Protein AF-A0A9N8HKG1-F1 (afdb_monomer_lite)

pLDDT: mean 71.79, std 20.38, range [27.67, 97.69]

Sequence (430 aa):
MWLLHIDDDQENRVPATVQVSSNRRKKSPRSPQNSFEDLVTMGNTRNSSKKRAARDKQAQKMAKKARSKENPTQEAQGDSKPAAKDTTFTFAQVAQLVKSGGQLAQKKETQANIEDFVKQEYWRRVKFITNDAGAIKGCHAYLNHHQKLMGDDDAAERHAFCVLYKDHFVDCLNKQRGYAQNRVRDACSQWMQAHNGQMPPKDGLSALLSRTWNPPAPLADNATDDQKKKWEAEWDLAIWYWDSLLAKATGNSQHWNEGIRYYKTISTACKPLDPNYLFMHTTTEAIALTFVRNNYRKWAAMEALKRANAGKKIKIMNGAAPTDVGNDPVVQGTFVTVYEDNGNKLARETPQSSAMEEAILAQLHNVHGLFAESQEEERRMKRRKSSIIDSAFMEEISGMESSDDETEAADEDQQGGGSDDDESSCALAV

Secondary structure (DSSP, 8-state):
------------------PPPP-------------S---------SSHHHHHHHHHHHHHHHHHHHHTS------------PPP------HHHHHHHHHTS--HHHHHHHHHHHHHHIIIIIHHH-----SHHHHHHHHHHHHHHTGGGT-S--HHHHHHHHHHHHHHHHHHHHHHHHHHHHHHHHHHHHHHHHTTTPPPPHHHHHHHHTT--PPPPPPPTT--HHHHHHHHHHHHHHHIIIIIIIHHHTS-TTTS-HHHHTTS-TTT-EETTEEEEESS-HHHHHHHHHHHHHTHHHHHHHHHHHHHTTTPEEEEESSPPPTTTTTSPEEETTEEEEEHHHHHHTT-S-S-HHHHHHHHHHHHHHHTTTHHHHHHHHHHHHHHHHHHHHHHHHHHHHTTS-----------------------------

Organism: NCBI:txid568900

Foldseek 3Di:
DDDDDDDDDDDDDDDDDDDDDDDDDDDDDDDDDDDDDDDDDDDDPDPVPVVVVVVVVVVVVVVVVVVVPDDDDDDDDDDDPPDDPPPLDELVQLLCCLVVVHDPVVVVVVLVLLLCCCQPPVCQPDLDDPDLVSLLVSLVVSCVVSVVRYPPDDPVSSSSSSVVCSVSNRVSSVVLLVQLLVQLLVLQLVVCVVVVLAGQDPVLLVCVLLVVDDLPPPDDPPDDPVRVVVNVSSVVSVCSVQVRQLCSLSSDVPLRDPVQSVPDDQDQRADPVCSVHRSHDLLSSLSSVLSCQQQVQLSSVVSVVCVVLPQAAEDEAEDDDDPVPPQDFDDDDRYTYHYVVSSNVRGGPDDDSPVSSVVSSVSNCVSSVVVVCVVVVVVVVVVVVVVVVVVVVVVVVVVPPPPDDDDDDDDDDDDDDDDDDDDDDDDDDD

Structure (mmCIF, N/CA/C/O backbone):
data_AF-A0A9N8HKG1-F1
#
_entry.id   AF-A0A9N8HKG1-F1
#
loop_
_atom_site.group_PDB
_atom_site.id
_atom_site.type_symbol
_atom_site.label_atom_id
_atom_site.label_alt_id
_atom_site.label_comp_id
_atom_site.label_asym_id
_atom_site.label_entity_id
_atom_site.label_seq_id
_atom_site.pdbx_PDB_ins_code
_atom_site.Cartn_x
_atom_site.Cartn_y
_atom_site.Cartn_z
_atom_site.occupancy
_atom_site.B_iso_or_equiv
_atom_site.auth_seq_id
_atom_site.auth_comp_id
_atom_site.auth_asym_id
_atom_site.auth_atom_id
_atom_site.pdbx_PDB_model_num
ATOM 1 N N . MET A 1 1 ? -27.361 -50.215 0.315 1.00 31.53 1 MET A N 1
ATOM 2 C CA . MET A 1 1 ? -25.942 -50.224 -0.090 1.00 31.53 1 MET A CA 1
ATOM 3 C C . MET A 1 1 ? -25.321 -48.975 0.530 1.00 31.53 1 MET A C 1
ATOM 5 O O . MET A 1 1 ? -25.641 -47.885 0.093 1.00 31.53 1 MET A O 1
ATOM 9 N N . TRP A 1 2 ? -24.641 -49.181 1.666 1.00 31.56 2 TRP A N 1
ATOM 10 C CA . TRP A 1 2 ? -23.914 -48.242 2.542 1.00 31.56 2 TRP A CA 1
ATOM 11 C C . TRP A 1 2 ? -24.477 -46.821 2.748 1.00 31.56 2 TRP A C 1
ATOM 13 O O . TRP A 1 2 ? -24.046 -45.850 2.137 1.00 31.56 2 TRP A O 1
ATOM 23 N N . LEU A 1 3 ? -25.403 -46.750 3.712 1.00 27.67 3 LEU A N 1
ATOM 24 C CA . LEU A 1 3 ? -25.606 -45.622 4.623 1.00 27.67 3 LEU A CA 1
ATOM 25 C C . LEU A 1 3 ? -24.434 -45.554 5.616 1.00 27.67 3 LEU A C 1
ATOM 27 O O . LEU A 1 3 ? -24.061 -46.587 6.169 1.00 27.67 3 LEU A O 1
ATOM 31 N N . LEU A 1 4 ? -23.947 -44.353 5.918 1.00 31.73 4 LEU A N 1
ATOM 32 C CA . LEU A 1 4 ? -23.305 -44.049 7.199 1.00 31.73 4 LEU A CA 1
ATOM 33 C C . LEU A 1 4 ? -23.906 -42.744 7.731 1.00 31.73 4 LEU A C 1
ATOM 35 O O . LEU A 1 4 ? -23.510 -41.647 7.348 1.00 31.73 4 LEU A O 1
ATOM 39 N N . HIS A 1 5 ? -24.929 -42.912 8.572 1.00 29.25 5 HIS A N 1
ATOM 40 C CA . HIS A 1 5 ? -25.235 -42.004 9.672 1.00 29.25 5 HIS A CA 1
ATOM 41 C C . HIS A 1 5 ? -24.090 -42.077 10.685 1.00 29.25 5 HIS A C 1
ATOM 43 O O . HIS A 1 5 ? -23.641 -43.175 11.019 1.00 29.25 5 HIS A O 1
ATOM 49 N N . ILE A 1 6 ? -23.672 -40.926 11.199 1.00 36.75 6 ILE A N 1
ATOM 50 C CA . ILE A 1 6 ? -23.052 -40.822 12.518 1.00 36.75 6 ILE A CA 1
ATOM 51 C C . ILE A 1 6 ? -23.810 -39.702 13.224 1.00 36.75 6 ILE A C 1
ATOM 53 O O . ILE A 1 6 ? -23.633 -38.530 12.892 1.00 36.75 6 ILE A O 1
ATOM 57 N N . ASP A 1 7 ? -24.695 -40.115 14.124 1.00 31.97 7 ASP A N 1
ATOM 58 C CA . ASP A 1 7 ? -25.272 -39.287 15.175 1.00 31.97 7 ASP A CA 1
ATOM 59 C C . ASP A 1 7 ? -24.352 -39.284 16.408 1.00 31.97 7 ASP A C 1
ATOM 61 O O . ASP A 1 7 ? -23.512 -40.171 16.587 1.00 31.97 7 ASP A O 1
ATOM 65 N N . ASP A 1 8 ? -24.630 -38.295 17.255 1.00 32.44 8 ASP A N 1
ATOM 66 C CA . ASP A 1 8 ? -24.413 -38.219 18.699 1.00 32.44 8 ASP A CA 1
ATOM 67 C C . ASP A 1 8 ? -23.057 -37.767 19.267 1.00 32.44 8 ASP A C 1
ATOM 69 O O . ASP A 1 8 ? -22.039 -38.457 19.269 1.00 32.44 8 ASP A O 1
ATOM 73 N N . ASP A 1 9 ? -23.135 -36.551 19.826 1.00 36.19 9 ASP A N 1
ATOM 74 C CA . ASP A 1 9 ? -22.914 -36.248 21.242 1.00 36.19 9 ASP A CA 1
ATOM 75 C C . ASP A 1 9 ? -21.687 -36.866 21.911 1.00 36.19 9 ASP A C 1
ATOM 77 O O . ASP A 1 9 ? -21.675 -38.049 22.225 1.00 36.19 9 ASP A O 1
ATOM 81 N N . GLN A 1 10 ? -20.745 -36.005 22.321 1.00 35.47 10 GLN A N 1
ATOM 82 C CA . GLN A 1 10 ? -20.248 -35.998 23.702 1.00 35.47 10 GLN A CA 1
ATOM 83 C C . GLN A 1 10 ? -19.486 -34.707 24.068 1.00 35.47 10 GLN A C 1
ATOM 85 O O . GLN A 1 10 ? -18.511 -34.306 23.440 1.00 35.47 10 GLN A O 1
ATOM 90 N N . GLU A 1 11 ? -19.937 -34.143 25.191 1.00 37.38 11 GLU A N 1
ATOM 91 C CA . GLU A 1 11 ? -19.162 -33.462 26.236 1.00 37.38 11 GLU A CA 1
ATOM 92 C C . GLU A 1 11 ? -18.667 -32.018 26.032 1.00 37.38 11 GLU A C 1
ATOM 94 O O . GLU A 1 11 ? -17.501 -31.710 25.787 1.00 37.38 11 GLU A O 1
ATOM 99 N N . ASN A 1 12 ? -19.573 -31.111 26.414 1.00 39.78 12 ASN A N 1
ATOM 100 C CA . ASN A 1 12 ? -19.292 -29.997 27.322 1.00 39.78 12 ASN A CA 1
ATOM 101 C C . ASN A 1 12 ? -18.223 -30.337 28.385 1.00 39.78 12 ASN A C 1
ATOM 103 O O . ASN A 1 12 ? -18.497 -31.064 29.341 1.00 39.78 12 ASN A O 1
ATOM 107 N N . ARG A 1 13 ? -17.055 -29.689 28.317 1.00 33.44 13 ARG A N 1
ATOM 108 C CA . ARG A 1 13 ? -16.186 -29.476 29.486 1.00 33.44 13 ARG A CA 1
ATOM 109 C C . ARG A 1 13 ? -15.783 -28.012 29.594 1.00 33.44 13 ARG A C 1
ATOM 111 O O . ARG A 1 13 ? -14.846 -27.541 28.958 1.00 33.44 13 ARG A O 1
ATOM 118 N N . VAL A 1 14 ? -16.511 -27.307 30.455 1.00 42.88 14 VAL A N 1
ATOM 119 C CA . VAL A 1 14 ? -16.140 -26.003 31.012 1.00 42.88 14 VAL A CA 1
ATOM 120 C C . VAL A 1 14 ? -15.078 -26.239 32.096 1.00 42.88 14 VAL A C 1
ATOM 122 O O . VAL A 1 14 ? -15.339 -27.011 33.021 1.00 42.88 14 VAL A O 1
ATOM 125 N N . PRO A 1 15 ? -13.895 -25.601 32.053 1.00 45.66 15 PRO A N 1
ATOM 126 C CA . PRO A 1 15 ? -12.973 -25.662 33.174 1.00 45.66 15 PRO A CA 1
ATOM 127 C C . PRO A 1 15 ? -13.399 -24.709 34.303 1.00 45.66 15 PRO A C 1
ATOM 129 O O . PRO A 1 15 ? -13.473 -23.493 34.142 1.00 45.66 15 PRO A O 1
ATOM 132 N N . ALA A 1 16 ? -13.682 -25.344 35.441 1.00 35.31 16 ALA A N 1
ATOM 133 C CA . ALA A 1 16 ? -13.644 -24.896 36.831 1.00 35.31 16 ALA A CA 1
ATOM 134 C C . ALA A 1 16 ? -13.460 -23.390 37.115 1.00 35.31 16 ALA A C 1
ATOM 136 O O . ALA A 1 16 ? -12.368 -22.824 37.061 1.00 35.31 16 ALA A O 1
ATOM 137 N N . THR A 1 17 ? -14.552 -22.794 37.589 1.00 34.50 17 THR A N 1
ATOM 138 C CA . THR A 1 17 ? -14.595 -21.559 38.369 1.00 34.50 17 THR A CA 1
ATOM 139 C C . THR A 1 17 ? -13.859 -21.751 39.699 1.00 34.50 17 THR A C 1
ATOM 141 O O . THR A 1 17 ? -14.307 -22.502 40.565 1.00 34.50 17 THR A O 1
ATOM 144 N N . VAL A 1 18 ? -12.739 -21.052 39.890 1.00 38.50 18 VAL A N 1
ATOM 145 C CA . VAL A 1 18 ? -12.080 -20.950 41.198 1.00 38.50 18 VAL A CA 1
ATOM 146 C C . VAL A 1 18 ? -12.898 -20.008 42.078 1.00 38.50 18 VAL A C 1
ATOM 148 O O . VAL A 1 18 ? -12.934 -18.796 41.866 1.00 38.50 18 VAL A O 1
ATOM 151 N N . GLN A 1 19 ? -13.574 -20.588 43.069 1.00 33.22 19 GLN A N 1
ATOM 152 C CA . GLN A 1 19 ? -14.184 -19.867 44.178 1.00 33.22 19 GLN A CA 1
ATOM 153 C C . GLN A 1 19 ? -13.084 -19.285 45.072 1.00 33.22 19 GLN A C 1
ATOM 155 O O . GLN A 1 19 ? -12.328 -20.029 45.693 1.00 33.22 19 GLN A O 1
ATOM 160 N N . VAL A 1 20 ? -13.022 -17.957 45.186 1.00 37.00 20 VAL A N 1
ATOM 161 C CA . VAL A 1 20 ? -12.335 -17.302 46.305 1.00 37.00 20 VAL A CA 1
ATOM 162 C C . VAL A 1 20 ? -13.393 -16.799 47.273 1.00 37.00 20 VAL A C 1
ATOM 164 O O . VAL A 1 20 ? -14.283 -16.018 46.939 1.00 37.00 20 VAL A O 1
ATOM 167 N N . SER A 1 21 ? -13.279 -17.332 48.481 1.00 37.34 21 SER A N 1
ATOM 168 C CA . SER A 1 21 ? -14.131 -17.148 49.640 1.00 37.34 21 SER A CA 1
ATOM 169 C C . SER A 1 21 ? -14.330 -15.687 50.036 1.00 37.34 21 SER A C 1
ATOM 171 O O . SER A 1 21 ? -13.389 -14.908 50.188 1.00 37.34 21 SER A O 1
ATOM 173 N N . SER A 1 22 ? -15.591 -15.389 50.319 1.00 35.12 22 SER A N 1
ATOM 174 C CA . SER A 1 22 ? -16.107 -14.230 51.029 1.00 35.12 22 SER A CA 1
ATOM 175 C C . SER A 1 22 ? -15.402 -13.965 52.362 1.00 35.12 22 SER A C 1
ATOM 177 O O . SER A 1 22 ? -15.358 -14.850 53.215 1.00 35.12 22 SER A O 1
ATOM 179 N N . ASN A 1 23 ? -15.026 -12.708 52.615 1.00 36.62 23 ASN A N 1
ATOM 180 C CA . ASN A 1 23 ? -15.002 -12.185 53.977 1.00 36.62 23 ASN A CA 1
ATOM 181 C C . ASN A 1 23 ? -15.830 -10.900 54.085 1.00 36.62 23 ASN A C 1
ATOM 183 O O . ASN A 1 23 ? -15.526 -9.844 53.536 1.00 36.62 23 ASN A O 1
ATOM 187 N N . ARG A 1 24 ? -16.938 -11.070 54.802 1.00 35.31 24 ARG A N 1
ATOM 188 C CA . ARG A 1 24 ? -17.982 -10.113 55.157 1.00 35.31 24 ARG A CA 1
ATOM 189 C C . ARG A 1 24 ? -17.436 -9.168 56.232 1.00 35.31 24 ARG A C 1
ATOM 191 O O . ARG A 1 24 ? -17.165 -9.619 57.340 1.00 35.31 24 ARG A O 1
ATOM 198 N N . ARG A 1 25 ? -17.415 -7.855 55.994 1.00 39.09 25 ARG A N 1
ATOM 199 C CA . ARG A 1 25 ? -17.618 -6.866 57.068 1.00 39.09 25 ARG A CA 1
ATOM 200 C C . ARG A 1 25 ? -18.523 -5.742 56.577 1.00 39.09 25 ARG A C 1
ATOM 202 O O . ARG A 1 25 ? -18.140 -4.897 55.781 1.00 39.09 25 ARG A O 1
ATOM 209 N N . LYS A 1 26 ? -19.759 -5.791 57.079 1.00 41.91 26 LYS A N 1
ATOM 210 C CA . LYS A 1 26 ? -20.762 -4.727 57.038 1.00 41.91 26 LYS A CA 1
ATOM 211 C C . LYS A 1 26 ? -20.236 -3.508 57.799 1.00 41.91 26 LYS A C 1
ATOM 213 O O . LYS A 1 26 ? -19.775 -3.686 58.924 1.00 41.91 26 LYS A O 1
ATOM 218 N N . LYS A 1 27 ? -20.389 -2.311 57.227 1.00 38.03 27 LYS A N 1
ATOM 219 C CA . LYS A 1 27 ? -20.715 -1.055 57.930 1.00 38.03 27 LYS A CA 1
ATOM 220 C C . LYS A 1 27 ? -20.925 0.069 56.905 1.00 38.03 27 LYS A C 1
ATOM 222 O O . LYS A 1 27 ? -19.982 0.593 56.332 1.00 38.03 27 LYS A O 1
ATOM 227 N N . SER A 1 28 ? -22.180 0.433 56.720 1.00 36.75 28 SER A N 1
ATOM 228 C CA . SER A 1 28 ? -22.663 1.775 56.376 1.00 36.75 28 SER A CA 1
ATOM 229 C C . SER A 1 28 ? -23.678 2.144 57.484 1.00 36.75 28 SER A C 1
ATOM 231 O O . SER A 1 28 ? -24.069 1.227 58.219 1.00 36.75 28 SER A O 1
ATOM 233 N N . PRO A 1 29 ? -24.108 3.409 57.686 1.00 47.81 29 PRO A N 1
ATOM 234 C CA . PRO A 1 29 ? -24.018 4.553 56.772 1.00 47.81 29 PRO A CA 1
ATOM 235 C C . PRO A 1 29 ? -23.593 5.885 57.433 1.00 47.81 29 PRO A C 1
ATOM 237 O O . PRO A 1 29 ? -23.747 6.082 58.637 1.00 47.81 29 PRO A O 1
ATOM 240 N N . ARG A 1 30 ? -23.148 6.853 56.624 1.00 34.94 30 ARG A N 1
ATOM 241 C CA . ARG A 1 30 ? -23.425 8.276 56.884 1.00 34.94 30 ARG A CA 1
ATOM 242 C C . ARG A 1 30 ? -23.151 9.120 55.642 1.00 34.94 30 ARG A C 1
ATOM 244 O O . ARG A 1 30 ? -22.007 9.266 55.226 1.00 34.94 30 ARG A O 1
ATOM 251 N N . SER A 1 31 ? -24.221 9.665 55.079 1.00 40.44 31 SER A N 1
ATOM 252 C CA . SER A 1 31 ? -24.189 10.818 54.183 1.00 40.44 31 SER A CA 1
ATOM 253 C C . SER A 1 31 ? -23.680 12.044 54.951 1.00 40.44 31 SER A C 1
ATOM 255 O O . SER A 1 31 ? -23.948 12.165 56.151 1.00 40.44 31 SER A O 1
ATOM 257 N N . PRO A 1 32 ? -23.006 12.972 54.263 1.00 44.25 32 PRO A N 1
ATOM 258 C CA . PRO A 1 32 ? -23.619 14.291 54.185 1.00 44.25 32 PRO A CA 1
ATOM 259 C C . PRO A 1 32 ? -23.554 14.902 52.782 1.00 44.25 32 PRO A C 1
ATOM 261 O O . PRO A 1 32 ? -22.598 14.729 52.030 1.00 44.25 32 PRO A O 1
ATOM 264 N N . GLN A 1 33 ? -24.616 15.643 52.476 1.00 37.75 33 GLN A N 1
ATOM 265 C CA . GLN A 1 33 ? -24.625 16.717 51.493 1.00 37.75 33 GLN A CA 1
ATOM 266 C C . GLN A 1 33 ? -23.445 17.661 51.768 1.00 37.75 33 GLN A C 1
ATOM 268 O O . GLN A 1 33 ? -23.202 17.971 52.932 1.00 37.75 33 GLN A O 1
ATOM 273 N N . ASN A 1 34 ? -22.745 18.116 50.725 1.00 32.12 34 ASN A N 1
ATOM 274 C CA . ASN A 1 34 ? -22.420 19.534 50.563 1.00 32.12 34 ASN A CA 1
ATOM 275 C C . ASN A 1 34 ? -21.796 19.846 49.194 1.00 32.12 34 ASN A C 1
ATOM 277 O O . ASN A 1 34 ? -20.871 19.180 48.736 1.00 32.12 34 ASN A O 1
ATOM 281 N N . SER A 1 35 ? -22.414 20.861 48.588 1.00 34.53 35 SER A N 1
ATOM 282 C CA . SER A 1 35 ? -21.913 21.911 47.696 1.00 34.53 35 SER A CA 1
ATOM 283 C C . SER A 1 35 ? -20.639 21.672 46.880 1.00 34.53 35 SER A C 1
ATOM 285 O O . SER A 1 35 ? -19.518 21.637 47.379 1.00 34.53 35 SER A O 1
ATOM 287 N N . PHE A 1 36 ? -20.884 21.644 45.574 1.00 39.12 36 PHE A N 1
ATOM 288 C CA . PHE A 1 36 ? -20.039 22.141 44.498 1.00 39.12 36 PHE A CA 1
ATOM 289 C C . PHE A 1 36 ? -19.660 23.612 44.782 1.00 39.12 36 PHE A C 1
ATOM 291 O O . PHE A 1 36 ? -20.536 24.371 45.181 1.00 39.12 36 PHE A O 1
ATOM 298 N N . GLU A 1 37 ? -18.397 23.977 44.540 1.00 39.44 37 GLU A N 1
ATOM 299 C CA . GLU A 1 37 ? -17.750 25.294 44.744 1.00 39.44 37 GLU A CA 1
ATOM 300 C C . GLU A 1 37 ? -16.969 25.475 46.071 1.00 39.44 37 GLU A C 1
ATOM 302 O O . GLU A 1 37 ? -17.459 25.223 47.165 1.00 39.44 37 GLU A O 1
ATOM 307 N N . ASP A 1 38 ? -15.714 25.915 45.903 1.00 34.09 38 ASP A N 1
ATOM 308 C CA . ASP A 1 38 ? -14.736 26.417 46.885 1.00 34.09 38 ASP A CA 1
ATOM 309 C C . ASP A 1 38 ? -13.899 25.453 47.753 1.00 34.09 38 ASP A C 1
ATOM 311 O O . ASP A 1 38 ? -14.229 25.153 48.893 1.00 34.09 38 ASP A O 1
ATOM 315 N N . LEU A 1 39 ? -12.720 25.069 47.225 1.00 32.84 39 LEU A N 1
ATOM 316 C CA . LEU A 1 39 ? -11.378 25.137 47.867 1.00 32.84 39 LEU A CA 1
ATOM 317 C C . LEU A 1 39 ? -10.346 24.431 46.951 1.00 32.84 39 LEU A C 1
ATOM 319 O O . LEU A 1 39 ? -10.257 23.209 46.897 1.00 32.84 39 LEU A O 1
ATOM 323 N N . VAL A 1 40 ? -9.700 25.139 46.019 1.00 37.53 40 VAL A N 1
ATOM 324 C CA . VAL A 1 40 ? -8.427 25.873 46.199 1.00 37.53 40 VAL A CA 1
ATOM 325 C C . VAL A 1 40 ? -7.255 24.958 46.601 1.00 37.53 40 VAL A C 1
ATOM 327 O O . VAL A 1 40 ? -7.074 24.593 47.754 1.00 37.53 40 VAL A O 1
ATOM 330 N N . THR A 1 41 ? -6.419 24.681 45.594 1.00 45.84 41 THR A N 1
ATOM 331 C CA . THR A 1 41 ? -4.956 24.838 45.634 1.00 45.84 41 THR A CA 1
ATOM 332 C C . THR A 1 41 ? -4.198 24.102 46.739 1.00 45.84 41 THR A C 1
ATOM 334 O O . THR A 1 41 ? -4.030 24.654 47.811 1.00 45.84 41 THR A O 1
ATOM 337 N N . MET A 1 42 ? -3.592 22.949 46.418 1.00 35.91 42 MET A N 1
ATOM 338 C CA . MET A 1 42 ? -2.196 22.606 46.758 1.00 35.91 42 MET A CA 1
ATOM 339 C C . MET A 1 42 ? -1.757 21.318 46.038 1.00 35.91 42 MET A C 1
ATOM 341 O O . MET A 1 42 ? -2.462 20.317 46.040 1.00 35.91 42 MET A O 1
ATOM 345 N N . GLY A 1 43 ? -0.537 21.334 45.486 1.00 34.03 43 GLY A N 1
ATOM 346 C CA . GLY A 1 43 ? 0.281 20.123 45.361 1.00 34.03 43 GLY A CA 1
ATOM 347 C C . GLY A 1 43 ? 0.396 19.472 43.981 1.00 34.03 43 GLY A C 1
ATOM 348 O O . GLY A 1 43 ? -0.101 18.372 43.778 1.00 34.03 43 GLY A O 1
ATOM 349 N N . ASN A 1 44 ? 1.170 20.065 43.060 1.00 35.50 44 ASN A N 1
ATOM 350 C CA . ASN A 1 44 ? 1.953 19.246 42.118 1.00 35.50 44 ASN A CA 1
ATOM 351 C C . ASN A 1 44 ? 3.206 19.963 41.577 1.00 35.50 44 ASN A C 1
ATOM 353 O O . ASN A 1 44 ? 3.433 20.124 40.376 1.00 35.50 44 ASN A O 1
ATOM 357 N N . THR A 1 45 ? 4.061 20.414 42.490 1.00 45.94 45 THR A N 1
ATOM 358 C CA . THR A 1 45 ? 5.408 20.914 42.196 1.00 45.94 45 THR A CA 1
ATOM 359 C C . THR A 1 45 ? 6.408 19.760 42.219 1.00 45.94 45 THR A C 1
ATOM 361 O O . THR A 1 45 ? 7.049 19.526 43.235 1.00 45.94 45 THR A O 1
ATOM 364 N N . ARG A 1 46 ? 6.580 19.037 41.097 1.00 45.81 46 ARG A N 1
ATOM 365 C CA . ARG A 1 46 ? 7.858 18.327 40.817 1.00 45.81 46 ARG A CA 1
ATOM 366 C C . ARG A 1 46 ? 8.140 17.883 39.374 1.00 45.81 46 ARG A C 1
ATOM 368 O O . ARG A 1 46 ? 9.251 17.443 39.115 1.00 45.81 46 ARG A O 1
ATOM 375 N N . ASN A 1 47 ? 7.241 18.102 38.406 1.00 45.94 47 ASN A N 1
ATOM 376 C CA . ASN A 1 47 ? 7.503 17.771 36.988 1.00 45.94 47 ASN A CA 1
ATOM 377 C C . ASN A 1 47 ? 7.675 18.983 36.044 1.00 45.94 47 ASN A C 1
ATOM 379 O O . ASN A 1 47 ? 7.787 18.817 34.828 1.00 45.94 47 ASN A O 1
ATOM 383 N N . SER A 1 48 ? 7.739 20.212 36.568 1.00 49.28 48 SER A N 1
ATOM 384 C CA . SER A 1 48 ? 7.777 21.432 35.743 1.00 49.28 48 SER A CA 1
ATOM 385 C C . SER A 1 48 ? 9.164 21.808 35.198 1.00 49.28 48 SER A C 1
ATOM 387 O O . SER A 1 48 ? 9.235 22.548 34.216 1.00 49.28 48 SER A O 1
ATOM 389 N N . SER A 1 49 ? 10.266 21.278 35.743 1.00 54.44 49 SER A N 1
ATOM 390 C CA . SER A 1 49 ? 11.625 21.687 35.339 1.00 54.44 49 SER A CA 1
ATOM 391 C C . SER A 1 49 ? 12.039 21.155 33.960 1.00 54.44 49 SER A C 1
ATOM 393 O O . SER A 1 49 ? 12.559 21.908 33.137 1.00 54.44 49 SER A O 1
ATOM 395 N N . LYS A 1 50 ? 11.726 19.891 33.634 1.00 56.44 50 LYS A N 1
ATOM 396 C CA . LYS A 1 50 ? 12.037 19.310 32.311 1.00 56.44 50 LYS A CA 1
ATOM 397 C C . LYS A 1 50 ? 11.163 19.881 31.190 1.00 56.44 50 LYS A C 1
ATOM 399 O O . LYS A 1 50 ? 11.646 20.061 30.073 1.00 56.44 50 LYS A O 1
ATOM 404 N N . LYS A 1 51 ? 9.900 20.219 31.483 1.00 61.91 51 LYS A N 1
ATOM 405 C CA . LYS A 1 51 ? 8.975 20.800 30.492 1.00 61.91 51 LYS A CA 1
ATOM 406 C C . LYS A 1 51 ? 9.296 22.273 30.199 1.00 61.91 51 LYS A C 1
ATOM 408 O O . LYS A 1 51 ? 9.172 22.682 29.048 1.00 61.91 51 LYS A O 1
ATOM 413 N N . ARG A 1 52 ? 9.792 23.039 31.184 1.00 66.19 52 ARG A N 1
ATOM 414 C CA . ARG A 1 52 ? 10.334 24.397 30.965 1.00 66.19 52 ARG A CA 1
ATOM 415 C C . ARG A 1 52 ? 11.610 24.376 30.122 1.00 66.19 52 ARG A C 1
ATOM 417 O O . ARG A 1 52 ? 11.661 25.064 29.113 1.00 66.19 52 ARG A O 1
ATOM 424 N N . ALA A 1 53 ? 12.565 23.495 30.432 1.00 70.50 53 ALA A N 1
ATOM 425 C CA . ALA A 1 53 ? 13.816 23.398 29.671 1.00 70.50 53 ALA A CA 1
ATOM 426 C C . ALA A 1 53 ? 13.611 23.007 28.191 1.00 70.50 53 ALA A C 1
ATOM 428 O O . ALA A 1 53 ? 14.331 23.482 27.312 1.00 70.50 53 ALA A O 1
ATOM 429 N N . ALA A 1 54 ? 12.621 22.159 27.888 1.00 69.94 54 ALA A N 1
ATOM 430 C CA . ALA A 1 54 ? 12.277 21.807 26.508 1.00 69.94 54 ALA A CA 1
ATOM 431 C C . ALA A 1 54 ? 11.601 22.970 25.757 1.00 69.94 54 ALA A C 1
ATOM 433 O O . ALA A 1 54 ? 11.905 23.210 24.587 1.00 69.94 54 ALA A O 1
ATOM 434 N N . ARG A 1 55 ? 10.727 23.719 26.441 1.00 76.81 55 ARG A N 1
ATOM 435 C CA . ARG A 1 55 ? 10.009 24.863 25.868 1.00 76.81 55 ARG A CA 1
ATOM 436 C C . ARG A 1 55 ? 10.940 26.060 25.639 1.00 76.81 55 ARG A C 1
ATOM 438 O O . ARG A 1 55 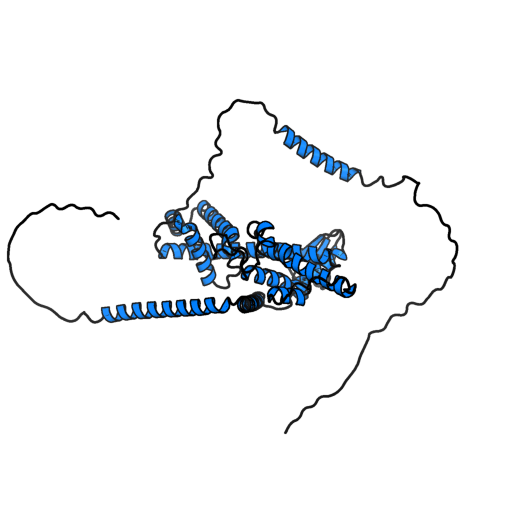? 10.850 26.680 24.585 1.00 76.81 55 ARG A O 1
ATOM 445 N N . ASP A 1 56 ? 11.909 26.287 26.526 1.00 78.94 56 ASP A N 1
ATOM 446 C CA . ASP A 1 56 ? 12.944 27.317 26.358 1.00 78.94 56 ASP A CA 1
ATOM 447 C C . ASP A 1 56 ? 13.916 26.979 25.221 1.00 78.94 56 ASP A C 1
ATOM 449 O O . ASP A 1 56 ? 14.267 27.855 24.435 1.00 78.94 56 ASP A O 1
ATOM 453 N N . LYS A 1 57 ? 14.283 25.702 25.029 1.00 79.88 57 LYS A N 1
ATOM 454 C CA . LYS A 1 57 ? 15.085 25.286 23.860 1.00 79.88 57 LYS A CA 1
ATOM 455 C C . LYS A 1 57 ? 14.334 25.460 22.537 1.00 79.88 57 LYS A C 1
ATOM 457 O O . LYS A 1 57 ? 14.951 25.785 21.522 1.00 79.88 57 LYS A O 1
ATOM 462 N N . GLN A 1 58 ? 13.016 25.254 22.526 1.00 78.12 58 GLN A N 1
ATOM 463 C CA . GLN A 1 58 ? 12.188 25.478 21.339 1.00 78.12 58 GLN A CA 1
ATOM 464 C C . GLN A 1 58 ? 11.987 26.976 21.066 1.00 78.12 58 GLN A C 1
ATOM 466 O O . GLN A 1 58 ? 12.115 27.398 19.918 1.00 78.12 58 GLN A O 1
ATOM 471 N N . ALA A 1 59 ? 11.776 27.786 22.107 1.00 79.25 59 ALA A N 1
ATOM 472 C CA . ALA A 1 59 ? 11.700 29.241 22.005 1.00 79.25 59 ALA A CA 1
ATOM 473 C C . ALA A 1 59 ? 13.034 29.853 21.547 1.00 79.25 59 ALA A C 1
ATOM 475 O O . ALA A 1 59 ? 13.039 30.679 20.642 1.00 79.25 59 ALA A O 1
ATOM 476 N N . GLN A 1 60 ? 14.175 29.379 22.062 1.00 80.12 60 GLN A N 1
ATOM 477 C CA . GLN A 1 60 ? 15.501 29.804 21.600 1.00 80.12 60 GLN A CA 1
ATOM 478 C C . GLN A 1 60 ? 15.773 29.387 20.149 1.00 80.12 60 GLN A C 1
ATOM 480 O O . GLN A 1 60 ? 16.340 30.174 19.398 1.00 80.12 60 GLN A O 1
ATOM 485 N N . LYS A 1 61 ? 15.333 28.196 19.709 1.00 76.69 61 LYS A N 1
ATOM 486 C CA . LYS A 1 61 ? 15.420 27.794 18.290 1.00 76.69 61 LYS A CA 1
ATOM 487 C C . LYS A 1 61 ? 14.559 28.673 17.381 1.00 76.69 61 LYS A C 1
ATOM 489 O O . LYS A 1 61 ? 15.011 29.030 16.297 1.00 76.69 61 LYS A O 1
ATOM 494 N N . MET A 1 62 ? 13.351 29.037 17.812 1.00 78.00 62 MET A N 1
ATOM 495 C CA . MET A 1 62 ? 12.468 29.924 17.045 1.00 78.00 62 MET A CA 1
ATOM 496 C C . MET A 1 62 ? 12.995 31.364 17.029 1.00 78.00 62 MET A C 1
ATOM 498 O O . MET A 1 62 ? 13.013 31.981 15.971 1.00 78.00 62 MET A O 1
ATOM 502 N N . ALA A 1 63 ? 13.539 31.856 18.144 1.00 73.62 63 ALA A N 1
ATOM 503 C CA . ALA A 1 63 ? 14.175 33.168 18.230 1.00 73.62 63 ALA A CA 1
ATOM 504 C C . ALA A 1 63 ? 15.450 33.252 17.375 1.00 73.62 63 ALA A C 1
ATOM 506 O O . ALA A 1 63 ? 15.645 34.239 16.677 1.00 73.62 63 ALA A O 1
ATOM 507 N N . LYS A 1 64 ? 16.285 32.201 17.330 1.00 70.25 64 LYS A N 1
ATOM 508 C CA . LYS A 1 64 ? 17.464 32.153 16.440 1.00 70.25 64 LYS A CA 1
ATOM 509 C C . LYS A 1 64 ? 17.077 32.117 14.956 1.00 70.25 64 LYS A C 1
ATOM 511 O O . LYS A 1 64 ? 17.804 32.658 14.132 1.00 70.25 64 LYS A O 1
ATOM 516 N N . LYS A 1 65 ? 15.928 31.513 14.627 1.00 66.19 65 LYS A N 1
ATOM 517 C CA . LYS A 1 65 ? 15.367 31.470 13.265 1.00 66.19 65 LYS A CA 1
ATOM 518 C C . LYS A 1 65 ? 14.660 32.775 12.870 1.00 66.19 65 LYS A C 1
ATOM 520 O O . LYS A 1 65 ? 14.608 33.093 11.689 1.00 66.19 65 LYS A O 1
ATOM 525 N N . ALA A 1 66 ? 14.145 33.530 13.841 1.00 60.25 66 ALA A N 1
ATOM 526 C CA . ALA A 1 66 ? 13.602 34.871 13.630 1.00 60.25 66 ALA A CA 1
ATOM 527 C C . ALA A 1 66 ? 14.720 35.917 13.480 1.00 60.25 66 ALA A C 1
ATOM 529 O O . ALA A 1 66 ? 14.657 36.760 12.596 1.00 60.25 66 ALA A O 1
ATOM 530 N N . ARG A 1 67 ? 15.804 35.801 14.260 1.00 53.00 67 ARG A N 1
ATOM 531 C CA . ARG A 1 67 ? 16.940 36.738 14.221 1.00 53.00 67 ARG A CA 1
ATOM 532 C C . ARG A 1 67 ? 17.864 36.569 13.010 1.00 53.00 67 ARG A C 1
ATOM 534 O O . ARG A 1 67 ? 18.673 37.446 12.755 1.00 53.00 67 ARG A O 1
ATOM 541 N N . SER A 1 68 ? 17.747 35.472 12.254 1.00 50.66 68 SER A N 1
ATOM 542 C CA . SER A 1 68 ? 18.446 35.309 10.967 1.00 50.66 68 SER A CA 1
ATOM 543 C C . SER A 1 68 ? 17.663 35.881 9.776 1.00 50.66 68 SER A C 1
ATOM 545 O O . SER A 1 68 ? 18.041 35.623 8.637 1.00 50.66 68 SER A O 1
ATOM 547 N N . LYS A 1 69 ? 16.542 36.577 10.019 1.00 50.56 69 LYS A N 1
ATOM 548 C CA . LYS A 1 69 ? 15.690 37.182 8.982 1.00 50.56 69 LYS A CA 1
ATOM 549 C C . LYS A 1 69 ? 15.704 38.710 8.965 1.00 50.56 69 LYS A C 1
ATOM 551 O O . LYS A 1 69 ? 15.023 39.294 8.134 1.00 50.56 69 LYS A O 1
ATOM 556 N N . GLU A 1 70 ? 16.492 39.346 9.822 1.00 48.81 70 GLU A N 1
ATOM 557 C CA . GLU A 1 70 ? 16.662 40.797 9.808 1.00 48.81 70 GLU A CA 1
ATOM 558 C C . GLU A 1 70 ? 18.096 41.117 9.394 1.00 48.81 70 GLU A C 1
ATOM 560 O O . GLU A 1 70 ? 19.024 41.058 10.196 1.00 48.81 70 GLU A O 1
ATOM 565 N N . ASN A 1 71 ? 18.267 41.407 8.106 1.00 41.75 71 ASN A N 1
ATOM 566 C CA . ASN A 1 71 ? 19.331 42.267 7.609 1.00 41.75 71 ASN A CA 1
ATOM 567 C C . ASN A 1 71 ? 18.756 43.156 6.493 1.00 41.75 71 ASN A C 1
ATOM 569 O O . ASN A 1 71 ? 17.718 42.816 5.918 1.00 41.75 71 ASN A O 1
ATOM 573 N N . PRO A 1 72 ? 19.359 44.333 6.280 1.00 43.91 72 PRO A N 1
ATOM 574 C CA . PRO A 1 72 ? 18.638 45.553 5.968 1.00 43.91 72 PRO A CA 1
ATOM 575 C C . PRO A 1 72 ? 18.292 45.671 4.490 1.00 43.91 72 PRO A C 1
ATOM 577 O O . PRO A 1 72 ? 19.001 45.175 3.619 1.00 43.91 72 PRO A O 1
ATOM 580 N N . THR A 1 73 ? 17.193 46.382 4.257 1.00 46.47 73 THR A N 1
ATOM 581 C CA . THR A 1 73 ? 16.690 46.880 2.982 1.00 46.47 73 THR A CA 1
ATOM 582 C C . THR A 1 73 ? 17.828 47.340 2.068 1.00 46.47 73 THR A C 1
ATOM 584 O O . THR A 1 73 ? 18.398 48.411 2.266 1.00 46.47 73 THR A O 1
ATOM 587 N N . GLN A 1 74 ? 18.143 46.523 1.066 1.00 39.28 74 GLN A N 1
ATOM 588 C CA . GLN A 1 74 ? 18.822 46.951 -0.149 1.00 39.28 74 GLN A CA 1
ATOM 589 C C . GLN A 1 74 ? 17.844 46.822 -1.310 1.00 39.28 74 GLN A C 1
ATOM 591 O O . GLN A 1 74 ? 17.035 45.895 -1.380 1.00 39.28 74 GLN A O 1
ATOM 596 N N . GLU A 1 75 ? 17.881 47.849 -2.144 1.00 43.81 75 GLU A N 1
ATOM 597 C CA . GLU A 1 75 ? 16.946 48.142 -3.211 1.00 43.81 75 GLU A CA 1
ATOM 598 C C . GLU A 1 75 ? 16.929 47.068 -4.304 1.00 43.81 75 GLU A C 1
ATOM 600 O O . GLU A 1 75 ? 17.918 46.399 -4.593 1.00 43.81 75 GLU A O 1
ATOM 605 N N . ALA A 1 76 ? 15.743 46.943 -4.894 1.00 50.91 76 ALA A N 1
ATOM 606 C CA . ALA A 1 76 ? 15.353 46.125 -6.028 1.00 50.91 76 ALA A CA 1
ATOM 607 C C . ALA A 1 76 ? 16.463 45.819 -7.059 1.00 50.91 76 ALA A C 1
ATOM 609 O O . ALA A 1 76 ? 16.738 46.614 -7.955 1.00 50.91 76 ALA A O 1
ATOM 610 N N . GLN A 1 77 ? 16.972 44.587 -7.028 1.00 40.81 77 GLN A N 1
ATOM 611 C CA . GLN A 1 77 ? 17.418 43.880 -8.228 1.00 40.81 77 GLN A CA 1
ATOM 612 C C . GLN A 1 77 ? 16.696 42.533 -8.287 1.00 40.81 77 GLN A C 1
ATOM 614 O O . GLN A 1 77 ? 16.672 41.768 -7.325 1.00 40.81 77 GLN A O 1
ATOM 619 N N . GLY A 1 78 ? 15.997 42.309 -9.399 1.00 51.00 78 GLY A N 1
ATOM 620 C CA . GLY A 1 78 ? 15.139 41.153 -9.611 1.00 51.00 78 GLY A CA 1
ATOM 621 C C . GLY A 1 78 ? 15.944 39.871 -9.773 1.00 51.00 78 GLY A C 1
ATOM 622 O O . GLY A 1 78 ? 16.332 39.525 -10.883 1.00 51.00 78 GLY A O 1
ATOM 623 N N . ASP A 1 79 ? 16.123 39.135 -8.680 1.00 36.75 79 ASP A N 1
ATOM 624 C CA . ASP A 1 79 ? 16.572 37.747 -8.722 1.00 36.75 79 ASP A CA 1
ATOM 625 C C . ASP A 1 79 ? 15.384 36.838 -9.055 1.00 36.75 79 ASP A C 1
ATOM 627 O O . ASP A 1 79 ? 14.632 36.366 -8.194 1.00 36.75 79 ASP A O 1
ATOM 631 N N . SER A 1 80 ? 15.211 36.574 -10.349 1.00 44.78 80 SER A N 1
ATOM 632 C CA . SER A 1 80 ? 14.450 35.422 -10.811 1.00 44.78 80 SER A CA 1
ATOM 633 C C . SER A 1 80 ? 15.111 34.163 -10.254 1.00 44.78 80 SER A C 1
ATOM 635 O O . SER A 1 80 ? 16.209 33.788 -10.667 1.00 44.78 80 SER A O 1
ATOM 637 N N . LYS A 1 81 ? 14.434 33.500 -9.313 1.00 39.53 81 LYS A N 1
ATOM 638 C CA . LYS A 1 81 ? 14.754 32.136 -8.882 1.00 39.53 81 LYS A CA 1
ATOM 639 C C . LYS A 1 81 ? 15.038 31.300 -10.141 1.00 39.53 81 LYS A C 1
ATOM 641 O O . LYS A 1 81 ? 14.136 31.217 -10.979 1.00 39.53 81 LYS A O 1
ATOM 646 N N . PRO A 1 82 ? 16.241 30.719 -10.317 1.00 41.66 82 PRO A N 1
ATOM 647 C CA . PRO A 1 82 ? 16.542 29.974 -11.527 1.00 41.66 82 PRO A CA 1
ATOM 648 C C . PRO A 1 82 ? 15.514 28.854 -11.644 1.00 41.66 82 PRO A C 1
ATOM 650 O O . PRO A 1 82 ? 15.335 28.070 -10.704 1.00 41.66 82 PRO A O 1
ATOM 653 N N . ALA A 1 83 ? 14.788 28.840 -12.764 1.00 45.38 83 ALA A N 1
ATOM 654 C CA . ALA A 1 83 ? 13.926 27.729 -13.125 1.00 45.38 83 ALA A CA 1
ATOM 655 C C . ALA A 1 83 ? 14.735 26.443 -12.939 1.00 45.38 83 ALA A C 1
ATOM 657 O O . ALA A 1 83 ? 15.907 26.390 -13.329 1.00 45.38 83 ALA A O 1
ATOM 658 N N . ALA A 1 84 ? 14.145 25.450 -12.265 1.00 43.19 84 ALA A N 1
ATOM 659 C CA . ALA A 1 84 ? 14.754 24.135 -12.147 1.00 43.19 84 ALA A CA 1
ATOM 660 C C . ALA A 1 84 ? 15.164 23.720 -13.561 1.00 43.19 84 ALA A C 1
ATOM 662 O O . ALA A 1 84 ? 14.311 23.688 -14.446 1.00 43.19 84 ALA A O 1
ATOM 663 N N . LYS A 1 85 ? 16.472 23.542 -13.788 1.00 43.50 85 LYS A N 1
ATOM 664 C CA . LYS A 1 85 ? 16.972 23.104 -15.087 1.00 43.50 85 LYS A CA 1
ATOM 665 C C . LYS A 1 85 ? 16.244 21.805 -15.385 1.00 43.50 85 LYS A C 1
ATOM 667 O O . LYS A 1 85 ? 16.380 20.852 -14.624 1.00 43.50 85 LYS A O 1
ATOM 672 N N . ASP A 1 86 ? 15.430 21.829 -16.427 1.00 46.59 86 ASP A N 1
ATOM 673 C CA . ASP A 1 86 ? 14.789 20.647 -16.969 1.00 46.59 86 ASP A CA 1
ATOM 674 C C . ASP A 1 86 ? 15.932 19.832 -17.583 1.00 46.59 86 ASP A C 1
ATOM 676 O O . ASP A 1 86 ? 16.351 20.063 -18.716 1.00 46.59 86 ASP A O 1
ATOM 680 N N . THR A 1 87 ? 16.601 19.021 -16.758 1.00 51.97 87 THR A N 1
ATOM 681 C CA . THR A 1 87 ? 17.691 18.146 -17.188 1.00 51.97 87 THR A CA 1
ATOM 682 C C . THR A 1 87 ? 17.059 16.993 -17.945 1.00 51.97 87 THR A C 1
ATOM 684 O O . THR A 1 87 ? 16.780 15.924 -17.407 1.00 51.97 87 THR A O 1
ATOM 687 N N . THR A 1 88 ? 16.766 17.250 -19.212 1.00 53.34 88 THR A N 1
ATOM 688 C CA . THR A 1 88 ? 16.281 16.252 -20.149 1.00 53.34 88 THR A CA 1
ATOM 689 C C . THR A 1 88 ? 17.400 15.258 -20.427 1.00 53.34 88 THR A C 1
ATOM 691 O O . THR A 1 88 ? 18.411 15.578 -21.050 1.00 53.34 88 THR A O 1
ATOM 694 N N . PHE A 1 89 ? 17.230 14.049 -19.904 1.00 58.09 89 PHE A N 1
ATOM 695 C CA . PHE A 1 89 ? 18.136 12.926 -20.107 1.00 58.09 89 PHE A CA 1
ATOM 696 C C . PHE A 1 89 ? 17.900 12.343 -21.506 1.00 58.09 89 PHE A C 1
ATOM 698 O O . PHE A 1 89 ? 16.759 12.023 -21.834 1.00 58.09 89 PHE A O 1
ATOM 705 N N . THR A 1 90 ? 18.942 12.207 -22.331 1.00 62.56 90 THR A N 1
ATOM 706 C CA . THR A 1 90 ? 18.793 11.666 -23.695 1.00 62.56 90 THR A CA 1
ATOM 707 C C . THR A 1 90 ? 19.100 10.170 -23.738 1.00 62.56 90 THR A C 1
ATOM 709 O O . THR A 1 90 ? 19.960 9.677 -23.003 1.00 62.56 90 THR A O 1
ATOM 712 N N . PHE A 1 91 ? 18.435 9.421 -24.624 1.00 57.53 91 PHE A N 1
ATOM 713 C CA . PHE A 1 91 ? 18.673 7.980 -24.777 1.00 57.53 91 PHE A CA 1
ATOM 714 C C . PHE A 1 91 ? 20.121 7.672 -25.189 1.00 57.53 91 PHE A C 1
ATOM 716 O O . PHE A 1 91 ? 20.695 6.687 -24.738 1.00 57.53 91 PHE A O 1
ATOM 723 N N . ALA A 1 92 ? 20.779 8.578 -25.919 1.00 63.22 92 ALA A N 1
ATOM 724 C CA . ALA A 1 92 ? 22.207 8.480 -26.220 1.00 63.22 92 ALA A CA 1
ATOM 725 C C . ALA A 1 92 ? 23.075 8.367 -24.949 1.00 63.22 92 ALA A C 1
ATOM 727 O O . ALA A 1 92 ? 24.026 7.590 -24.926 1.00 63.22 92 ALA A O 1
ATOM 728 N N . GLN A 1 93 ? 22.723 9.068 -23.863 1.00 66.56 93 GLN A N 1
ATOM 729 C CA . GLN A 1 93 ? 23.422 8.960 -22.575 1.00 66.56 93 GLN A CA 1
ATOM 730 C C . GLN A 1 93 ? 23.142 7.617 -21.891 1.00 66.56 93 GLN A C 1
ATOM 732 O O . GLN A 1 93 ? 24.043 7.042 -21.284 1.00 66.56 93 GLN A O 1
ATOM 737 N N . VAL A 1 94 ? 21.925 7.082 -22.030 1.00 62.44 94 VAL A N 1
ATOM 738 C CA . VAL A 1 94 ? 21.545 5.743 -21.552 1.00 62.44 94 VAL A CA 1
ATOM 739 C C . VAL A 1 94 ? 22.286 4.643 -22.318 1.00 62.44 94 VAL A C 1
ATOM 741 O O . VAL A 1 94 ? 22.870 3.747 -21.710 1.00 62.44 94 VAL A O 1
ATOM 744 N N . ALA A 1 95 ? 22.294 4.711 -23.646 1.00 63.25 95 ALA A N 1
ATOM 745 C CA . ALA A 1 95 ? 22.992 3.775 -24.512 1.00 63.25 95 ALA A CA 1
ATOM 746 C C . ALA A 1 95 ? 24.502 3.827 -24.259 1.00 63.25 95 ALA A C 1
ATOM 748 O O . ALA A 1 95 ? 25.156 2.789 -24.170 1.00 63.25 95 ALA A O 1
ATOM 749 N N . GLN A 1 96 ? 25.055 5.024 -24.046 1.00 66.81 96 GLN A N 1
ATOM 750 C CA . GLN A 1 96 ? 26.449 5.202 -23.657 1.00 66.81 96 GLN A CA 1
ATOM 751 C C . GLN A 1 96 ? 26.720 4.661 -22.246 1.00 66.81 96 GLN A C 1
ATOM 753 O O . GLN A 1 96 ? 27.764 4.057 -22.036 1.00 66.81 96 GLN A O 1
ATOM 758 N N . LEU A 1 97 ? 25.790 4.779 -21.293 1.00 65.38 97 LEU A N 1
ATOM 759 C CA . LEU A 1 97 ? 25.844 4.146 -19.964 1.00 65.38 97 LEU A CA 1
ATOM 760 C C . LEU A 1 97 ? 25.909 2.616 -20.053 1.00 65.38 97 LEU A C 1
ATOM 762 O O . LEU A 1 97 ? 26.730 2.001 -19.375 1.00 65.38 97 LEU A O 1
ATOM 766 N N . VAL A 1 98 ? 25.072 2.015 -20.902 1.00 66.00 98 VAL A N 1
ATOM 767 C CA . VAL A 1 98 ? 25.059 0.566 -21.153 1.00 66.00 98 VAL A CA 1
ATOM 768 C C . VAL A 1 98 ? 26.369 0.133 -21.821 1.00 66.00 98 VAL A C 1
ATOM 770 O O . VAL A 1 98 ? 26.994 -0.825 -21.376 1.00 66.00 98 VAL A O 1
ATOM 773 N N . LYS A 1 99 ? 26.824 0.873 -22.841 1.00 69.44 99 LYS A N 1
ATOM 774 C CA . LYS A 1 99 ? 28.039 0.572 -23.619 1.00 69.44 99 LYS A CA 1
ATOM 775 C C . LYS A 1 99 ? 29.341 0.817 -22.835 1.00 69.44 99 LYS A C 1
ATOM 777 O O . LYS A 1 99 ? 30.319 0.116 -23.060 1.00 69.44 99 LYS A O 1
ATOM 782 N N . SER A 1 100 ? 29.374 1.780 -21.910 1.00 67.31 100 SER A N 1
ATOM 783 C CA . SER A 1 100 ? 30.589 2.181 -21.167 1.00 67.31 100 SER A CA 1
ATOM 784 C C . SER A 1 100 ? 30.739 1.548 -19.779 1.00 67.31 100 SER A C 1
ATOM 786 O O . SER A 1 100 ? 31.685 1.873 -19.064 1.00 67.31 100 SER A O 1
ATOM 788 N N . GLY A 1 101 ? 29.800 0.703 -19.342 1.00 60.91 101 GLY A N 1
ATOM 789 C CA . GLY A 1 101 ? 29.749 0.241 -17.947 1.00 60.91 101 GLY A CA 1
ATOM 790 C C . GLY A 1 101 ? 29.326 1.328 -16.944 1.00 60.91 101 GLY A C 1
ATOM 791 O O . GLY A 1 101 ? 29.254 1.062 -15.745 1.00 60.91 101 GLY A O 1
ATOM 792 N N . GLY A 1 102 ? 28.989 2.525 -17.437 1.00 54.75 102 GLY A N 1
ATOM 793 C CA . GLY A 1 102 ? 28.268 3.572 -16.733 1.00 54.75 102 GLY A CA 1
ATOM 794 C C . GLY A 1 102 ? 29.095 4.411 -15.768 1.00 54.75 102 GLY A C 1
ATOM 795 O O . GLY A 1 102 ? 29.536 3.946 -14.717 1.00 54.75 102 GLY A O 1
ATOM 796 N N . GLN A 1 103 ? 29.193 5.713 -16.043 1.00 63.38 103 GLN A N 1
ATOM 797 C CA . GLN A 1 103 ? 29.603 6.669 -15.017 1.00 63.38 103 GLN A CA 1
ATOM 798 C C . GLN A 1 103 ? 28.602 6.611 -13.851 1.00 63.38 103 GLN A C 1
ATOM 800 O O . GLN A 1 103 ? 27.401 6.836 -14.022 1.00 63.38 103 GLN A O 1
ATOM 805 N N . LEU A 1 104 ? 29.100 6.320 -12.644 1.00 69.75 104 LEU A N 1
ATOM 806 C CA . LEU A 1 104 ? 28.303 6.101 -11.428 1.00 69.75 104 LEU A CA 1
ATOM 807 C C . LEU A 1 104 ? 27.275 7.217 -11.150 1.00 69.75 104 LEU A C 1
ATOM 809 O O . LEU A 1 104 ? 26.223 6.953 -10.569 1.00 69.75 104 LEU A O 1
ATOM 813 N N . ALA A 1 105 ? 27.572 8.456 -11.551 1.00 72.12 105 ALA A N 1
ATOM 814 C CA . ALA A 1 105 ? 26.694 9.610 -11.369 1.00 72.12 105 ALA A CA 1
ATOM 815 C C . ALA A 1 105 ? 25.401 9.511 -12.198 1.00 72.12 105 ALA A C 1
ATOM 817 O O . ALA A 1 105 ? 24.314 9.634 -11.640 1.00 72.12 105 ALA A O 1
ATOM 818 N N . GLN A 1 106 ? 25.507 9.203 -13.492 1.00 74.44 106 GLN A N 1
ATOM 819 C CA . GLN A 1 106 ? 24.350 9.112 -14.388 1.00 74.44 106 GLN A CA 1
ATOM 820 C C . GLN A 1 106 ? 23.444 7.922 -14.030 1.00 74.44 106 GLN A C 1
ATOM 822 O O . GLN A 1 106 ? 22.216 8.013 -14.100 1.00 74.44 106 GLN A O 1
ATOM 827 N N . LYS A 1 107 ? 24.042 6.818 -13.555 1.00 83.12 107 LYS A N 1
ATOM 828 C CA . LYS A 1 107 ? 23.291 5.678 -13.010 1.00 83.12 107 LYS A CA 1
ATOM 829 C C . LYS A 1 107 ? 22.448 6.091 -11.801 1.00 83.12 107 LYS A C 1
ATOM 831 O O . LYS A 1 107 ? 21.278 5.732 -11.731 1.00 83.12 107 LYS A O 1
ATOM 836 N N . LYS A 1 108 ? 23.015 6.861 -10.864 1.00 88.88 108 LYS A N 1
ATOM 837 C CA . LYS A 1 108 ? 22.294 7.343 -9.671 1.00 88.88 108 LYS A CA 1
ATOM 838 C C . LYS A 1 108 ? 21.147 8.288 -10.022 1.00 88.88 108 LYS A C 1
ATOM 840 O O . LYS A 1 108 ? 20.083 8.180 -9.425 1.00 88.88 108 LYS A O 1
ATOM 845 N N . GLU A 1 109 ? 21.356 9.185 -10.980 1.00 88.19 109 GLU A N 1
ATOM 846 C CA . GLU A 1 109 ? 20.312 10.095 -11.461 1.00 88.19 109 GLU A CA 1
ATOM 847 C C . GLU A 1 109 ? 19.150 9.323 -12.097 1.00 88.19 109 GLU A C 1
ATOM 849 O O . 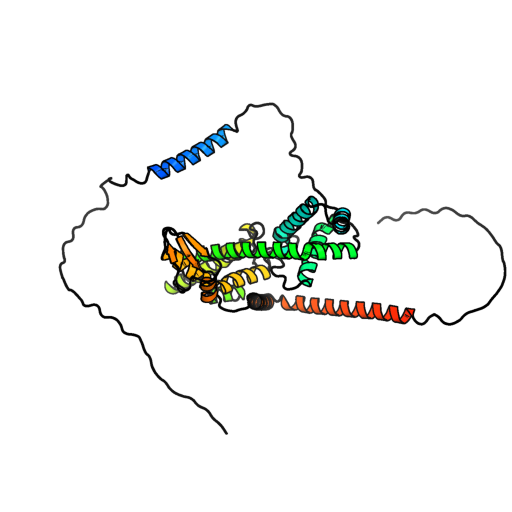GLU A 1 109 ? 18.001 9.486 -11.695 1.00 88.19 109 GLU A O 1
ATOM 854 N N . THR A 1 110 ? 19.453 8.384 -12.998 1.00 88.88 110 THR A N 1
ATOM 855 C CA . THR A 1 110 ? 18.441 7.508 -13.610 1.00 88.88 110 THR A CA 1
ATOM 856 C C . THR A 1 110 ? 17.678 6.706 -12.551 1.00 88.88 110 THR A C 1
ATOM 858 O O . THR A 1 110 ? 16.455 6.604 -12.596 1.00 88.88 110 THR A O 1
ATOM 861 N N . GLN A 1 111 ? 18.387 6.164 -11.558 1.00 93.06 111 GLN A N 1
ATOM 862 C CA . GLN A 1 111 ? 17.783 5.438 -10.441 1.00 93.06 111 GLN A CA 1
ATOM 863 C C . GLN A 1 111 ? 16.836 6.309 -9.604 1.00 93.06 111 GLN A C 1
ATOM 865 O O . GLN A 1 111 ? 15.796 5.808 -9.173 1.00 93.06 111 GLN A O 1
ATOM 870 N N . ALA A 1 112 ? 17.174 7.584 -9.388 1.00 93.88 112 ALA A N 1
ATOM 871 C CA . ALA A 1 112 ? 16.314 8.540 -8.694 1.00 93.88 112 ALA A CA 1
ATOM 872 C C . ALA A 1 112 ? 15.060 8.870 -9.519 1.00 93.88 112 ALA A C 1
ATOM 874 O O . ALA A 1 112 ? 13.956 8.846 -8.979 1.00 93.88 112 ALA A O 1
ATOM 875 N N . ASN A 1 113 ? 15.207 9.067 -10.833 1.00 93.12 113 ASN A N 1
ATOM 876 C CA . ASN A 1 113 ? 14.078 9.307 -11.737 1.00 93.12 113 ASN A CA 1
ATOM 877 C C . ASN A 1 113 ? 13.119 8.107 -11.784 1.00 93.12 113 ASN A C 1
ATOM 879 O O . ASN A 1 113 ? 11.901 8.284 -11.746 1.00 93.12 113 ASN A O 1
ATOM 883 N N . ILE A 1 114 ? 13.651 6.879 -11.797 1.00 95.44 114 ILE A N 1
ATOM 884 C CA . ILE A 1 114 ? 12.845 5.655 -11.679 1.00 95.44 114 ILE A CA 1
ATOM 885 C C . ILE A 1 114 ? 12.100 5.624 -10.340 1.00 95.44 114 ILE A C 1
ATOM 887 O O . ILE A 1 114 ? 10.916 5.296 -10.313 1.00 95.44 114 ILE A O 1
ATOM 891 N N . GLU A 1 115 ? 12.763 5.959 -9.229 1.00 96.19 115 GLU A N 1
ATOM 892 C CA . GLU A 1 115 ? 12.129 5.973 -7.905 1.00 96.19 115 GLU A CA 1
ATOM 893 C C . GLU A 1 115 ? 10.965 6.970 -7.842 1.00 96.19 115 GLU A C 1
ATOM 895 O O . GLU A 1 115 ? 9.871 6.614 -7.390 1.00 96.19 115 GLU A O 1
ATOM 900 N N . ASP A 1 116 ? 11.165 8.185 -8.355 1.00 94.31 116 ASP A N 1
ATOM 901 C CA . ASP A 1 116 ? 10.122 9.206 -8.419 1.00 94.31 116 ASP A CA 1
ATOM 902 C C . ASP A 1 116 ? 8.974 8.786 -9.340 1.00 94.31 116 ASP A C 1
ATOM 904 O O . ASP A 1 116 ? 7.811 8.864 -8.936 1.00 94.31 116 ASP A O 1
ATOM 908 N N . PHE A 1 117 ? 9.262 8.243 -10.526 1.00 94.88 117 PHE A N 1
ATOM 909 C CA . PHE A 1 117 ? 8.231 7.704 -11.414 1.00 94.88 117 PHE A CA 1
ATOM 910 C C . PHE A 1 117 ? 7.423 6.585 -10.746 1.00 94.88 117 PHE A C 1
ATOM 912 O O . PHE A 1 117 ? 6.189 6.579 -10.806 1.00 94.88 117 PHE A O 1
ATOM 919 N N . VAL A 1 118 ? 8.096 5.646 -10.071 1.00 95.75 118 VAL A N 1
ATOM 920 C CA . VAL A 1 118 ? 7.422 4.551 -9.368 1.00 95.75 118 VAL A CA 1
ATOM 921 C C . VAL A 1 118 ? 6.485 5.102 -8.300 1.00 95.75 118 VAL A C 1
ATOM 923 O O . VAL A 1 118 ? 5.334 4.674 -8.206 1.00 95.75 118 VAL A O 1
ATOM 926 N N . LYS A 1 119 ? 6.951 6.074 -7.519 1.00 93.38 119 LYS A N 1
ATOM 927 C CA . LYS A 1 119 ? 6.194 6.676 -6.423 1.00 93.38 119 LYS A CA 1
ATOM 928 C C . LYS A 1 119 ? 5.002 7.511 -6.897 1.00 93.38 119 LYS A C 1
ATOM 930 O O . LYS A 1 119 ? 3.936 7.430 -6.284 1.00 93.38 119 LYS A O 1
ATOM 935 N N . GLN A 1 120 ? 5.185 8.326 -7.934 1.00 90.56 120 GLN A N 1
ATOM 936 C CA . GLN A 1 120 ? 4.185 9.299 -8.385 1.00 90.56 120 GLN A CA 1
ATOM 937 C C . GLN A 1 120 ? 3.181 8.692 -9.370 1.00 90.56 120 GLN A C 1
ATOM 939 O O . GLN A 1 120 ? 1.990 8.985 -9.300 1.00 90.56 120 GLN A O 1
ATOM 944 N N . GLU A 1 121 ? 3.630 7.801 -10.255 1.00 90.25 121 GLU A N 1
ATOM 945 C CA . GLU A 1 121 ? 2.812 7.334 -11.376 1.00 90.25 121 GLU A CA 1
ATOM 946 C C . GLU A 1 121 ? 2.578 5.825 -11.346 1.00 90.25 121 GLU A C 1
ATOM 948 O O . GLU A 1 121 ? 1.426 5.377 -11.337 1.00 90.25 121 GLU A O 1
ATOM 953 N N . TYR A 1 122 ? 3.639 5.015 -11.288 1.00 93.00 122 TYR A N 1
ATOM 954 C CA . TYR A 1 122 ? 3.504 3.570 -11.499 1.00 93.00 122 TYR A CA 1
ATOM 955 C C . TYR A 1 122 ? 2.760 2.861 -10.363 1.00 93.00 122 TYR A C 1
ATOM 957 O O . TYR A 1 122 ? 1.853 2.062 -10.619 1.00 93.00 122 TYR A O 1
ATOM 965 N N . TRP A 1 123 ? 3.086 3.196 -9.106 1.00 93.38 123 TRP A N 1
ATOM 966 C CA . TRP A 1 123 ? 2.489 2.585 -7.916 1.00 93.38 123 TRP A CA 1
ATOM 967 C C . TRP A 1 123 ? 0.973 2.693 -7.929 1.00 93.38 123 TRP A C 1
ATOM 969 O O . TRP A 1 123 ? 0.295 1.814 -7.419 1.00 93.38 123 TRP A O 1
ATOM 979 N N . ARG A 1 124 ? 0.398 3.746 -8.509 1.00 87.56 124 ARG A N 1
ATOM 980 C CA . ARG A 1 124 ? -1.058 3.929 -8.550 1.00 87.56 124 ARG A CA 1
ATOM 981 C C . ARG A 1 124 ? -1.764 2.808 -9.306 1.00 87.56 124 ARG A C 1
ATOM 983 O O . ARG A 1 124 ? -2.871 2.444 -8.925 1.00 87.56 124 ARG A O 1
ATOM 990 N N . ARG A 1 125 ? -1.105 2.257 -10.325 1.00 87.31 125 ARG A N 1
ATOM 991 C CA . ARG A 1 125 ? -1.664 1.261 -11.242 1.00 87.31 125 ARG A CA 1
ATOM 992 C C . ARG A 1 125 ? -1.251 -0.151 -10.849 1.00 87.31 125 ARG A C 1
ATOM 994 O O . ARG A 1 125 ? -2.108 -1.016 -10.693 1.00 87.31 125 ARG A O 1
ATOM 1001 N N . VAL A 1 126 ? 0.048 -0.368 -10.646 1.00 90.25 126 VAL A N 1
ATOM 1002 C CA . VAL A 1 126 ? 0.635 -1.696 -10.434 1.00 90.25 126 VAL A CA 1
ATOM 1003 C C . VAL A 1 126 ? 1.271 -1.764 -9.052 1.00 90.25 126 VAL A C 1
ATOM 1005 O O . VAL A 1 126 ? 2.114 -0.942 -8.701 1.00 90.25 126 VAL A O 1
ATOM 1008 N N . LYS A 1 127 ? 0.863 -2.761 -8.262 1.00 89.06 127 LYS A N 1
ATOM 1009 C CA . LYS A 1 127 ? 1.333 -2.963 -6.880 1.00 89.06 127 LYS A CA 1
ATOM 1010 C C . LYS A 1 127 ? 2.332 -4.117 -6.759 1.00 89.06 127 LYS A C 1
ATOM 1012 O O . LYS A 1 127 ? 3.161 -4.120 -5.843 1.00 89.06 127 LYS A O 1
ATOM 1017 N N . PHE A 1 128 ? 2.271 -5.077 -7.686 1.00 85.56 128 PHE A N 1
ATOM 1018 C CA . PHE A 1 128 ? 3.056 -6.310 -7.676 1.00 85.56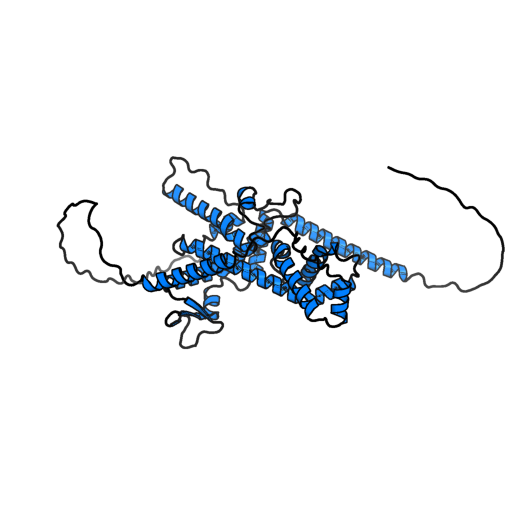 128 PHE A CA 1
ATOM 1019 C C . PHE A 1 128 ? 3.639 -6.614 -9.039 1.00 85.56 128 PHE A C 1
ATOM 1021 O O . PHE A 1 128 ? 3.036 -6.355 -10.076 1.00 85.56 128 PHE A O 1
ATOM 1028 N N . ILE A 1 129 ? 4.838 -7.176 -8.989 1.00 86.25 129 ILE A N 1
ATOM 1029 C CA . ILE A 1 129 ? 5.558 -7.728 -10.120 1.00 86.25 129 ILE A CA 1
ATOM 1030 C C . ILE A 1 129 ? 6.015 -9.100 -9.640 1.00 86.25 129 ILE A C 1
ATOM 1032 O O . ILE A 1 129 ? 6.749 -9.193 -8.658 1.00 86.25 129 ILE A O 1
ATOM 1036 N N . THR A 1 130 ? 5.495 -10.149 -10.267 1.00 82.38 130 THR A N 1
ATOM 1037 C CA . THR A 1 130 ? 5.730 -11.544 -9.866 1.00 82.38 130 THR A CA 1
ATOM 1038 C C . THR A 1 130 ? 6.800 -12.224 -10.713 1.00 82.38 130 THR A C 1
ATOM 1040 O O . THR A 1 130 ? 7.284 -13.287 -10.342 1.00 82.38 130 THR A O 1
ATOM 1043 N N . ASN A 1 131 ? 7.171 -11.625 -11.845 1.00 88.44 131 ASN A N 1
ATOM 1044 C CA . ASN A 1 131 ? 8.125 -12.183 -12.791 1.00 88.44 131 ASN A CA 1
ATOM 1045 C C . ASN A 1 131 ? 8.896 -11.087 -13.540 1.00 88.44 131 ASN A C 1
ATOM 1047 O O . ASN A 1 131 ? 8.511 -9.913 -13.549 1.00 88.44 131 ASN A O 1
ATOM 1051 N N . ASP A 1 132 ? 9.962 -11.507 -14.215 1.00 91.62 132 ASP A N 1
ATOM 1052 C CA . ASP A 1 132 ? 10.840 -10.639 -15.001 1.00 91.62 132 ASP A CA 1
ATOM 1053 C C . ASP A 1 132 ? 10.103 -9.880 -16.105 1.00 91.62 132 ASP A C 1
ATOM 1055 O O . ASP A 1 132 ? 10.367 -8.700 -16.327 1.00 91.62 132 ASP A O 1
ATOM 1059 N N . ALA A 1 133 ? 9.137 -10.516 -16.772 1.00 92.62 133 ALA A N 1
ATOM 1060 C CA . ALA A 1 133 ? 8.364 -9.871 -17.831 1.00 92.62 133 ALA A CA 1
ATOM 1061 C C . ALA A 1 133 ? 7.582 -8.652 -17.306 1.00 92.62 133 ALA A C 1
ATOM 1063 O O . ALA A 1 133 ? 7.534 -7.609 -17.961 1.00 92.62 133 ALA A O 1
ATOM 1064 N N . GLY A 1 134 ? 7.010 -8.750 -16.102 1.00 90.81 134 GLY A N 1
ATOM 1065 C CA . GLY A 1 134 ? 6.359 -7.631 -15.426 1.00 90.81 134 GLY A CA 1
ATOM 1066 C C . GLY A 1 134 ? 7.335 -6.512 -15.054 1.00 90.81 134 GLY A C 1
ATOM 1067 O O . GLY A 1 134 ? 6.982 -5.337 -15.170 1.00 90.81 134 GLY A O 1
ATOM 1068 N N . ALA A 1 135 ? 8.567 -6.858 -14.667 1.00 93.12 135 ALA A N 1
ATOM 1069 C CA . ALA A 1 135 ? 9.619 -5.889 -14.360 1.00 93.12 135 ALA A CA 1
ATOM 1070 C C . ALA A 1 135 ? 10.048 -5.111 -15.612 1.00 93.12 135 ALA A C 1
ATOM 1072 O O . ALA A 1 135 ? 10.036 -3.880 -15.613 1.00 93.12 135 ALA A O 1
ATOM 1073 N N . ILE A 1 136 ? 10.300 -5.823 -16.714 1.00 94.19 136 ILE A N 1
ATOM 1074 C CA . ILE A 1 136 ? 10.607 -5.237 -18.025 1.00 94.19 136 ILE A CA 1
ATOM 1075 C C . ILE A 1 136 ? 9.460 -4.337 -18.508 1.00 94.19 136 ILE A C 1
ATOM 1077 O O . ILE A 1 136 ? 9.700 -3.215 -18.956 1.00 94.19 136 ILE A O 1
ATOM 1081 N N . LYS A 1 137 ? 8.200 -4.771 -18.359 1.00 93.94 137 LYS A N 1
ATOM 1082 C CA . LYS A 1 137 ? 7.023 -3.949 -18.690 1.00 93.94 137 LYS A CA 1
ATOM 1083 C C . LYS A 1 137 ? 6.959 -2.664 -17.855 1.00 93.94 137 LYS A C 1
ATOM 1085 O O . LYS A 1 137 ? 6.574 -1.621 -18.382 1.00 93.94 137 LYS A O 1
ATOM 1090 N N . GLY A 1 138 ? 7.356 -2.718 -16.583 1.00 94.31 138 GLY A N 1
ATOM 1091 C CA . GLY A 1 138 ? 7.468 -1.544 -15.714 1.00 94.31 138 GLY A CA 1
ATOM 1092 C C . GLY A 1 138 ? 8.504 -0.537 -16.214 1.00 94.31 138 GLY A C 1
ATOM 1093 O O . GLY A 1 138 ? 8.195 0.649 -16.346 1.00 94.31 138 GLY A O 1
ATOM 1094 N N . CYS A 1 139 ? 9.691 -1.013 -16.594 1.00 94.88 139 CYS A N 1
ATOM 1095 C CA . CYS A 1 139 ? 10.718 -0.176 -17.21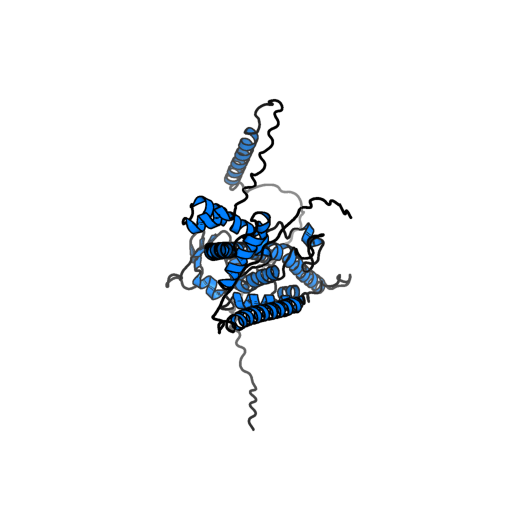7 1.00 94.88 139 CYS A CA 1
ATOM 1096 C C . CYS A 1 139 ? 10.248 0.428 -18.550 1.00 94.88 139 CYS A C 1
ATOM 1098 O O . CYS A 1 139 ? 10.466 1.613 -18.791 1.00 94.88 139 CYS A O 1
ATOM 1100 N N . HIS A 1 140 ? 9.529 -0.328 -19.384 1.00 92.81 140 HIS A N 1
ATOM 1101 C CA . HIS A 1 140 ? 8.922 0.232 -20.595 1.00 92.81 140 HIS A CA 1
ATOM 1102 C C . HIS A 1 140 ? 7.888 1.318 -20.285 1.00 92.81 140 HIS A C 1
ATOM 1104 O O . HIS A 1 140 ? 7.845 2.327 -20.982 1.00 92.81 140 HIS A O 1
ATOM 1110 N N . ALA A 1 141 ? 7.075 1.154 -19.237 1.00 93.00 141 ALA A N 1
ATOM 1111 C CA . ALA A 1 141 ? 6.123 2.183 -18.823 1.00 93.00 141 ALA A CA 1
ATOM 1112 C C . ALA A 1 141 ? 6.829 3.478 -18.388 1.00 93.00 141 ALA A C 1
ATOM 1114 O O . ALA A 1 141 ? 6.347 4.561 -18.716 1.00 93.00 141 ALA A O 1
ATOM 1115 N N . TYR A 1 142 ? 7.976 3.366 -17.709 1.00 93.38 142 TYR A N 1
ATOM 1116 C CA . TYR A 1 142 ? 8.846 4.505 -17.409 1.00 93.38 142 TYR A CA 1
ATOM 1117 C C . TYR A 1 142 ? 9.332 5.180 -18.696 1.00 93.38 142 TYR A C 1
ATOM 1119 O O . TYR A 1 142 ? 9.093 6.370 -18.887 1.00 93.38 142 TYR A O 1
ATOM 1127 N N . LEU A 1 143 ? 9.926 4.422 -19.624 1.00 90.69 143 LEU A N 1
ATOM 1128 C CA . LEU A 1 143 ? 10.407 4.977 -20.893 1.00 90.69 143 LEU A CA 1
ATOM 1129 C C . LEU A 1 143 ? 9.286 5.669 -21.682 1.00 90.69 143 LEU A C 1
ATOM 1131 O O . LEU A 1 143 ? 9.490 6.761 -22.196 1.00 90.69 143 LEU A O 1
ATOM 1135 N N . ASN A 1 144 ? 8.089 5.078 -21.726 1.00 88.62 144 ASN A N 1
ATOM 1136 C CA . ASN A 1 144 ? 6.919 5.654 -22.395 1.00 88.62 144 ASN A CA 1
ATOM 1137 C C . ASN A 1 144 ? 6.442 6.953 -21.729 1.00 88.62 144 ASN A C 1
ATOM 1139 O O . ASN A 1 144 ? 6.050 7.896 -22.411 1.00 88.62 144 ASN A O 1
ATOM 1143 N N . HIS A 1 145 ? 6.487 7.027 -20.396 1.00 87.31 145 HIS A N 1
ATOM 1144 C CA . HIS A 1 145 ? 6.134 8.242 -19.660 1.00 87.31 145 HIS A CA 1
ATOM 1145 C C . HIS A 1 145 ? 7.080 9.404 -19.989 1.00 87.31 145 HIS A C 1
ATOM 1147 O O . HIS A 1 145 ? 6.646 10.549 -20.097 1.00 87.31 145 HIS A O 1
ATOM 1153 N N . HIS A 1 146 ? 8.353 9.088 -20.223 1.00 84.44 146 HIS A N 1
ATOM 1154 C CA . HIS A 1 146 ? 9.386 10.047 -20.600 1.00 84.44 146 HIS A CA 1
ATOM 1155 C C . HIS A 1 146 ? 9.590 10.163 -22.122 1.00 84.44 146 HIS A C 1
ATOM 1157 O O . HIS A 1 146 ? 10.463 10.900 -22.562 1.00 84.44 146 HIS A O 1
ATOM 1163 N N . GLN A 1 147 ? 8.774 9.500 -22.950 1.00 72.75 147 GLN A N 1
ATOM 1164 C CA . GLN A 1 147 ? 9.002 9.378 -24.398 1.00 72.75 147 GLN A CA 1
ATOM 1165 C C . GLN A 1 147 ? 8.871 10.701 -25.160 1.00 72.75 147 GLN A C 1
ATOM 1167 O O . GLN A 1 147 ? 9.528 10.884 -26.179 1.00 72.75 147 GLN A O 1
ATOM 1172 N N . LYS A 1 148 ? 8.122 11.676 -24.620 1.00 57.62 148 LYS A N 1
ATOM 1173 C CA . LYS A 1 148 ? 8.116 13.060 -25.139 1.00 57.62 148 LYS A CA 1
ATOM 1174 C C . LYS A 1 148 ? 9.502 13.723 -25.122 1.00 57.62 148 LYS A C 1
ATOM 1176 O O . LYS A 1 148 ? 9.659 14.792 -25.697 1.00 57.62 148 LYS A O 1
ATOM 1181 N N . LEU A 1 149 ? 10.481 13.107 -24.464 1.00 52.06 149 LEU A N 1
ATOM 1182 C CA . LEU A 1 149 ? 11.843 13.602 -24.313 1.00 52.06 149 LEU A CA 1
ATOM 1183 C C . LEU A 1 149 ? 12.865 12.814 -25.154 1.00 52.06 149 LEU A C 1
ATOM 1185 O O . LEU A 1 149 ? 14.033 13.188 -25.144 1.00 52.06 149 LEU A O 1
ATOM 1189 N N . MET A 1 150 ? 12.465 11.729 -25.839 1.00 55.69 150 MET A N 1
ATOM 1190 C CA . MET A 1 150 ? 13.407 10.662 -26.233 1.00 55.69 150 MET A CA 1
ATOM 1191 C C . MET A 1 150 ? 13.534 10.365 -27.740 1.00 55.69 150 MET A C 1
ATOM 1193 O O . MET A 1 150 ? 14.477 9.688 -28.106 1.00 55.69 150 MET A O 1
ATOM 1197 N N . GLY A 1 151 ? 12.700 10.906 -28.635 1.00 57.94 151 GLY A N 1
ATOM 1198 C CA . GLY A 1 151 ? 12.835 10.645 -30.085 1.00 57.94 151 GLY A CA 1
ATOM 1199 C C . GLY A 1 151 ? 12.504 9.199 -30.509 1.00 57.94 151 GLY A C 1
ATOM 1200 O O . GLY A 1 151 ? 12.058 8.390 -29.693 1.00 57.94 151 GLY A O 1
ATOM 1201 N N . ASP A 1 152 ? 12.661 8.895 -31.804 1.00 64.88 152 ASP A N 1
ATOM 1202 C CA . ASP A 1 152 ? 12.451 7.552 -32.373 1.00 64.88 152 ASP A CA 1
ATOM 1203 C C . ASP A 1 152 ? 13.624 6.627 -31.999 1.00 64.88 152 ASP A C 1
ATOM 1205 O O . ASP A 1 152 ? 14.592 6.464 -32.740 1.00 64.88 152 ASP A O 1
ATOM 1209 N N . ASP A 1 153 ? 13.557 6.072 -30.790 1.00 63.94 153 ASP A N 1
ATOM 1210 C CA . ASP A 1 153 ? 14.554 5.156 -30.230 1.00 63.94 153 ASP A CA 1
ATOM 1211 C C . ASP A 1 153 ? 14.606 3.794 -30.957 1.00 63.94 153 ASP A C 1
ATOM 1213 O O . ASP A 1 153 ? 13.571 3.206 -31.288 1.00 63.94 153 ASP A O 1
ATOM 1217 N N . ASP A 1 154 ? 15.803 3.203 -31.041 1.00 80.19 154 ASP A N 1
ATOM 1218 C CA . ASP A 1 154 ? 15.994 1.796 -31.415 1.00 80.19 154 ASP A CA 1
ATOM 1219 C C . ASP A 1 154 ? 15.415 0.852 -30.336 1.00 80.19 154 ASP A C 1
ATOM 1221 O O . ASP A 1 154 ? 15.700 0.951 -29.134 1.00 80.19 154 ASP A O 1
ATOM 1225 N N . ALA A 1 155 ? 14.596 -0.110 -30.768 1.00 84.75 155 ALA A N 1
ATOM 1226 C CA . ALA A 1 155 ? 13.976 -1.115 -29.912 1.00 84.75 155 ALA A CA 1
ATOM 1227 C C . ALA A 1 155 ? 15.006 -1.933 -29.110 1.00 84.75 155 ALA A C 1
ATOM 1229 O O . ALA A 1 155 ? 14.729 -2.302 -27.960 1.00 84.75 155 ALA A O 1
ATOM 1230 N N . ALA A 1 156 ? 16.192 -2.186 -29.676 1.00 84.75 156 ALA A N 1
ATOM 1231 C CA . ALA A 1 156 ? 17.253 -2.927 -28.999 1.00 84.75 156 ALA A CA 1
ATOM 1232 C C . ALA A 1 156 ? 17.806 -2.159 -27.787 1.00 84.75 156 ALA A C 1
ATOM 1234 O O . ALA A 1 156 ? 17.983 -2.734 -26.707 1.00 84.75 156 ALA A O 1
ATOM 1235 N N . GLU A 1 157 ? 18.011 -0.847 -27.920 1.00 83.06 157 GLU A N 1
ATOM 1236 C CA . GLU A 1 157 ? 18.535 -0.022 -26.830 1.00 83.06 157 GLU A CA 1
ATOM 1237 C C . GLU A 1 157 ? 17.501 0.146 -25.701 1.00 83.06 157 GLU A C 1
ATOM 1239 O O . GLU A 1 157 ? 17.844 0.056 -24.515 1.00 83.06 157 GLU A O 1
ATOM 1244 N N . ARG A 1 158 ? 16.210 0.270 -26.047 1.00 87.38 158 ARG A N 1
ATOM 1245 C CA . ARG A 1 158 ? 15.097 0.238 -25.077 1.00 87.38 158 ARG A CA 1
ATOM 1246 C C . ARG A 1 158 ? 15.076 -1.058 -24.280 1.00 87.38 158 ARG A C 1
ATOM 1248 O O . ARG A 1 158 ? 14.910 -1.030 -23.060 1.00 87.38 158 ARG A O 1
ATOM 1255 N N . HIS A 1 159 ? 15.256 -2.193 -24.950 1.00 88.31 159 HIS A N 1
ATOM 1256 C CA . HIS A 1 159 ? 15.307 -3.484 -24.276 1.00 88.31 159 HIS A CA 1
ATOM 1257 C C . HIS A 1 159 ? 16.516 -3.587 -23.336 1.00 88.31 159 HIS A C 1
ATOM 1259 O O . HIS A 1 159 ? 16.357 -3.981 -22.179 1.00 88.31 159 HIS A O 1
ATOM 1265 N N . ALA A 1 160 ? 17.700 -3.162 -23.787 1.00 86.94 160 ALA A N 1
ATOM 1266 C CA . ALA A 1 160 ? 18.914 -3.165 -22.973 1.00 86.94 160 ALA A CA 1
ATOM 1267 C C . ALA A 1 160 ? 18.769 -2.310 -21.700 1.00 86.94 160 ALA A C 1
ATOM 1269 O O . ALA A 1 160 ? 19.160 -2.746 -20.615 1.00 86.94 160 ALA A O 1
ATOM 1270 N N . PHE A 1 161 ? 18.135 -1.134 -21.798 1.00 89.88 161 PHE A N 1
ATOM 1271 C CA . PHE A 1 161 ? 17.789 -0.320 -20.629 1.00 89.88 161 PHE A CA 1
ATOM 1272 C C . PHE A 1 161 ? 16.905 -1.083 -19.639 1.00 89.88 161 PHE A C 1
ATOM 1274 O O . PHE A 1 161 ? 17.198 -1.122 -18.442 1.00 89.88 161 PHE A O 1
ATOM 1281 N N . CYS A 1 162 ? 15.825 -1.698 -20.129 1.00 92.31 162 CYS A N 1
ATOM 1282 C CA . CYS A 1 162 ? 14.904 -2.447 -19.283 1.00 92.31 162 CYS A CA 1
ATOM 1283 C C . CYS A 1 162 ? 15.622 -3.594 -18.563 1.00 92.31 162 CYS A C 1
ATOM 1285 O O . CYS A 1 162 ? 15.444 -3.755 -17.359 1.00 92.31 162 CYS A O 1
ATOM 1287 N N . VAL A 1 163 ? 16.473 -4.352 -19.261 1.00 91.19 163 VAL A N 1
ATOM 1288 C CA . VAL A 1 163 ? 17.261 -5.439 -18.658 1.00 91.19 163 VAL A CA 1
ATOM 1289 C C . VAL A 1 163 ? 18.205 -4.911 -17.577 1.00 91.19 163 VAL A C 1
ATOM 1291 O O . VAL A 1 163 ? 18.309 -5.525 -16.518 1.00 91.19 163 VAL A O 1
ATOM 1294 N N . LEU A 1 164 ? 18.844 -3.759 -17.803 1.00 91.06 164 LEU A N 1
ATOM 1295 C CA . LEU A 1 164 ? 19.776 -3.159 -16.848 1.00 91.06 164 LEU A CA 1
ATOM 1296 C C . LEU A 1 164 ? 19.091 -2.650 -15.566 1.00 91.06 164 LEU A C 1
ATOM 1298 O O . LEU A 1 164 ? 19.675 -2.738 -14.485 1.00 91.06 164 LEU A O 1
ATOM 1302 N N . TYR A 1 165 ? 17.880 -2.093 -15.672 1.00 94.06 165 TYR A N 1
ATOM 1303 C CA . TYR A 1 165 ? 17.210 -1.406 -14.558 1.00 94.06 165 TYR A CA 1
ATOM 1304 C C . TYR A 1 165 ? 16.024 -2.160 -13.939 1.00 94.06 165 TYR A C 1
ATOM 1306 O O . TYR A 1 165 ? 15.484 -1.679 -12.939 1.00 94.06 165 TYR A O 1
ATOM 1314 N N . LYS A 1 166 ? 15.629 -3.331 -14.463 1.00 94.94 166 LYS A N 1
ATOM 1315 C CA . LYS A 1 166 ? 14.470 -4.097 -13.961 1.00 94.94 166 LYS A CA 1
ATOM 1316 C C . LYS A 1 166 ? 14.532 -4.381 -12.457 1.00 94.94 166 LYS A C 1
ATOM 1318 O O . LYS A 1 166 ? 13.531 -4.196 -11.769 1.00 94.94 166 LYS A O 1
ATOM 1323 N N . ASP A 1 167 ? 15.701 -4.748 -11.932 1.00 94.44 167 ASP A N 1
ATOM 1324 C CA . ASP A 1 167 ? 15.851 -5.116 -10.519 1.00 94.44 167 ASP A CA 1
ATOM 1325 C C . ASP A 1 167 ? 15.701 -3.886 -9.618 1.00 94.44 167 ASP A C 1
ATOM 1327 O O . ASP A 1 167 ? 14.940 -3.900 -8.651 1.00 94.44 167 ASP A O 1
ATOM 1331 N N . HIS A 1 168 ? 16.334 -2.767 -9.995 1.00 95.56 168 HIS A N 1
ATOM 1332 C CA . HIS A 1 168 ? 16.178 -1.493 -9.283 1.00 95.56 168 HIS A CA 1
ATOM 1333 C C . HIS A 1 168 ? 14.726 -1.004 -9.311 1.00 95.56 168 HIS A C 1
ATOM 1335 O O . HIS A 1 168 ? 14.214 -0.498 -8.314 1.00 95.56 168 HIS A O 1
ATOM 1341 N N . PHE A 1 169 ? 14.035 -1.187 -10.437 1.00 96.00 169 PHE A N 1
ATOM 1342 C CA . PHE A 1 169 ? 12.620 -0.851 -10.562 1.00 96.00 169 PHE A CA 1
ATOM 1343 C C . PHE A 1 169 ? 11.756 -1.669 -9.587 1.00 96.00 169 PHE A C 1
ATOM 1345 O O . PHE A 1 169 ? 10.902 -1.114 -8.888 1.00 96.00 169 PHE A O 1
ATOM 1352 N N . VAL A 1 170 ? 12.000 -2.982 -9.495 1.00 94.88 170 VAL A N 1
ATOM 1353 C CA . VAL A 1 170 ? 11.327 -3.876 -8.539 1.00 94.88 170 VAL A CA 1
ATOM 1354 C C . VAL A 1 170 ? 11.636 -3.472 -7.094 1.00 94.88 170 VAL A C 1
ATOM 1356 O O . VAL A 1 170 ? 10.719 -3.418 -6.269 1.00 94.88 170 VAL A O 1
ATOM 1359 N N . ASP A 1 171 ? 12.880 -3.111 -6.784 1.00 95.62 171 ASP A N 1
ATOM 1360 C CA . ASP A 1 171 ? 13.272 -2.616 -5.462 1.00 95.62 171 ASP A CA 1
ATOM 1361 C C . ASP A 1 171 ? 12.534 -1.329 -5.082 1.00 95.62 171 ASP A C 1
ATOM 1363 O O . ASP A 1 171 ? 12.006 -1.222 -3.971 1.00 95.62 171 ASP A O 1
ATOM 1367 N N . CYS A 1 172 ? 12.440 -0.359 -5.996 1.00 96.25 172 CYS A N 1
ATOM 1368 C CA . CYS A 1 172 ? 11.651 0.859 -5.799 1.00 96.25 172 CYS A CA 1
ATOM 1369 C C . CYS A 1 172 ? 10.176 0.535 -5.524 1.00 96.25 172 CYS A C 1
ATOM 1371 O O . CYS A 1 172 ? 9.579 1.093 -4.598 1.00 96.25 172 CYS A O 1
ATOM 1373 N N . LEU A 1 173 ? 9.597 -0.416 -6.263 1.00 94.56 173 LEU A N 1
ATOM 1374 C CA . LEU A 1 173 ? 8.213 -0.836 -6.055 1.00 94.56 173 LEU A CA 1
ATOM 1375 C C . LEU A 1 173 ? 8.011 -1.495 -4.681 1.00 94.56 173 LEU A C 1
ATOM 1377 O O . LEU A 1 173 ? 7.052 -1.186 -3.970 1.00 94.56 173 LEU A O 1
ATOM 1381 N N . ASN A 1 174 ? 8.932 -2.367 -4.269 1.00 92.50 174 ASN A N 1
ATOM 1382 C CA . ASN A 1 174 ? 8.894 -3.034 -2.968 1.00 92.50 174 ASN A CA 1
ATOM 1383 C C . ASN A 1 174 ? 9.086 -2.045 -1.806 1.00 92.50 174 ASN A C 1
ATOM 1385 O O . ASN A 1 174 ? 8.382 -2.145 -0.796 1.00 92.50 174 ASN A O 1
ATOM 1389 N N . LYS A 1 175 ? 9.972 -1.050 -1.951 1.00 94.38 175 LYS A N 1
ATOM 1390 C CA . LYS A 1 175 ? 10.114 0.057 -0.988 1.00 94.38 175 LYS A CA 1
ATOM 1391 C C . LYS A 1 175 ? 8.797 0.812 -0.826 1.00 94.38 175 LYS A C 1
ATOM 1393 O O . LYS A 1 175 ? 8.352 1.030 0.304 1.00 94.38 175 LYS A O 1
ATOM 1398 N N . GLN A 1 176 ? 8.135 1.148 -1.934 1.00 94.88 176 GLN A N 1
ATOM 1399 C CA . GLN A 1 176 ? 6.846 1.837 -1.905 1.00 94.88 176 GLN A CA 1
ATOM 1400 C C . GLN A 1 176 ? 5.744 0.973 -1.270 1.00 94.88 176 GLN A C 1
ATOM 1402 O O . GLN A 1 176 ? 4.943 1.478 -0.479 1.00 94.88 176 GLN A O 1
ATOM 1407 N N . ARG A 1 177 ? 5.747 -0.344 -1.517 1.00 93.62 177 ARG A N 1
ATOM 1408 C CA . ARG A 1 177 ? 4.857 -1.298 -0.838 1.00 93.62 177 ARG A CA 1
ATOM 1409 C C . ARG A 1 177 ? 5.073 -1.299 0.674 1.00 93.62 177 ARG A C 1
ATOM 1411 O O . ARG A 1 177 ? 4.106 -1.183 1.424 1.00 93.62 177 ARG A O 1
ATOM 1418 N N . GLY A 1 178 ? 6.325 -1.381 1.126 1.00 93.31 178 GLY A N 1
ATOM 1419 C CA . GLY A 1 178 ? 6.670 -1.319 2.548 1.00 93.31 178 GLY A CA 1
ATOM 1420 C C . GLY A 1 178 ? 6.251 0.005 3.197 1.00 93.31 178 GLY A C 1
ATOM 1421 O O . GLY A 1 178 ? 5.724 0.018 4.313 1.00 93.31 178 GLY A O 1
ATOM 1422 N N . TYR A 1 179 ? 6.411 1.123 2.483 1.00 95.38 179 TYR A N 1
ATOM 1423 C CA . TYR A 1 179 ? 5.910 2.426 2.918 1.00 95.38 179 TYR A CA 1
ATOM 1424 C C . TYR A 1 179 ? 4.383 2.417 3.093 1.00 95.38 179 TYR A C 1
ATOM 1426 O O . TYR A 1 179 ? 3.889 2.735 4.178 1.00 95.38 179 TYR A O 1
ATOM 1434 N N . ALA A 1 180 ? 3.632 1.993 2.072 1.00 94.88 180 ALA A N 1
ATOM 1435 C CA . ALA A 1 180 ? 2.172 1.932 2.118 1.00 94.88 180 ALA A CA 1
ATOM 1436 C C . ALA A 1 180 ? 1.663 0.996 3.230 1.00 94.88 180 ALA A C 1
ATOM 1438 O O . ALA A 1 180 ? 0.761 1.367 3.982 1.00 94.88 180 ALA A O 1
ATOM 1439 N N . GLN A 1 181 ? 2.284 -0.174 3.410 1.00 95.12 181 GLN A N 1
ATOM 1440 C CA . GLN A 1 181 ? 1.927 -1.120 4.469 1.00 95.12 181 GLN A CA 1
ATOM 1441 C C . GLN A 1 181 ? 2.090 -0.509 5.864 1.00 95.12 181 GLN A C 1
ATOM 1443 O O . GLN A 1 181 ? 1.205 -0.650 6.709 1.00 95.12 181 GLN A O 1
ATOM 1448 N N . ASN A 1 182 ? 3.194 0.202 6.113 1.00 95.12 182 ASN A N 1
ATOM 1449 C CA . ASN A 1 182 ? 3.410 0.891 7.387 1.00 95.12 182 ASN A CA 1
ATOM 1450 C C . ASN A 1 182 ? 2.349 1.969 7.632 1.00 95.12 182 ASN A C 1
ATOM 1452 O O . ASN A 1 182 ? 1.833 2.088 8.740 1.00 95.12 182 ASN A O 1
ATOM 1456 N N . ARG A 1 183 ? 1.971 2.716 6.593 1.00 95.94 183 ARG A N 1
ATOM 1457 C CA . ARG A 1 183 ? 0.930 3.747 6.683 1.00 95.94 183 ARG A CA 1
ATOM 1458 C C . ARG A 1 183 ? -0.448 3.143 6.968 1.00 95.94 183 ARG A C 1
ATOM 1460 O O . ARG A 1 183 ? -1.192 3.693 7.776 1.00 95.94 183 ARG A O 1
ATOM 1467 N N . VAL A 1 184 ? -0.771 2.006 6.353 1.00 96.56 184 VAL A N 1
ATOM 1468 C CA . VAL A 1 184 ? -2.006 1.250 6.615 1.00 96.56 184 VAL A CA 1
ATOM 1469 C C . VAL A 1 184 ? -2.025 0.683 8.038 1.00 96.56 184 VAL A C 1
ATOM 1471 O O . VAL A 1 184 ? -3.040 0.789 8.729 1.00 96.56 184 VAL A O 1
ATOM 1474 N N . ARG A 1 185 ? -0.895 0.155 8.525 1.00 96.38 185 ARG A N 1
ATOM 1475 C CA . ARG A 1 185 ? -0.747 -0.270 9.926 1.00 96.38 185 ARG A CA 1
ATOM 1476 C C . ARG A 1 185 ? -1.047 0.876 10.891 1.00 96.38 185 ARG A C 1
ATOM 1478 O O . ARG A 1 185 ? -1.709 0.659 11.907 1.00 96.38 185 ARG A O 1
ATOM 1485 N N . ASP A 1 186 ? -0.563 2.081 10.597 1.00 96.44 186 ASP A N 1
ATOM 1486 C CA . ASP A 1 186 ? -0.810 3.251 11.441 1.00 96.44 186 ASP A CA 1
ATOM 1487 C C . ASP A 1 186 ? -2.313 3.598 11.483 1.00 96.44 186 ASP A C 1
ATOM 1489 O O . ASP A 1 186 ? -2.841 3.846 12.565 1.00 96.44 186 ASP A O 1
ATOM 1493 N N . ALA A 1 187 ? -3.030 3.515 10.352 1.00 97.25 187 ALA A N 1
ATOM 1494 C CA . ALA A 1 187 ? -4.490 3.689 10.313 1.00 97.25 187 ALA A CA 1
ATOM 1495 C C . ALA A 1 187 ? -5.244 2.618 11.123 1.00 97.25 187 ALA A C 1
ATOM 1497 O O . ALA A 1 187 ? -6.204 2.939 11.822 1.00 97.25 187 ALA A O 1
ATOM 1498 N N . CYS A 1 188 ? -4.801 1.358 11.085 1.00 97.62 188 CYS A N 1
ATOM 1499 C CA . CYS A 1 188 ? -5.385 0.297 11.916 1.00 97.62 188 CYS A CA 1
ATOM 1500 C C . CYS A 1 188 ? -5.081 0.502 13.406 1.00 97.62 188 CYS A C 1
ATOM 1502 O O . CYS A 1 188 ? -5.907 0.203 14.262 1.00 97.62 188 CYS A O 1
ATOM 1504 N N . SER A 1 189 ? -3.899 1.034 13.727 1.00 96.62 189 SER A N 1
ATOM 1505 C CA . SER A 1 189 ? -3.528 1.362 15.107 1.00 96.62 189 SER A CA 1
ATOM 1506 C C . SER A 1 189 ? -4.414 2.477 15.666 1.00 96.62 189 SER A C 1
ATOM 1508 O O . SER A 1 189 ? -4.879 2.373 16.796 1.00 96.62 189 SER A O 1
ATOM 1510 N N . GLN A 1 190 ? -4.696 3.508 14.863 1.00 97.25 190 GLN A N 1
ATOM 1511 C CA . GLN A 1 190 ? -5.631 4.581 15.221 1.00 97.25 190 GLN A CA 1
ATOM 1512 C C . GLN A 1 190 ? -7.049 4.045 15.446 1.00 97.25 190 GLN A C 1
ATOM 1514 O O . GLN A 1 190 ? -7.651 4.348 16.474 1.00 97.25 190 GLN A O 1
ATOM 1519 N N . TRP A 1 191 ? -7.538 3.179 14.551 1.00 97.69 191 TRP A N 1
ATOM 1520 C CA . TRP A 1 191 ? -8.820 2.492 14.732 1.00 97.69 191 TRP A CA 1
ATOM 1521 C C . TRP A 1 191 ? -8.877 1.737 16.061 1.00 97.69 191 TRP A C 1
ATOM 1523 O O . TRP A 1 191 ? -9.777 1.964 16.865 1.00 97.69 191 TRP A O 1
ATOM 1533 N N . MET A 1 192 ? -7.884 0.885 16.333 1.00 97.69 192 MET A N 1
ATOM 1534 C CA . MET A 1 192 ? -7.825 0.101 17.566 1.00 97.69 192 MET A CA 1
ATOM 1535 C C . MET A 1 192 ? -7.793 0.986 18.816 1.00 97.69 192 MET A C 1
ATOM 1537 O O . MET A 1 192 ? -8.361 0.610 19.839 1.00 97.69 192 MET A O 1
ATOM 1541 N N . GLN A 1 193 ? -7.135 2.145 18.773 1.00 96.06 193 GLN A N 1
ATOM 1542 C CA . GLN A 1 193 ? -7.125 3.093 19.891 1.00 96.06 193 GLN A CA 1
ATOM 1543 C C . GLN A 1 193 ? -8.515 3.672 20.170 1.00 96.06 193 GLN A C 1
ATOM 1545 O O . GLN A 1 193 ? -8.886 3.766 21.336 1.00 96.06 193 GLN A O 1
ATOM 1550 N N . ALA A 1 194 ? -9.288 3.983 19.128 1.00 96.75 194 ALA A N 1
ATOM 1551 C CA . ALA A 1 194 ? -10.671 4.442 19.258 1.00 96.75 194 ALA A CA 1
ATOM 1552 C C . ALA A 1 194 ? -11.646 3.314 19.659 1.00 96.75 194 ALA A C 1
ATOM 1554 O O . ALA A 1 194 ? -12.611 3.557 20.373 1.00 96.75 194 ALA A O 1
ATOM 1555 N N . HIS A 1 195 ? -11.356 2.067 19.272 1.00 96.62 195 HIS A N 1
ATOM 1556 C CA . HIS A 1 195 ? -12.262 0.917 19.403 1.00 96.62 195 HIS A CA 1
ATOM 1557 C C . HIS A 1 195 ? -11.797 -0.119 20.427 1.00 96.62 195 HIS A C 1
ATOM 1559 O O . HIS A 1 195 ? -11.872 -1.327 20.199 1.00 96.62 195 HIS A O 1
ATOM 1565 N N . ASN A 1 196 ? -11.255 0.323 21.563 1.00 95.44 196 ASN A N 1
ATOM 1566 C CA . ASN A 1 196 ? -10.874 -0.561 22.674 1.00 95.44 196 ASN A CA 1
ATOM 1567 C C . ASN A 1 196 ? -9.938 -1.724 22.287 1.00 95.44 196 ASN A C 1
ATOM 1569 O O . ASN A 1 196 ? -9.798 -2.698 23.017 1.00 95.44 196 ASN A O 1
ATOM 1573 N N . GLY A 1 197 ? -9.174 -1.607 21.199 1.00 94.88 197 GLY A N 1
ATOM 1574 C CA . GLY A 1 197 ? -8.179 -2.601 20.743 1.00 94.88 197 GLY A CA 1
ATOM 1575 C C . GLY A 1 197 ? -8.688 -3.601 19.756 1.00 94.88 197 GLY A C 1
ATOM 1576 O O . GLY A 1 197 ? -7.945 -4.497 19.369 1.00 94.88 197 GLY A O 1
ATOM 1577 N N . GLN A 1 198 ? -9.938 -3.450 19.359 1.00 96.12 198 GLN A N 1
ATOM 1578 C CA . GLN A 1 198 ? -10.526 -4.302 18.364 1.00 96.12 198 GLN A CA 1
ATOM 1579 C C . GLN A 1 198 ? -10.063 -3.840 16.991 1.00 96.12 198 GLN A C 1
ATOM 1581 O O . GLN A 1 198 ? -10.089 -2.652 16.664 1.00 96.12 198 GLN A O 1
ATOM 1586 N N . MET A 1 199 ? -9.601 -4.798 16.197 1.00 96.06 199 MET A N 1
ATOM 1587 C CA . MET A 1 199 ? -9.381 -4.585 14.775 1.00 96.06 199 MET A CA 1
ATOM 1588 C C . MET A 1 199 ? -10.719 -4.284 14.076 1.00 96.06 199 MET A C 1
ATOM 1590 O O . MET A 1 199 ? -11.767 -4.710 14.566 1.00 96.06 199 MET A O 1
ATOM 1594 N N . PRO A 1 200 ? -10.698 -3.569 12.939 1.00 95.69 200 PRO A N 1
ATOM 1595 C CA . PRO A 1 200 ? -11.890 -3.340 12.125 1.00 95.69 200 PRO A CA 1
ATOM 1596 C C . PRO A 1 200 ? -12.568 -4.674 11.756 1.00 95.69 200 PRO A C 1
ATOM 1598 O O . PRO A 1 200 ? -11.865 -5.602 11.346 1.00 95.69 200 PRO A O 1
ATOM 1601 N N . PRO A 1 201 ? -13.904 -4.799 11.875 1.00 94.56 201 PRO A N 1
ATOM 1602 C CA . PRO A 1 201 ? -14.614 -6.051 11.609 1.00 94.56 201 PRO A CA 1
ATOM 1603 C C . PRO A 1 201 ? -14.365 -6.595 10.193 1.00 94.56 201 PRO A C 1
ATOM 1605 O O . PRO A 1 201 ? -14.549 -5.885 9.201 1.00 94.56 201 PRO A O 1
ATOM 1608 N N . LYS A 1 202 ? -13.983 -7.879 10.083 1.00 91.00 202 LYS A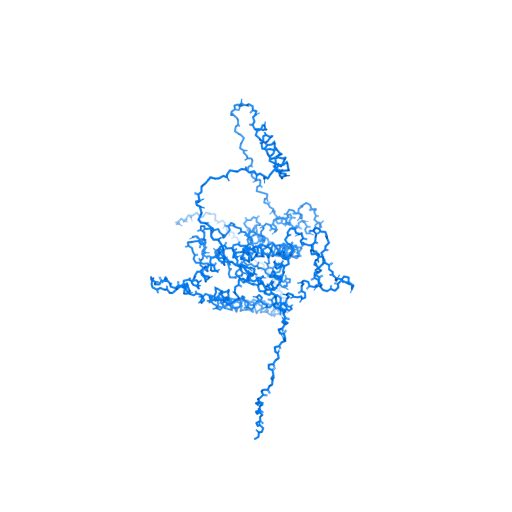 N 1
ATOM 1609 C CA . LYS A 1 202 ? -13.675 -8.531 8.791 1.00 91.00 202 LYS A CA 1
ATOM 1610 C C . LYS A 1 202 ? -14.873 -8.532 7.829 1.00 91.00 202 LYS A C 1
ATOM 1612 O O . LYS A 1 202 ? -14.682 -8.335 6.626 1.00 91.00 202 LYS A O 1
ATOM 1617 N N . ASP A 1 203 ? -16.082 -8.721 8.349 1.00 89.38 203 ASP A N 1
ATOM 1618 C CA . ASP A 1 203 ? -17.300 -8.801 7.534 1.00 89.38 203 ASP A CA 1
ATOM 1619 C C . ASP A 1 203 ? -17.669 -7.434 6.953 1.00 89.38 203 ASP A C 1
ATOM 1621 O O . ASP A 1 203 ? -17.905 -7.318 5.752 1.00 89.38 203 ASP A O 1
ATOM 1625 N N . GLY A 1 204 ? -17.590 -6.374 7.766 1.00 88.06 204 GLY A N 1
ATOM 1626 C CA . GLY A 1 204 ? -17.817 -5.001 7.309 1.00 88.06 204 GLY A CA 1
ATOM 1627 C C . GLY A 1 204 ? -16.803 -4.558 6.250 1.00 88.06 204 GLY A C 1
ATOM 1628 O O . GLY A 1 204 ? -17.180 -3.989 5.229 1.00 88.06 204 GLY A O 1
ATOM 1629 N N . LEU A 1 205 ? -15.523 -4.911 6.425 1.00 89.19 205 LEU A N 1
ATOM 1630 C CA . LEU A 1 205 ? -14.489 -4.691 5.405 1.00 89.19 205 LEU A CA 1
ATOM 1631 C C . LEU A 1 205 ? -14.794 -5.412 4.087 1.00 89.19 205 LEU A C 1
ATOM 1633 O O . LEU A 1 205 ? -14.536 -4.877 3.011 1.00 89.19 205 LEU A O 1
ATOM 1637 N N . SER A 1 206 ? -15.323 -6.633 4.171 1.00 83.94 206 SER A N 1
ATOM 1638 C CA . SER A 1 206 ? -15.665 -7.429 2.993 1.00 83.94 206 SER A CA 1
ATOM 1639 C C . SER A 1 206 ? -16.889 -6.861 2.271 1.00 83.94 206 SER A C 1
ATOM 1641 O O . SER A 1 206 ? -16.870 -6.800 1.048 1.00 83.94 206 SER A O 1
ATOM 1643 N N . ALA A 1 207 ? -17.891 -6.365 3.006 1.00 83.12 207 ALA A N 1
ATOM 1644 C CA . ALA A 1 207 ? -19.062 -5.693 2.439 1.00 83.12 207 ALA A CA 1
ATOM 1645 C C . ALA A 1 207 ? -18.711 -4.361 1.749 1.00 83.12 207 ALA A C 1
ATOM 1647 O O . ALA A 1 207 ? -19.224 -4.061 0.668 1.00 83.12 207 ALA A O 1
ATOM 1648 N N . LEU A 1 208 ? -17.812 -3.571 2.352 1.00 84.06 208 LEU A N 1
ATOM 1649 C CA . LEU A 1 208 ? -17.298 -2.334 1.753 1.00 84.06 208 LEU A CA 1
ATOM 1650 C C . LEU A 1 208 ? -16.549 -2.618 0.446 1.00 84.06 208 LEU A C 1
ATOM 1652 O O . LEU A 1 208 ? -16.700 -1.872 -0.519 1.00 84.06 208 LEU A O 1
ATOM 1656 N N . LEU A 1 209 ? -15.797 -3.723 0.397 1.00 77.81 209 LEU A N 1
ATOM 1657 C CA . LEU A 1 209 ? -15.094 -4.169 -0.803 1.00 77.81 209 LEU A CA 1
ATOM 1658 C C . LEU A 1 209 ? -16.049 -4.582 -1.922 1.00 77.81 209 LEU A C 1
ATOM 1660 O O . LEU A 1 209 ? -15.891 -4.158 -3.063 1.00 77.81 209 LEU A O 1
ATOM 1664 N N . SER A 1 210 ? -17.039 -5.418 -1.603 1.00 74.38 210 SER A N 1
ATOM 1665 C CA . SER A 1 210 ? -18.007 -5.912 -2.584 1.00 74.38 210 SER A CA 1
ATOM 1666 C C . SER A 1 210 ? -19.010 -4.855 -3.026 1.00 74.38 210 SER A C 1
ATOM 1668 O O . SER A 1 210 ? -19.883 -5.163 -3.831 1.00 74.38 210 SER A O 1
ATOM 1670 N N . ARG A 1 211 ? -18.916 -3.627 -2.493 1.00 74.12 211 ARG A N 1
ATOM 1671 C CA . ARG A 1 211 ? -19.888 -2.545 -2.711 1.00 74.12 211 ARG A CA 1
ATOM 1672 C C . ARG A 1 211 ? -21.328 -2.967 -2.392 1.00 74.12 211 ARG A C 1
ATOM 1674 O O . ARG A 1 211 ? -22.268 -2.304 -2.800 1.00 74.12 211 ARG A O 1
ATOM 1681 N N . THR A 1 212 ? -21.489 -4.052 -1.632 1.00 75.38 212 THR A N 1
ATOM 1682 C CA . THR A 1 212 ? -22.769 -4.516 -1.083 1.00 75.38 212 THR A CA 1
ATOM 1683 C C . THR A 1 212 ? -23.048 -3.869 0.265 1.00 75.38 212 THR A C 1
ATOM 1685 O O . THR A 1 212 ? -24.095 -4.108 0.862 1.00 75.38 212 THR A O 1
ATOM 1688 N N . TRP A 1 213 ? -22.097 -3.083 0.776 1.00 76.00 213 TRP A N 1
ATOM 1689 C CA . TRP A 1 213 ? -22.360 -2.160 1.859 1.00 76.00 213 TRP A CA 1
ATOM 1690 C C . TRP A 1 213 ? -23.393 -1.145 1.381 1.00 76.00 213 TRP A C 1
ATOM 1692 O O . TRP A 1 213 ? -23.108 -0.295 0.537 1.00 76.00 213 TRP A O 1
ATOM 1702 N N . ASN A 1 214 ? -24.599 -1.263 1.920 1.00 69.88 214 ASN A N 1
ATOM 1703 C CA . ASN A 1 214 ? -25.594 -0.223 1.793 1.00 69.88 214 ASN A CA 1
ATOM 1704 C C . ASN A 1 214 ? -25.363 0.753 2.940 1.00 69.88 214 ASN A C 1
ATOM 1706 O O . ASN A 1 214 ? -25.372 0.299 4.090 1.00 69.88 214 ASN A O 1
ATOM 1710 N N . PRO A 1 215 ? -25.160 2.056 2.659 1.00 69.12 215 PRO A N 1
ATOM 1711 C CA . PRO A 1 215 ? -25.172 3.045 3.719 1.00 69.12 215 PRO A CA 1
ATOM 1712 C C . PRO A 1 215 ? -26.460 2.838 4.502 1.00 69.12 215 PRO A C 1
ATOM 1714 O O . PRO A 1 215 ? -27.534 2.772 3.888 1.00 69.12 215 PRO A O 1
ATOM 1717 N N . PRO A 1 216 ? -26.372 2.642 5.823 1.00 70.00 216 PRO A N 1
ATOM 1718 C CA . PRO A 1 216 ? -27.560 2.346 6.584 1.00 70.00 216 PRO A CA 1
ATOM 1719 C C . PRO A 1 216 ? -28.502 3.546 6.431 1.00 70.00 216 PRO A C 1
ATOM 1721 O O . PRO A 1 216 ? -28.075 4.701 6.534 1.00 70.00 216 PRO A O 1
ATOM 1724 N N . ALA A 1 217 ? -29.761 3.269 6.067 1.00 78.56 217 ALA A N 1
ATOM 1725 C CA . ALA A 1 217 ? -30.750 4.309 5.789 1.00 78.56 217 ALA A CA 1
ATOM 1726 C C . ALA A 1 217 ? -30.785 5.319 6.948 1.00 78.56 217 ALA A C 1
ATOM 1728 O O . ALA A 1 217 ? -30.501 4.917 8.085 1.00 78.56 217 ALA A O 1
ATOM 1729 N N . PRO A 1 218 ? -31.114 6.603 6.692 1.00 84.44 218 PRO A N 1
ATOM 1730 C CA . PRO A 1 218 ? -31.290 7.566 7.769 1.00 84.44 218 PRO A CA 1
ATOM 1731 C C . PRO A 1 218 ? -32.161 6.939 8.855 1.00 84.44 218 PRO A C 1
ATOM 1733 O O . PRO A 1 218 ? -33.244 6.425 8.562 1.00 84.44 218 PRO A O 1
ATOM 1736 N N . LEU A 1 219 ? -31.638 6.890 10.081 1.00 86.69 219 LEU A N 1
ATOM 1737 C CA . LEU A 1 219 ? -32.373 6.327 11.206 1.00 86.69 219 LEU A CA 1
ATOM 1738 C C . LEU A 1 219 ? -33.699 7.074 11.332 1.00 86.69 219 LEU A C 1
ATOM 1740 O O . LEU A 1 219 ? -33.716 8.303 11.353 1.00 86.69 219 LEU A O 1
ATOM 1744 N N . ALA A 1 220 ? -34.800 6.331 11.422 1.00 90.44 220 ALA A N 1
ATOM 1745 C CA . ALA A 1 220 ? -36.079 6.924 11.774 1.00 90.44 220 ALA A CA 1
ATOM 1746 C C . ALA A 1 220 ? -35.986 7.551 13.174 1.00 90.44 220 ALA A C 1
ATOM 1748 O O . ALA A 1 220 ? -35.260 7.048 14.037 1.00 90.44 220 ALA A O 1
ATOM 1749 N N . ASP A 1 221 ? -36.757 8.609 13.427 1.00 93.31 221 ASP A N 1
ATOM 1750 C CA . ASP A 1 221 ? -36.737 9.321 14.715 1.00 93.31 221 ASP A CA 1
ATOM 1751 C C . ASP A 1 221 ? -37.037 8.396 15.911 1.00 93.31 221 ASP A C 1
ATOM 1753 O O . ASP A 1 221 ? -36.570 8.623 17.028 1.00 93.31 221 ASP A O 1
ATOM 1757 N N . ASN A 1 222 ? -37.776 7.309 15.667 1.00 93.75 222 ASN A N 1
ATOM 1758 C CA . ASN A 1 222 ? -38.145 6.287 16.643 1.00 93.75 222 ASN A CA 1
ATOM 1759 C C . ASN A 1 222 ? -37.194 5.073 16.695 1.00 93.75 222 ASN A C 1
ATOM 1761 O O . ASN A 1 222 ? -37.553 4.057 17.293 1.00 93.75 222 ASN A O 1
ATOM 1765 N N . ALA A 1 223 ? -36.012 5.141 16.077 1.00 93.62 223 ALA A N 1
ATOM 1766 C CA . ALA A 1 223 ? -35.038 4.055 16.131 1.00 93.62 223 ALA A CA 1
ATOM 1767 C C . ALA A 1 223 ? -34.592 3.771 17.573 1.00 93.62 223 ALA A C 1
ATOM 1769 O O . ALA A 1 223 ? -34.349 4.692 18.362 1.00 93.62 223 ALA A O 1
ATOM 1770 N N . THR A 1 224 ? -34.451 2.487 17.902 1.00 95.56 224 THR A N 1
ATOM 1771 C CA . THR A 1 224 ? -33.963 2.056 19.216 1.00 95.56 224 THR A CA 1
ATOM 1772 C C . THR A 1 224 ? -32.497 2.450 19.406 1.00 95.56 224 THR A C 1
ATOM 1774 O O . THR A 1 224 ? -31.751 2.617 18.438 1.00 95.56 224 THR A O 1
ATOM 1777 N N . ASP A 1 225 ? -32.052 2.569 20.657 1.00 95.06 225 ASP A N 1
ATOM 1778 C CA . ASP A 1 225 ? -30.655 2.913 20.960 1.00 95.06 225 ASP A CA 1
ATOM 1779 C C . ASP A 1 225 ? -29.666 1.887 20.382 1.00 95.06 225 ASP A C 1
ATOM 1781 O O . ASP A 1 225 ? -28.603 2.256 19.880 1.00 95.06 225 ASP A O 1
ATOM 1785 N N . ASP A 1 226 ? -30.044 0.606 20.353 1.00 93.56 226 ASP A N 1
ATOM 1786 C CA . ASP A 1 226 ? -29.242 -0.451 19.729 1.00 93.56 226 ASP A CA 1
ATOM 1787 C C . ASP A 1 226 ? -29.123 -0.274 18.209 1.00 93.56 226 ASP A C 1
ATOM 1789 O O . ASP A 1 226 ? -28.047 -0.479 17.641 1.00 93.56 226 ASP A O 1
ATOM 1793 N N . GLN A 1 227 ? -30.204 0.142 17.537 1.00 90.25 227 GLN A N 1
ATOM 1794 C CA . GLN A 1 227 ? -30.179 0.444 16.104 1.00 90.25 227 GLN A CA 1
ATOM 1795 C C . GLN A 1 227 ? -29.284 1.647 15.809 1.00 90.25 227 GLN A C 1
ATOM 1797 O O . GLN A 1 227 ? -28.473 1.581 14.884 1.00 90.25 227 GLN A O 1
ATOM 1802 N N . LYS A 1 228 ? -29.384 2.711 16.615 1.00 92.38 228 LYS A N 1
ATOM 1803 C CA . LYS A 1 228 ? -28.531 3.903 16.496 1.00 92.38 228 LYS A CA 1
ATOM 1804 C C . LYS A 1 228 ? -27.059 3.543 16.661 1.00 92.38 228 LYS A C 1
ATOM 1806 O O . LYS A 1 228 ? -26.253 3.840 15.788 1.00 92.38 228 LYS A O 1
ATOM 1811 N N . LYS A 1 229 ? -26.722 2.798 17.714 1.00 92.12 229 LYS A N 1
ATOM 1812 C CA . LYS A 1 229 ? -25.350 2.353 17.983 1.00 92.12 229 LYS A CA 1
ATOM 1813 C C . LYS A 1 229 ? -24.783 1.477 16.864 1.00 92.12 229 LYS A C 1
ATOM 1815 O O . LYS A 1 229 ? -23.612 1.605 16.511 1.00 92.12 229 LYS A O 1
ATOM 1820 N N . LYS A 1 230 ? -25.595 0.574 16.305 1.00 90.50 230 LYS A N 1
ATOM 1821 C CA . LYS A 1 230 ? -25.186 -0.255 15.164 1.00 90.50 230 LYS A CA 1
ATOM 1822 C C . LYS A 1 230 ? -24.925 0.599 13.921 1.00 90.50 230 LYS A C 1
ATOM 1824 O O . LYS A 1 230 ? -23.887 0.429 13.288 1.00 90.50 230 LYS A O 1
ATOM 1829 N N . TRP A 1 231 ? -25.837 1.518 13.607 1.00 90.25 231 TRP A N 1
ATOM 1830 C CA . TRP A 1 231 ? -25.706 2.453 12.489 1.00 90.25 231 TRP A CA 1
ATOM 1831 C C . TRP A 1 231 ? -24.432 3.299 12.614 1.00 90.25 231 TRP A C 1
ATOM 1833 O O . TRP A 1 231 ? -23.660 3.384 11.664 1.00 90.25 231 TRP A O 1
ATOM 1843 N N . GLU A 1 232 ? -24.160 3.848 13.802 1.00 91.44 232 GLU A N 1
ATOM 1844 C CA . GLU A 1 232 ? -22.957 4.643 14.080 1.00 91.44 232 GLU A CA 1
ATOM 1845 C C . GLU A 1 232 ? -21.676 3.829 13.878 1.00 91.44 232 GLU A C 1
ATOM 1847 O O . GLU A 1 232 ? -20.741 4.313 13.246 1.00 91.44 232 GLU A O 1
ATOM 1852 N N . ALA A 1 233 ? -21.636 2.580 14.351 1.00 91.50 233 ALA A N 1
ATOM 1853 C CA . ALA A 1 233 ? -20.473 1.709 14.183 1.00 91.50 233 ALA A CA 1
ATOM 1854 C C . ALA A 1 233 ? -20.216 1.333 12.711 1.00 91.50 233 ALA A C 1
ATOM 1856 O O . ALA A 1 233 ? -19.066 1.280 12.269 1.00 91.50 233 ALA A O 1
ATOM 1857 N N . GLU A 1 234 ? -21.274 1.070 11.938 1.00 90.06 234 GLU A N 1
ATOM 1858 C CA . GLU A 1 234 ? -21.167 0.790 10.500 1.00 90.06 234 GLU A CA 1
ATOM 1859 C C . GLU A 1 234 ? -20.716 2.027 9.715 1.00 90.06 234 GLU A C 1
ATOM 1861 O O . GLU A 1 234 ? -19.889 1.917 8.805 1.00 90.06 234 GLU A O 1
ATOM 1866 N N . TRP A 1 235 ? -21.225 3.202 10.085 1.00 90.50 235 TRP A N 1
ATOM 1867 C CA . TRP A 1 235 ? -20.852 4.472 9.476 1.00 90.50 235 TRP A CA 1
ATOM 1868 C C . TRP A 1 235 ? -19.406 4.866 9.799 1.00 90.50 235 TRP A C 1
ATOM 1870 O O . TRP A 1 235 ? -18.657 5.244 8.898 1.00 90.50 235 TRP A O 1
ATOM 1880 N N . ASP A 1 236 ? -18.973 4.705 11.051 1.00 93.75 236 ASP A N 1
ATOM 1881 C CA . ASP A 1 236 ? -17.591 4.971 11.465 1.00 93.75 236 ASP A CA 1
ATOM 1882 C C . ASP A 1 236 ? -16.596 4.050 10.739 1.00 93.75 236 ASP A C 1
ATOM 1884 O O . ASP A 1 236 ? -15.553 4.497 10.255 1.00 93.75 236 ASP A O 1
ATOM 1888 N N . LEU A 1 237 ? -16.953 2.773 10.541 1.00 93.25 237 LEU A N 1
ATOM 1889 C CA . LEU A 1 237 ? -16.153 1.853 9.727 1.00 93.25 237 LEU A CA 1
ATOM 1890 C C . LEU A 1 237 ? -16.011 2.338 8.280 1.00 93.25 237 LEU A C 1
ATOM 1892 O O . LEU A 1 237 ? -14.911 2.272 7.724 1.00 93.25 237 LEU A O 1
ATOM 1896 N N . ALA A 1 238 ? -17.095 2.825 7.672 1.00 90.12 238 ALA A N 1
ATOM 1897 C CA . ALA A 1 238 ? -17.074 3.350 6.310 1.00 90.12 238 ALA A CA 1
ATOM 1898 C C . ALA A 1 238 ? -16.210 4.618 6.198 1.00 90.12 238 ALA A C 1
ATOM 1900 O O . ALA A 1 238 ? -15.352 4.695 5.313 1.00 90.12 238 ALA A O 1
ATOM 1901 N N . ILE A 1 239 ? -16.355 5.563 7.138 1.00 90.62 239 ILE A N 1
ATOM 1902 C CA . ILE A 1 239 ? -15.517 6.770 7.217 1.00 90.62 239 ILE A CA 1
ATOM 1903 C C . ILE A 1 239 ? -14.047 6.381 7.352 1.00 90.62 239 ILE A C 1
ATOM 1905 O O . ILE A 1 239 ? -13.209 6.820 6.565 1.00 90.62 239 ILE A O 1
ATOM 1909 N N . TRP A 1 240 ? -13.706 5.523 8.316 1.00 94.69 240 TRP A N 1
ATOM 1910 C CA . TRP A 1 240 ? -12.326 5.088 8.501 1.00 94.69 240 TRP A CA 1
ATOM 1911 C C . TRP A 1 240 ? -11.774 4.400 7.250 1.00 94.69 240 TRP A C 1
ATOM 1913 O O . TRP A 1 240 ? -10.632 4.660 6.856 1.00 94.69 240 TRP A O 1
ATOM 1923 N N . TYR A 1 241 ? -12.569 3.552 6.596 1.00 92.62 241 TYR A N 1
ATOM 1924 C CA . TYR A 1 241 ? -12.161 2.867 5.377 1.00 92.62 241 TYR A CA 1
ATOM 1925 C C . TYR A 1 241 ? -11.813 3.873 4.265 1.00 92.62 241 TYR A C 1
ATOM 1927 O O . TYR A 1 241 ? -10.721 3.805 3.691 1.00 92.62 241 TYR A O 1
ATOM 1935 N N . TRP A 1 242 ? -12.668 4.862 4.006 1.00 87.56 242 TRP A N 1
ATOM 1936 C CA . TRP A 1 242 ? -12.459 5.846 2.938 1.00 87.56 242 TRP A CA 1
ATOM 1937 C C . TRP A 1 242 ? -11.408 6.914 3.266 1.00 87.56 242 TRP A C 1
ATOM 1939 O O . TRP A 1 242 ? -10.519 7.188 2.446 1.00 87.56 242 TRP A O 1
ATOM 1949 N N . ASP A 1 243 ? -11.465 7.487 4.467 1.00 89.38 243 ASP A N 1
ATOM 1950 C CA . ASP A 1 243 ? -10.666 8.657 4.836 1.00 89.38 243 ASP A CA 1
ATOM 1951 C C . ASP A 1 243 ? -9.323 8.307 5.459 1.00 89.38 243 ASP A C 1
ATOM 1953 O O . ASP A 1 243 ? -8.353 9.062 5.330 1.00 89.38 243 ASP A O 1
ATOM 1957 N N . SER A 1 244 ? -9.234 7.151 6.107 1.00 93.25 244 SER A N 1
ATOM 1958 C CA . SER A 1 244 ? -7.997 6.707 6.736 1.00 93.25 244 SER A CA 1
ATOM 1959 C C . SER A 1 244 ? -7.343 5.600 5.927 1.00 93.25 244 SER A C 1
ATOM 1961 O O . SER A 1 244 ? -6.236 5.793 5.428 1.00 93.25 244 SER A O 1
ATOM 1963 N N . LEU A 1 245 ? -7.997 4.454 5.751 1.00 94.25 245 LEU A N 1
ATOM 1964 C CA . LEU A 1 245 ? -7.354 3.265 5.194 1.00 94.25 245 LEU A CA 1
ATOM 1965 C C . LEU A 1 245 ? -6.895 3.469 3.741 1.00 94.25 245 LEU A C 1
ATOM 1967 O O . LEU A 1 245 ? -5.699 3.340 3.452 1.00 94.25 245 LEU A O 1
ATOM 1971 N N . LEU A 1 246 ? -7.813 3.822 2.835 1.00 91.06 246 LEU A N 1
ATOM 1972 C CA . LEU A 1 246 ? -7.495 3.974 1.410 1.00 91.06 246 LEU A CA 1
ATOM 1973 C C . LEU A 1 246 ? -6.507 5.116 1.158 1.00 91.06 246 LEU A C 1
ATOM 1975 O O . LEU A 1 246 ? -5.547 4.960 0.401 1.00 91.06 246 LEU A O 1
ATOM 1979 N N . ALA A 1 247 ? -6.659 6.233 1.872 1.00 91.19 247 ALA A N 1
ATOM 1980 C CA . ALA A 1 247 ? -5.725 7.353 1.799 1.00 91.19 247 ALA A CA 1
ATOM 1981 C C . ALA A 1 247 ? -4.285 6.958 2.161 1.00 91.19 247 ALA A C 1
ATOM 1983 O O . ALA A 1 247 ? -3.337 7.480 1.579 1.00 91.19 247 ALA A O 1
ATOM 1984 N N . LYS A 1 248 ? -4.088 6.018 3.092 1.00 94.06 248 LYS A N 1
ATOM 1985 C CA . LYS A 1 248 ? -2.753 5.500 3.425 1.00 94.06 248 LYS A CA 1
ATOM 1986 C C . LYS A 1 248 ? -2.241 4.488 2.400 1.00 94.06 248 LYS A C 1
ATOM 1988 O O . LYS A 1 248 ? -1.046 4.500 2.105 1.00 94.06 248 LYS A O 1
ATOM 1993 N N . ALA A 1 249 ? -3.118 3.652 1.846 1.00 93.69 249 ALA A N 1
ATOM 1994 C CA . ALA A 1 249 ? -2.759 2.615 0.876 1.00 93.69 249 ALA A CA 1
ATOM 1995 C C . ALA A 1 249 ? -2.316 3.172 -0.488 1.00 93.69 249 ALA A C 1
ATOM 1997 O O . ALA A 1 249 ? -1.462 2.582 -1.155 1.00 93.69 249 ALA A O 1
ATOM 1998 N N . THR A 1 250 ? -2.831 4.341 -0.885 1.00 91.06 250 THR A N 1
ATOM 1999 C CA . THR A 1 250 ? -2.379 5.041 -2.104 1.00 91.06 250 THR A CA 1
ATOM 2000 C C . THR A 1 250 ? -0.886 5.351 -2.081 1.00 91.06 250 THR A C 1
ATOM 2002 O O . THR A 1 250 ? -0.279 5.467 -3.139 1.00 91.06 250 THR A O 1
ATOM 2005 N N . GLY A 1 251 ? -0.268 5.463 -0.899 1.00 87.88 251 GLY A N 1
ATOM 2006 C CA . GLY A 1 251 ? 1.154 5.772 -0.755 1.00 87.88 251 GLY A CA 1
ATOM 2007 C C . GLY A 1 251 ? 1.535 7.201 -1.166 1.00 87.88 251 GLY A C 1
ATOM 2008 O O . GLY A 1 251 ? 2.710 7.551 -1.079 1.00 87.88 251 GLY A O 1
ATOM 2009 N N . ASN A 1 252 ? 0.566 8.030 -1.567 1.00 83.44 252 ASN A N 1
ATOM 2010 C CA . ASN A 1 252 ? 0.751 9.440 -1.890 1.00 83.44 252 ASN A CA 1
ATOM 2011 C C . ASN A 1 252 ? -0.535 10.228 -1.584 1.00 83.44 252 ASN A C 1
ATOM 2013 O O . ASN A 1 252 ? -1.574 10.025 -2.207 1.00 83.44 252 ASN A O 1
ATOM 2017 N N . SER A 1 253 ? -0.447 11.171 -0.645 1.00 79.50 253 SER A N 1
ATOM 2018 C CA . SER A 1 253 ? -1.580 11.995 -0.211 1.00 79.50 253 SER A CA 1
ATOM 2019 C C . SER A 1 253 ? -2.073 12.992 -1.262 1.00 79.50 253 SER A C 1
ATOM 2021 O O . SER A 1 253 ? -3.159 13.538 -1.105 1.00 79.50 253 SER A O 1
ATOM 2023 N N . GLN A 1 254 ? -1.297 13.260 -2.316 1.00 83.12 254 GLN A N 1
ATOM 2024 C CA . GLN A 1 254 ? -1.675 14.232 -3.345 1.00 83.12 254 GLN A CA 1
ATOM 2025 C C . GLN A 1 254 ? -2.842 13.736 -4.209 1.00 83.12 254 GLN A C 1
ATOM 2027 O O . GLN A 1 254 ? -3.731 14.520 -4.538 1.00 83.12 254 GLN A O 1
ATOM 2032 N N . HIS A 1 255 ? -2.877 12.439 -4.531 1.00 76.25 255 HIS A N 1
ATOM 2033 C CA . HIS A 1 255 ? -3.880 11.866 -5.438 1.00 76.25 255 HIS A CA 1
ATOM 2034 C C . HIS A 1 255 ? -5.206 11.515 -4.761 1.00 76.25 255 HIS A C 1
ATOM 2036 O O . HIS A 1 255 ? -6.206 11.337 -5.448 1.00 76.25 255 HIS A O 1
ATOM 2042 N N . TRP A 1 256 ? -5.218 11.405 -3.433 1.00 82.12 256 TRP A N 1
ATOM 2043 C CA . TRP A 1 256 ? -6.398 11.014 -2.666 1.00 82.12 256 TRP A CA 1
ATOM 2044 C C . TRP A 1 256 ? -6.565 11.911 -1.440 1.00 82.12 256 TRP A C 1
ATOM 2046 O O . TRP A 1 256 ? -6.302 11.520 -0.301 1.00 82.12 256 TRP A O 1
ATOM 2056 N N . ASN A 1 257 ? -6.943 13.158 -1.714 1.00 82.44 257 ASN A N 1
ATOM 2057 C CA . ASN A 1 257 ? -7.171 14.205 -0.723 1.00 82.44 257 ASN A CA 1
ATOM 2058 C C . ASN A 1 257 ? -8.677 14.428 -0.472 1.00 82.44 257 ASN A C 1
ATOM 2060 O O . ASN A 1 257 ? -9.522 13.888 -1.181 1.00 82.44 257 ASN A O 1
ATOM 2064 N N . GLU A 1 258 ? -9.017 15.231 0.538 1.00 82.69 258 GLU A N 1
ATOM 2065 C CA . GLU A 1 258 ? -10.406 15.552 0.927 1.00 82.69 258 GLU A CA 1
ATOM 2066 C C . GLU A 1 258 ? -11.265 16.068 -0.232 1.00 82.69 258 GLU A C 1
ATOM 2068 O O . GLU A 1 258 ? -12.386 15.601 -0.413 1.00 82.69 258 GLU A O 1
ATOM 2073 N N . GLY A 1 259 ? -10.717 16.952 -1.070 1.00 78.62 259 GLY A N 1
ATOM 2074 C CA . GLY A 1 259 ? -11.435 17.513 -2.216 1.00 78.62 259 GLY A CA 1
ATOM 2075 C C . GLY A 1 259 ? -11.784 16.485 -3.294 1.00 78.62 259 GLY A C 1
ATOM 2076 O O . GLY A 1 259 ? -12.725 16.688 -4.049 1.00 78.62 259 GLY A O 1
ATOM 2077 N N . ILE A 1 260 ? -11.062 15.365 -3.365 1.00 79.44 260 ILE A N 1
ATOM 2078 C CA . ILE A 1 260 ? -11.396 14.260 -4.274 1.00 79.44 260 ILE A CA 1
ATOM 2079 C C . ILE A 1 260 ? -12.366 13.289 -3.591 1.00 79.44 260 ILE A C 1
ATOM 2081 O O . ILE A 1 260 ? -13.353 12.876 -4.197 1.00 79.44 260 ILE A O 1
ATOM 2085 N N . ARG A 1 261 ? -12.107 12.961 -2.320 1.00 75.00 261 ARG A N 1
ATOM 2086 C CA . ARG A 1 261 ? -12.859 11.967 -1.536 1.00 75.00 261 ARG A CA 1
ATOM 2087 C C . ARG A 1 261 ? -14.332 12.306 -1.368 1.00 75.00 261 ARG A C 1
ATOM 2089 O O . ARG A 1 261 ? -15.171 11.429 -1.520 1.00 75.00 261 ARG A O 1
ATOM 2096 N N . TYR A 1 262 ? -14.638 13.562 -1.060 1.00 68.50 262 TYR A N 1
ATOM 2097 C CA . TYR A 1 262 ? -15.998 13.958 -0.689 1.00 68.50 262 TYR A CA 1
ATOM 2098 C C . TYR A 1 262 ? -16.900 14.283 -1.884 1.00 68.50 262 TYR A C 1
ATOM 2100 O O . TYR A 1 262 ? -18.097 14.478 -1.704 1.00 68.50 262 TYR A O 1
ATOM 2108 N N . TYR A 1 263 ? -16.348 14.330 -3.101 1.00 56.38 263 TYR A N 1
ATOM 2109 C CA . TYR A 1 263 ? -17.073 14.787 -4.292 1.00 56.38 263 TYR A CA 1
ATOM 2110 C C . TYR A 1 263 ? -17.268 13.713 -5.367 1.00 56.38 263 TYR A C 1
ATOM 2112 O O . TYR A 1 263 ? -18.095 13.903 -6.258 1.00 56.38 263 TYR A O 1
ATOM 2120 N N . LYS A 1 264 ? -16.526 12.598 -5.330 1.00 59.44 264 LYS A N 1
ATOM 2121 C CA . LYS A 1 264 ? -16.635 11.526 -6.332 1.00 59.44 264 LYS A CA 1
ATOM 2122 C C . LYS A 1 264 ? -16.706 10.152 -5.680 1.00 59.44 264 LYS A C 1
ATOM 2124 O O . LYS A 1 264 ? -16.016 9.883 -4.700 1.00 59.44 264 LYS A O 1
ATOM 2129 N N . THR A 1 265 ? -17.496 9.254 -6.263 1.00 63.44 265 THR A N 1
ATOM 2130 C CA . THR A 1 265 ? -17.470 7.842 -5.877 1.00 63.44 265 THR A CA 1
ATOM 2131 C C . THR A 1 265 ? -16.105 7.248 -6.223 1.00 63.44 265 THR A C 1
ATOM 2133 O O . THR A 1 265 ? -15.540 7.506 -7.286 1.00 63.44 265 THR A O 1
ATOM 2136 N N . ILE A 1 266 ? -15.553 6.459 -5.302 1.00 68.62 266 ILE A N 1
ATOM 2137 C CA . ILE A 1 266 ? -14.170 5.957 -5.370 1.00 68.62 266 ILE A CA 1
ATOM 2138 C C . ILE A 1 266 ? -13.849 5.278 -6.701 1.00 68.62 266 ILE A C 1
ATOM 2140 O O . ILE A 1 266 ? -12.788 5.512 -7.271 1.00 68.62 266 ILE A O 1
ATOM 2144 N N . SER A 1 267 ? -14.789 4.484 -7.207 1.00 64.50 267 SER A N 1
ATOM 2145 C CA . SER A 1 267 ? -14.638 3.702 -8.430 1.00 64.50 267 SER A CA 1
ATOM 2146 C C . SER A 1 267 ? -14.699 4.521 -9.723 1.00 64.50 267 SER A C 1
ATOM 2148 O O . SER A 1 267 ? -14.293 4.007 -10.759 1.00 64.50 267 SER A O 1
ATOM 2150 N N . THR A 1 268 ? -15.187 5.767 -9.700 1.00 69.31 268 THR A N 1
ATOM 2151 C CA . THR A 1 268 ? -15.313 6.613 -10.908 1.00 69.31 268 THR A CA 1
ATOM 2152 C C . THR A 1 268 ? -14.566 7.940 -10.796 1.00 69.31 268 THR A C 1
ATOM 2154 O O . THR A 1 268 ? -14.591 8.765 -11.715 1.00 69.31 268 THR A O 1
ATOM 2157 N N . ALA A 1 269 ? -13.881 8.169 -9.673 1.00 75.38 269 ALA A N 1
ATOM 2158 C CA . ALA A 1 269 ? -13.142 9.389 -9.426 1.00 75.38 269 ALA A CA 1
ATOM 2159 C C . ALA A 1 269 ? -11.982 9.526 -10.423 1.00 75.38 269 ALA A C 1
ATOM 2161 O O . ALA A 1 269 ? -10.922 8.942 -10.228 1.00 75.38 269 ALA A O 1
ATOM 2162 N N . CYS A 1 270 ? -12.174 10.329 -11.469 1.00 81.25 270 CYS A N 1
ATOM 2163 C CA . CYS A 1 270 ? -11.178 10.612 -12.506 1.00 81.25 270 CYS A CA 1
ATOM 2164 C C . CYS A 1 270 ? -10.885 12.113 -12.660 1.00 81.25 270 CYS A C 1
ATOM 2166 O O . CYS A 1 270 ? -11.635 12.961 -12.153 1.00 81.25 270 CYS A O 1
ATOM 2168 N N . LYS A 1 271 ? -9.808 12.472 -13.369 1.00 81.69 271 LYS A N 1
ATOM 2169 C CA . LYS A 1 271 ? -9.543 13.874 -13.738 1.00 81.69 271 LYS A CA 1
ATOM 2170 C C . LYS A 1 271 ? -10.658 14.401 -14.663 1.00 81.69 271 LYS A C 1
ATOM 2172 O O . LYS A 1 271 ? -11.088 13.663 -15.542 1.00 81.69 271 LYS A O 1
ATOM 2177 N N . PRO A 1 272 ? -11.096 15.673 -14.535 1.00 77.69 272 PRO A N 1
ATOM 2178 C CA . PRO A 1 272 ? -12.189 16.228 -15.349 1.00 77.69 272 PRO A CA 1
ATOM 2179 C C . PRO A 1 272 ? -12.010 16.119 -16.872 1.00 77.69 272 PRO A C 1
ATOM 2181 O O . PRO A 1 272 ? -13.000 16.102 -17.589 1.00 77.69 272 PRO A O 1
ATOM 2184 N N . LEU A 1 273 ? -10.768 16.037 -17.354 1.00 85.19 273 LEU A N 1
ATOM 2185 C CA . LEU A 1 273 ? -10.425 15.970 -18.780 1.00 85.19 273 LEU A CA 1
ATOM 2186 C C . LEU A 1 273 ? -9.730 14.657 -19.174 1.00 85.19 273 LEU A C 1
ATOM 2188 O O . LEU A 1 273 ? -9.266 14.521 -20.299 1.00 85.19 273 LEU A O 1
ATOM 2192 N N . ASP A 1 274 ? -9.616 13.709 -18.244 1.00 82.62 274 ASP A N 1
ATOM 2193 C CA . ASP A 1 274 ? -8.960 12.425 -18.488 1.00 82.62 274 ASP A CA 1
ATOM 2194 C C . ASP A 1 274 ? -9.693 11.327 -17.700 1.00 82.62 274 ASP A C 1
ATOM 2196 O O . ASP A 1 274 ? -9.320 11.021 -16.559 1.00 82.62 274 ASP A O 1
ATOM 2200 N N . PRO A 1 275 ? -10.763 10.751 -18.288 1.00 82.06 275 PRO A N 1
ATOM 2201 C CA . PRO A 1 275 ? -11.545 9.680 -17.672 1.00 82.06 275 PRO A CA 1
ATOM 2202 C C . PRO A 1 275 ? -10.711 8.437 -17.343 1.00 82.06 275 PRO A C 1
ATOM 2204 O O . PRO A 1 275 ? -11.018 7.721 -16.392 1.00 82.06 275 PRO A O 1
ATOM 2207 N N . ASN A 1 276 ? -9.623 8.212 -18.087 1.00 80.81 276 ASN A N 1
ATOM 2208 C CA . ASN A 1 276 ? -8.725 7.076 -17.891 1.00 80.81 276 ASN A CA 1
ATOM 2209 C C . ASN A 1 276 ? -7.787 7.281 -16.690 1.00 80.81 276 ASN A C 1
ATOM 2211 O O . ASN A 1 276 ? -7.215 6.323 -16.161 1.00 80.81 276 ASN A O 1
ATOM 2215 N N . TYR A 1 277 ? -7.627 8.520 -16.216 1.00 82.81 277 TYR A N 1
ATOM 2216 C CA . TYR A 1 277 ? -6.871 8.827 -15.009 1.00 82.81 277 TYR A CA 1
ATOM 2217 C C . TYR A 1 277 ? -7.756 8.680 -13.775 1.00 82.81 277 TYR A C 1
ATOM 2219 O O . TYR A 1 277 ? -8.275 9.661 -13.242 1.00 82.81 277 TYR A O 1
ATOM 2227 N N . LEU A 1 278 ? -7.886 7.450 -13.281 1.00 82.62 278 LEU A N 1
ATOM 2228 C CA . LEU A 1 278 ? -8.537 7.180 -12.001 1.00 82.62 278 LEU A CA 1
ATOM 2229 C C . LEU A 1 278 ? -7.654 7.650 -10.833 1.00 82.62 278 LEU A C 1
ATOM 2231 O O . LEU A 1 278 ? -6.456 7.363 -10.754 1.00 82.62 278 LEU A O 1
ATOM 2235 N N . PHE A 1 279 ? -8.243 8.386 -9.894 1.00 81.62 279 PHE A N 1
ATOM 2236 C CA . PHE A 1 279 ? -7.587 8.812 -8.659 1.00 81.62 279 PHE A CA 1
ATOM 2237 C C . PHE A 1 279 ? -7.365 7.634 -7.702 1.00 81.62 279 PHE A C 1
ATOM 2239 O O . PHE A 1 279 ? -6.321 7.572 -7.052 1.00 81.62 279 PHE A O 1
ATOM 2246 N N . MET A 1 280 ? -8.298 6.676 -7.674 1.00 85.00 280 MET A N 1
ATOM 2247 C CA . MET A 1 280 ? -8.185 5.414 -6.944 1.00 85.00 280 MET A CA 1
ATOM 2248 C C . MET A 1 280 ? -8.408 4.245 -7.905 1.00 85.00 280 MET A C 1
ATOM 2250 O O . MET A 1 280 ? -9.469 4.121 -8.505 1.00 85.00 280 MET A O 1
ATOM 2254 N N . HIS A 1 281 ? -7.409 3.377 -8.044 1.00 84.06 281 HIS A N 1
ATOM 2255 C CA . HIS A 1 281 ? -7.561 2.119 -8.777 1.00 84.06 281 HIS A CA 1
ATOM 2256 C C . HIS A 1 281 ? -8.001 1.000 -7.829 1.00 84.06 281 HIS A C 1
ATOM 2258 O O . HIS A 1 281 ? -7.583 0.974 -6.668 1.00 84.06 281 HIS A O 1
ATOM 2264 N N . THR A 1 282 ? -8.737 0.016 -8.350 1.00 83.00 282 THR A N 1
ATOM 2265 C CA . THR A 1 282 ? -9.117 -1.213 -7.625 1.00 83.00 282 THR A CA 1
ATOM 2266 C C . THR A 1 282 ? -7.908 -1.926 -7.021 1.00 83.00 282 THR A C 1
ATOM 2268 O O . THR A 1 282 ? -7.970 -2.415 -5.897 1.00 83.00 282 THR A O 1
ATOM 2271 N N . THR A 1 283 ? -6.755 -1.888 -7.692 1.00 85.19 283 THR A N 1
ATOM 2272 C CA . THR A 1 283 ? -5.498 -2.440 -7.166 1.00 85.19 283 THR A CA 1
ATOM 2273 C C . THR A 1 283 ? -5.050 -1.786 -5.856 1.00 85.19 283 THR A C 1
ATOM 2275 O O . THR A 1 283 ? -4.412 -2.431 -5.029 1.00 85.19 283 THR A O 1
ATOM 2278 N N . THR A 1 284 ? -5.407 -0.520 -5.616 1.00 89.12 284 THR A N 1
ATOM 2279 C CA . THR A 1 284 ? -5.111 0.182 -4.357 1.00 89.12 284 THR A CA 1
ATOM 2280 C C . THR A 1 284 ? -6.025 -0.265 -3.214 1.00 89.12 284 THR A C 1
ATOM 2282 O O . THR A 1 284 ? -5.564 -0.411 -2.082 1.00 89.12 284 THR A O 1
ATOM 2285 N N . GLU A 1 285 ? -7.294 -0.543 -3.496 1.00 87.31 285 GLU A N 1
ATOM 2286 C CA . GLU A 1 285 ? -8.207 -1.138 -2.511 1.00 87.31 285 GLU A CA 1
ATOM 2287 C C . GLU A 1 285 ? -7.793 -2.571 -2.173 1.00 87.31 285 GLU A C 1
ATOM 2289 O O . GLU A 1 285 ? -7.726 -2.944 -0.997 1.00 87.31 285 GLU A O 1
ATOM 2294 N N . ALA A 1 286 ? -7.430 -3.347 -3.199 1.00 85.00 286 ALA A N 1
ATOM 2295 C CA . ALA A 1 286 ? -6.985 -4.723 -3.045 1.00 85.00 286 ALA A CA 1
ATOM 2296 C C . ALA A 1 286 ? -5.776 -4.826 -2.116 1.00 85.00 286 ALA A C 1
ATOM 2298 O O . ALA A 1 286 ? -5.778 -5.610 -1.162 1.00 85.00 286 ALA A O 1
ATOM 2299 N N . ILE A 1 287 ? -4.759 -3.988 -2.342 1.00 88.88 287 ILE A N 1
ATOM 2300 C CA . ILE A 1 287 ? -3.547 -4.008 -1.525 1.00 88.88 287 ILE A CA 1
ATOM 2301 C C . ILE A 1 287 ? -3.804 -3.517 -0.095 1.00 88.88 287 ILE A C 1
ATOM 2303 O O . ILE A 1 287 ? -3.243 -4.072 0.851 1.00 88.88 287 ILE A O 1
ATOM 2307 N N . ALA A 1 288 ? -4.698 -2.539 0.100 1.00 92.44 288 ALA A N 1
ATOM 2308 C CA . ALA A 1 288 ? -5.082 -2.075 1.433 1.00 92.44 288 ALA A CA 1
ATOM 2309 C C . ALA A 1 288 ? -5.639 -3.228 2.278 1.00 92.44 288 ALA A C 1
ATOM 2311 O O . ALA A 1 288 ? -5.176 -3.477 3.394 1.00 92.44 288 ALA A O 1
ATOM 2312 N N . LEU A 1 289 ? -6.590 -3.977 1.720 1.00 89.69 289 LEU A N 1
ATOM 2313 C CA . LEU A 1 289 ? -7.208 -5.109 2.404 1.00 89.69 289 LEU A CA 1
ATOM 2314 C C . LEU A 1 289 ? -6.273 -6.300 2.535 1.00 89.69 289 LEU A C 1
ATOM 2316 O O . LEU A 1 289 ? -6.281 -6.955 3.573 1.00 89.69 289 LEU A O 1
ATOM 2320 N N . THR A 1 290 ? -5.433 -6.547 1.533 1.00 87.69 290 THR A N 1
ATOM 2321 C CA . THR A 1 290 ? -4.378 -7.561 1.607 1.00 87.69 290 THR A CA 1
ATOM 2322 C C . THR A 1 290 ? -3.469 -7.288 2.802 1.00 87.69 290 THR A C 1
ATOM 2324 O O . THR A 1 290 ? -3.181 -8.198 3.579 1.00 87.69 290 THR A O 1
ATOM 2327 N N . PHE A 1 291 ? -3.059 -6.033 3.020 1.00 92.12 291 PHE A N 1
ATOM 2328 C CA . PHE A 1 291 ? -2.272 -5.669 4.196 1.00 92.12 291 PHE A CA 1
ATOM 2329 C C . PHE A 1 291 ? -3.031 -5.905 5.502 1.00 92.12 291 PHE A C 1
ATOM 2331 O O . PHE A 1 291 ? -2.458 -6.506 6.412 1.00 92.12 291 PHE A O 1
ATOM 2338 N N . VAL A 1 292 ? -4.293 -5.475 5.594 1.00 93.44 292 VAL A N 1
ATOM 2339 C CA . VAL A 1 292 ? -5.113 -5.653 6.804 1.00 93.44 292 VAL A CA 1
ATOM 2340 C C . VAL A 1 292 ? -5.328 -7.133 7.114 1.00 93.44 292 VAL A C 1
ATOM 2342 O O . VAL A 1 292 ? -5.056 -7.557 8.233 1.00 93.44 292 VAL A O 1
ATOM 2345 N N . ARG A 1 293 ? -5.761 -7.936 6.136 1.00 88.88 293 ARG A N 1
ATOM 2346 C CA . ARG A 1 293 ? -6.040 -9.370 6.306 1.00 88.88 293 ARG A CA 1
ATOM 2347 C C . ARG A 1 293 ? -4.775 -10.146 6.673 1.00 88.88 293 ARG A C 1
ATOM 2349 O O . ARG A 1 293 ? -4.767 -10.831 7.692 1.00 88.88 293 ARG A O 1
ATOM 2356 N N . ASN A 1 294 ? -3.675 -9.951 5.939 1.00 85.75 294 ASN A N 1
ATOM 2357 C CA . ASN A 1 294 ? -2.411 -10.652 6.206 1.00 85.75 294 ASN A CA 1
ATOM 2358 C C . ASN A 1 294 ? -1.792 -10.316 7.566 1.00 85.75 294 ASN A C 1
ATOM 2360 O O . ASN A 1 294 ? -1.004 -11.098 8.092 1.00 85.75 294 ASN A O 1
ATOM 2364 N N . ASN A 1 295 ? -2.105 -9.145 8.122 1.00 89.12 295 ASN A N 1
ATOM 2365 C CA . ASN A 1 295 ? -1.541 -8.695 9.388 1.00 89.12 295 ASN A CA 1
ATOM 2366 C C . ASN A 1 295 ? -2.586 -8.585 10.502 1.00 89.12 295 ASN A C 1
ATOM 2368 O O . ASN A 1 295 ? -2.279 -8.018 11.550 1.00 89.12 295 ASN A O 1
ATOM 2372 N N . TYR A 1 296 ? -3.791 -9.133 10.314 1.00 89.94 296 TYR A N 1
ATOM 2373 C CA . TYR A 1 296 ? -4.920 -8.885 11.208 1.00 89.94 296 TYR A CA 1
ATOM 2374 C C . TYR A 1 296 ? -4.595 -9.267 12.655 1.00 89.94 296 TYR A C 1
ATOM 2376 O O . TYR A 1 296 ? -4.665 -8.446 13.570 1.00 89.94 296 TYR A O 1
ATOM 2384 N N . ARG A 1 297 ? -4.138 -10.510 12.846 1.00 87.19 297 ARG A N 1
ATOM 2385 C CA . ARG A 1 297 ? -3.712 -11.030 14.152 1.00 87.19 297 ARG A CA 1
ATOM 2386 C C . ARG A 1 297 ? -2.433 -10.354 14.640 1.00 87.19 297 ARG A C 1
ATOM 2388 O O . ARG A 1 297 ? -2.326 -10.037 15.820 1.00 87.19 297 ARG A O 1
ATOM 2395 N N . LYS A 1 298 ? -1.489 -10.080 13.727 1.00 87.19 298 LYS A N 1
ATOM 2396 C CA . LYS A 1 298 ? -0.192 -9.456 14.047 1.00 87.19 298 LYS A CA 1
ATOM 2397 C C . LYS A 1 298 ? -0.392 -8.102 14.702 1.00 87.19 298 LYS A C 1
ATOM 2399 O O . LYS A 1 298 ? 0.173 -7.821 15.753 1.00 87.19 298 LYS A O 1
ATOM 2404 N N . TRP A 1 299 ? -1.166 -7.242 14.051 1.00 92.50 299 TRP A N 1
ATOM 2405 C CA . TRP A 1 299 ? -1.371 -5.874 14.496 1.00 92.50 299 TRP A CA 1
ATOM 2406 C C . TRP A 1 299 ? -2.201 -5.829 15.775 1.00 92.50 299 TRP A C 1
ATOM 2408 O O . TRP A 1 299 ? -1.820 -5.091 16.681 1.00 92.50 299 TRP A O 1
ATOM 2418 N N . ALA A 1 300 ? -3.224 -6.682 15.903 1.00 92.06 300 ALA A N 1
ATOM 2419 C CA . ALA A 1 300 ? -3.977 -6.838 17.146 1.00 92.06 300 ALA A CA 1
ATOM 2420 C C . ALA A 1 300 ? -3.077 -7.251 18.326 1.00 92.06 300 ALA A C 1
ATOM 2422 O O . ALA A 1 300 ? -3.076 -6.592 19.365 1.00 92.06 300 ALA A O 1
ATOM 2423 N N . ALA A 1 301 ? -2.253 -8.291 18.153 1.00 88.81 301 ALA A N 1
ATOM 2424 C CA . ALA A 1 301 ? -1.337 -8.768 19.190 1.00 88.81 301 ALA A CA 1
ATOM 2425 C C . ALA A 1 301 ? -0.296 -7.705 19.577 1.00 88.81 301 ALA A C 1
ATOM 2427 O O . ALA A 1 301 ? -0.035 -7.481 20.758 1.00 88.81 301 ALA A O 1
ATOM 2428 N N . MET A 1 302 ? 0.263 -6.998 18.590 1.00 90.50 302 MET A N 1
ATOM 2429 C CA . MET A 1 302 ? 1.210 -5.907 18.834 1.00 90.50 302 MET A CA 1
ATOM 2430 C C . MET A 1 302 ? 0.568 -4.746 19.598 1.00 90.50 302 MET A C 1
ATOM 2432 O O . MET A 1 302 ? 1.210 -4.167 20.472 1.00 90.50 302 MET A O 1
ATOM 2436 N N . GLU A 1 303 ? -0.680 -4.389 19.293 1.00 93.44 303 GLU A N 1
ATOM 2437 C CA . GLU A 1 303 ? -1.389 -3.320 20.000 1.00 93.44 303 GLU A CA 1
ATOM 2438 C C . GLU A 1 303 ? -1.764 -3.732 21.429 1.00 93.44 303 GLU A C 1
ATOM 2440 O O . GLU A 1 303 ? -1.565 -2.954 22.364 1.00 93.44 303 GLU A O 1
ATOM 2445 N N . ALA A 1 304 ? -2.206 -4.976 21.630 1.00 92.31 304 ALA A N 1
ATOM 2446 C CA . ALA A 1 304 ? -2.411 -5.542 22.962 1.00 92.31 304 ALA A CA 1
ATOM 2447 C C . ALA A 1 304 ? -1.113 -5.508 23.789 1.00 92.31 304 ALA A C 1
ATOM 2449 O O . ALA A 1 304 ? -1.119 -5.064 24.939 1.00 92.31 304 ALA A O 1
ATOM 2450 N N . LEU A 1 305 ? 0.022 -5.869 23.178 1.00 91.94 305 LEU A N 1
ATOM 2451 C CA . LEU A 1 305 ? 1.331 -5.828 23.826 1.00 91.94 305 LEU A CA 1
ATOM 2452 C C . LEU A 1 305 ? 1.742 -4.404 24.227 1.00 91.94 305 LEU A C 1
ATOM 2454 O O . LEU A 1 305 ? 2.254 -4.212 25.333 1.00 91.94 305 LEU A O 1
ATOM 2458 N N . LYS A 1 306 ? 1.490 -3.401 23.370 1.00 93.06 306 LYS A N 1
ATOM 2459 C CA . LYS A 1 306 ? 1.736 -1.981 23.696 1.00 93.06 306 LYS A CA 1
ATOM 2460 C C . LYS A 1 306 ? 0.922 -1.526 24.902 1.00 93.06 306 LYS A C 1
ATOM 2462 O O . LYS A 1 306 ? 1.438 -0.772 25.721 1.00 93.06 306 LYS A O 1
ATOM 2467 N N . ARG A 1 307 ? -0.331 -1.971 25.020 1.00 93.62 307 ARG A N 1
ATOM 2468 C CA . ARG A 1 307 ? -1.213 -1.600 26.139 1.00 93.62 307 ARG A CA 1
ATOM 2469 C C . ARG A 1 307 ? -0.807 -2.258 27.439 1.00 93.62 307 ARG A C 1
ATOM 2471 O O . ARG A 1 307 ? -0.717 -1.574 28.452 1.00 93.62 307 ARG A O 1
ATOM 2478 N N . ALA A 1 308 ? -0.499 -3.553 27.391 1.00 94.00 308 ALA A N 1
ATOM 2479 C CA . ALA A 1 308 ? 0.023 -4.288 28.538 1.00 94.00 308 ALA A CA 1
ATOM 2480 C C . ALA A 1 308 ? 1.356 -3.701 29.040 1.00 94.00 308 ALA A C 1
ATOM 2482 O O . ALA A 1 308 ? 1.682 -3.805 30.218 1.00 94.00 308 ALA A O 1
ATOM 2483 N N . ASN A 1 309 ? 2.117 -3.050 28.154 1.00 94.00 309 ASN A N 1
ATOM 2484 C CA . ASN A 1 309 ? 3.424 -2.469 28.447 1.00 94.00 309 ASN A CA 1
ATOM 2485 C C . ASN A 1 309 ? 3.478 -0.960 28.171 1.00 94.00 309 ASN A C 1
ATOM 2487 O O . ASN A 1 309 ? 4.428 -0.464 27.556 1.00 94.00 309 ASN A O 1
ATOM 2491 N N . ALA A 1 310 ? 2.467 -0.220 28.633 1.00 94.44 310 ALA A N 1
ATOM 2492 C CA . ALA A 1 310 ? 2.396 1.225 28.445 1.00 94.44 310 ALA A CA 1
ATOM 2493 C C . ALA A 1 310 ? 3.689 1.931 28.909 1.00 94.44 310 ALA A C 1
ATOM 2495 O O . ALA A 1 310 ? 4.206 1.689 29.999 1.00 94.44 310 ALA A O 1
ATOM 2496 N N . GLY A 1 311 ? 4.235 2.803 28.055 1.00 93.31 311 GLY A N 1
ATOM 2497 C CA . GLY A 1 311 ? 5.479 3.541 28.316 1.00 93.31 311 GLY A CA 1
ATOM 2498 C C . GLY A 1 311 ? 6.774 2.814 27.928 1.00 93.31 311 GLY A C 1
ATOM 2499 O O . GLY A 1 311 ? 7.835 3.442 27.942 1.00 93.31 311 GLY A O 1
ATOM 2500 N N . LYS A 1 312 ? 6.714 1.537 27.529 1.00 94.56 312 LYS A N 1
ATOM 2501 C CA . LYS A 1 312 ? 7.874 0.793 27.012 1.00 94.56 312 LYS A CA 1
ATOM 2502 C C . LYS A 1 312 ? 7.918 0.819 25.485 1.00 94.56 312 LYS A C 1
ATOM 2504 O O . LYS A 1 312 ? 6.893 0.885 24.809 1.00 94.56 312 LYS A O 1
ATOM 2509 N N . LYS A 1 313 ? 9.125 0.763 24.922 1.00 92.88 313 LYS A N 1
ATOM 2510 C CA . LYS A 1 313 ? 9.353 0.667 23.475 1.00 92.88 313 LYS A CA 1
ATOM 2511 C C . LYS A 1 313 ? 9.361 -0.796 23.053 1.00 92.88 313 LYS A C 1
ATOM 2513 O O . LYS A 1 313 ? 10.109 -1.587 23.615 1.00 92.88 313 LYS A O 1
ATOM 2518 N N . ILE A 1 314 ? 8.587 -1.153 22.034 1.00 90.12 314 ILE A N 1
ATOM 2519 C CA . ILE A 1 314 ? 8.656 -2.503 21.468 1.00 90.12 314 ILE A CA 1
ATOM 2520 C C . ILE A 1 314 ? 9.811 -2.562 20.468 1.00 90.12 314 ILE A C 1
ATOM 2522 O O . ILE A 1 314 ? 9.853 -1.770 19.525 1.00 90.12 314 ILE A O 1
ATOM 2526 N N . LYS A 1 315 ? 10.746 -3.487 20.680 1.00 90.38 315 LYS A N 1
ATOM 2527 C CA . LYS A 1 315 ? 11.852 -3.788 19.772 1.00 90.38 315 LYS A CA 1
ATOM 2528 C C . LYS A 1 315 ? 11.579 -5.136 19.116 1.00 90.38 315 LYS A C 1
ATOM 2530 O O . LYS A 1 315 ? 11.444 -6.139 19.807 1.00 90.38 315 LYS A O 1
ATOM 2535 N N . ILE A 1 316 ? 11.494 -5.155 17.792 1.00 87.25 316 ILE A N 1
ATOM 2536 C CA . ILE A 1 316 ? 11.386 -6.402 17.032 1.00 87.25 316 ILE A CA 1
ATOM 2537 C C . ILE A 1 316 ? 12.807 -6.832 16.670 1.00 87.25 316 ILE A C 1
ATOM 2539 O O . ILE A 1 316 ? 13.574 -6.022 16.149 1.00 87.25 316 ILE A O 1
ATOM 2543 N N . MET A 1 317 ? 13.172 -8.064 17.014 1.00 86.81 317 MET A N 1
ATOM 2544 C CA . MET A 1 317 ? 14.476 -8.654 16.715 1.00 86.81 317 MET A CA 1
ATOM 2545 C C . MET A 1 317 ? 14.306 -9.704 15.623 1.00 86.81 317 MET A C 1
ATOM 2547 O O . MET A 1 317 ? 13.478 -10.603 15.763 1.00 86.81 317 MET A O 1
ATOM 2551 N N . ASN A 1 318 ? 15.097 -9.602 14.560 1.00 82.00 318 ASN A N 1
ATOM 2552 C CA . ASN A 1 318 ? 15.099 -10.596 13.492 1.00 82.00 318 ASN A CA 1
ATOM 2553 C C . ASN A 1 318 ? 15.857 -11.840 13.980 1.00 82.00 318 ASN A C 1
ATOM 2555 O O . ASN A 1 318 ? 16.970 -11.712 14.493 1.00 82.00 318 ASN A O 1
ATOM 2559 N N . GLY A 1 319 ? 15.257 -13.021 13.822 1.00 80.25 319 GLY A N 1
ATOM 2560 C CA . GLY A 1 319 ? 15.840 -14.306 14.221 1.00 80.25 319 GLY A CA 1
ATOM 2561 C C . GLY A 1 319 ? 15.018 -15.076 15.256 1.00 80.25 319 GLY A C 1
ATOM 2562 O O . GLY A 1 319 ? 14.013 -14.581 15.780 1.00 80.25 319 GLY A O 1
ATOM 2563 N N . ALA A 1 320 ? 15.461 -16.304 15.526 1.00 76.12 320 ALA A N 1
ATOM 2564 C CA . ALA A 1 320 ? 14.858 -17.176 16.523 1.00 76.12 320 ALA A CA 1
ATOM 2565 C C . ALA A 1 320 ? 15.043 -16.600 17.932 1.00 76.12 320 ALA A C 1
ATOM 2567 O O . ALA A 1 320 ? 16.078 -16.004 18.249 1.00 76.12 320 ALA A O 1
ATOM 2568 N N . ALA A 1 321 ? 14.035 -16.792 18.782 1.00 77.50 321 ALA A N 1
ATOM 2569 C CA . ALA A 1 321 ? 14.196 -16.522 20.201 1.00 77.50 321 ALA A CA 1
ATOM 2570 C C . ALA A 1 321 ? 15.285 -17.443 20.783 1.00 77.50 321 ALA A C 1
ATOM 2572 O O . ALA A 1 321 ? 15.387 -18.601 20.363 1.00 77.50 321 ALA A O 1
ATOM 2573 N N . PRO A 1 322 ? 16.083 -16.958 21.749 1.00 81.25 322 PRO A N 1
ATOM 2574 C CA . PRO A 1 322 ? 16.926 -17.818 22.568 1.00 81.25 322 PRO A CA 1
ATOM 2575 C C . PRO A 1 322 ? 16.104 -18.988 23.134 1.00 81.25 322 PRO A C 1
ATOM 2577 O O . PRO A 1 322 ? 14.959 -18.802 23.553 1.00 81.25 322 PRO A O 1
ATOM 2580 N N . THR A 1 323 ? 16.656 -20.203 23.108 1.00 81.81 323 THR A N 1
ATOM 2581 C CA . THR A 1 323 ? 15.945 -21.447 23.474 1.00 81.81 323 THR A CA 1
ATOM 2582 C C . THR A 1 323 ? 15.393 -21.447 24.901 1.00 81.81 323 THR A C 1
ATOM 2584 O O . THR A 1 323 ? 14.438 -22.157 25.194 1.00 81.81 323 THR A O 1
ATOM 2587 N N . ASP A 1 324 ? 15.984 -20.646 25.780 1.00 81.12 324 ASP A N 1
ATOM 2588 C CA . ASP A 1 324 ? 15.639 -20.449 27.188 1.00 81.12 324 ASP A CA 1
ATOM 2589 C C . ASP A 1 324 ? 14.481 -19.463 27.417 1.00 81.12 324 ASP A C 1
ATOM 2591 O O . ASP A 1 324 ? 13.859 -19.473 28.476 1.00 81.12 324 ASP A O 1
ATOM 2595 N N . VAL A 1 325 ? 14.171 -18.621 26.431 1.00 73.44 325 VAL A N 1
ATOM 2596 C CA . VAL A 1 325 ? 13.195 -17.528 26.553 1.00 73.44 325 VAL A CA 1
ATOM 2597 C C . VAL A 1 325 ? 11.780 -17.947 26.132 1.00 73.44 325 VAL A C 1
ATOM 2599 O O . VAL A 1 325 ? 10.796 -17.326 26.536 1.00 73.44 325 VAL A O 1
ATOM 2602 N N . GLY A 1 326 ? 11.652 -19.013 25.341 1.00 74.50 326 GLY A N 1
ATOM 2603 C CA . GLY A 1 326 ? 10.367 -19.442 24.792 1.00 74.50 326 GLY A CA 1
ATOM 2604 C C . GLY A 1 326 ? 9.768 -18.431 23.804 1.00 74.50 326 GLY A C 1
ATOM 2605 O O . GLY A 1 326 ? 10.466 -17.599 23.219 1.00 74.50 326 GLY A O 1
ATOM 2606 N N . ASN A 1 327 ? 8.453 -18.522 23.579 1.00 72.31 327 ASN A N 1
ATOM 2607 C CA . ASN A 1 327 ? 7.750 -17.677 22.604 1.00 72.31 327 ASN A CA 1
ATOM 2608 C C . ASN A 1 327 ? 7.267 -16.331 23.164 1.00 72.31 327 ASN A C 1
ATOM 2610 O O . ASN A 1 327 ? 6.698 -15.531 22.415 1.00 72.31 327 ASN A O 1
ATOM 2614 N N . ASP A 1 328 ? 7.503 -16.071 24.448 1.00 81.25 328 ASP A N 1
ATOM 2615 C CA . ASP A 1 328 ? 6.939 -14.921 25.139 1.00 81.25 328 ASP A CA 1
ATOM 2616 C C . ASP A 1 328 ? 7.754 -13.632 24.922 1.00 81.25 328 ASP A C 1
ATOM 2618 O O . ASP A 1 328 ? 8.980 -13.664 24.769 1.00 81.25 328 ASP A O 1
ATOM 2622 N N . PRO A 1 329 ? 7.098 -12.455 24.907 1.00 85.00 329 PRO A N 1
ATOM 2623 C CA . PRO A 1 329 ? 7.789 -11.173 24.847 1.00 85.00 329 PRO A CA 1
ATOM 2624 C C . PRO A 1 329 ? 8.700 -10.961 26.063 1.00 85.00 329 PRO A C 1
ATOM 2626 O O . PRO A 1 329 ? 8.254 -11.028 27.208 1.00 85.00 329 PRO A O 1
ATOM 2629 N N . VAL A 1 330 ? 9.962 -10.599 25.825 1.00 88.81 330 VAL A N 1
ATOM 2630 C CA . VAL A 1 330 ? 10.922 -10.338 26.907 1.00 88.81 330 VAL A CA 1
ATOM 2631 C C . VAL A 1 330 ? 10.881 -8.879 27.308 1.00 88.81 330 VAL A C 1
ATOM 2633 O O . VAL A 1 330 ? 11.170 -7.985 26.513 1.00 88.81 330 VAL A O 1
ATOM 2636 N N . VAL A 1 331 ? 10.576 -8.619 28.571 1.00 90.31 331 VAL A N 1
ATOM 2637 C CA . VAL A 1 331 ? 10.545 -7.267 29.123 1.00 90.31 331 VAL A CA 1
ATOM 2638 C C . VAL A 1 331 ? 11.903 -6.939 29.752 1.00 90.31 331 VAL A C 1
ATOM 2640 O O . VAL A 1 331 ? 12.250 -7.474 30.799 1.00 90.31 331 VAL A O 1
ATOM 2643 N N . GLN A 1 332 ? 12.664 -6.029 29.140 1.00 90.31 332 GLN A N 1
ATOM 2644 C CA . GLN A 1 332 ? 13.983 -5.587 29.613 1.00 90.31 332 GLN A CA 1
ATOM 2645 C C . GLN A 1 332 ? 14.020 -4.064 29.767 1.00 90.31 332 GLN A C 1
ATOM 2647 O O . GLN A 1 332 ? 14.178 -3.311 28.803 1.00 90.31 332 GLN A O 1
ATOM 2652 N N . GLY A 1 333 ? 13.880 -3.592 31.008 1.00 92.19 333 GLY A N 1
ATOM 2653 C CA . GLY A 1 333 ? 13.915 -2.165 31.332 1.00 92.19 333 GLY A CA 1
ATOM 2654 C C . GLY A 1 333 ? 12.847 -1.367 30.576 1.00 92.19 333 GLY A C 1
ATOM 2655 O O . GLY A 1 333 ? 11.648 -1.544 30.793 1.00 92.19 333 GLY A O 1
ATOM 2656 N N . THR A 1 334 ? 13.288 -0.467 29.693 1.00 94.19 334 THR A N 1
ATOM 2657 C CA . THR A 1 334 ? 12.415 0.387 28.867 1.00 94.19 334 THR A CA 1
ATOM 2658 C C . THR A 1 334 ? 11.954 -0.277 27.570 1.00 94.19 334 THR A C 1
ATOM 2660 O O . THR A 1 334 ? 11.186 0.335 26.824 1.00 94.19 334 THR A O 1
ATOM 2663 N N . PHE A 1 335 ? 12.396 -1.507 27.295 1.00 93.56 335 PHE A N 1
ATOM 2664 C CA . PHE A 1 335 ? 12.091 -2.231 26.070 1.00 93.56 335 PHE A CA 1
ATOM 2665 C C . PHE A 1 335 ? 11.269 -3.496 26.326 1.00 93.56 335 PHE A C 1
ATOM 2667 O O . PHE A 1 335 ? 11.400 -4.159 27.354 1.00 93.56 335 PHE A O 1
ATOM 2674 N N . VAL A 1 336 ? 10.431 -3.831 25.350 1.00 91.81 336 VAL A N 1
ATOM 2675 C CA . VAL A 1 336 ? 9.801 -5.144 25.201 1.00 91.81 336 VAL A CA 1
ATOM 2676 C C . VAL A 1 336 ? 10.314 -5.734 23.899 1.00 91.81 336 VAL A C 1
ATOM 2678 O O . VAL A 1 336 ? 10.070 -5.171 22.832 1.00 91.81 336 VAL A O 1
ATOM 2681 N N . THR A 1 337 ? 11.055 -6.827 23.982 1.00 89.62 337 THR A N 1
ATOM 2682 C CA . THR A 1 337 ? 11.661 -7.491 22.832 1.00 89.62 337 THR A CA 1
ATOM 2683 C C . THR A 1 337 ? 10.739 -8.592 22.324 1.00 89.62 337 THR A C 1
ATOM 2685 O O . THR A 1 337 ? 10.332 -9.465 23.088 1.00 89.62 337 THR A O 1
ATOM 2688 N N . VAL A 1 338 ? 10.419 -8.551 21.031 1.00 86.75 338 VAL A N 1
ATOM 2689 C CA . VAL A 1 338 ? 9.638 -9.576 20.326 1.00 86.75 338 VAL A CA 1
ATOM 2690 C C . VAL A 1 338 ? 10.504 -10.154 19.214 1.00 86.75 338 VAL A C 1
ATOM 2692 O O . VAL A 1 338 ? 11.018 -9.404 18.385 1.00 86.75 338 VAL A O 1
ATOM 2695 N N . TYR A 1 339 ? 10.665 -11.473 19.186 1.00 82.50 339 TYR A N 1
ATOM 2696 C CA . TYR A 1 339 ? 11.421 -12.156 18.137 1.00 82.50 339 TYR A CA 1
ATOM 2697 C C . TYR A 1 339 ? 10.536 -12.398 16.913 1.00 82.50 339 TYR A C 1
ATOM 2699 O O . TYR A 1 339 ? 9.376 -12.802 17.033 1.00 82.50 339 TYR A O 1
ATOM 2707 N N . GLU A 1 340 ? 11.063 -12.091 15.730 1.00 72.00 340 GLU A N 1
ATOM 2708 C CA . GLU A 1 340 ? 10.294 -12.013 14.491 1.00 72.00 340 GLU A CA 1
ATOM 2709 C C . GLU A 1 340 ? 9.726 -13.370 14.060 1.00 72.00 340 GLU A C 1
ATOM 2711 O O . GLU A 1 340 ? 8.587 -13.417 13.593 1.00 72.00 340 GLU A O 1
ATOM 2716 N N . ASP A 1 341 ? 10.446 -14.471 14.304 1.00 64.88 341 ASP A N 1
ATOM 2717 C CA . ASP A 1 341 ? 9.932 -15.823 14.053 1.00 64.88 341 ASP A CA 1
ATOM 2718 C C . ASP A 1 341 ? 8.658 -16.098 14.853 1.00 64.88 341 ASP A C 1
ATOM 2720 O O . ASP A 1 341 ? 7.709 -16.673 14.325 1.00 64.88 341 ASP A O 1
ATOM 2724 N N . ASN A 1 342 ? 8.573 -15.601 16.086 1.00 60.50 342 ASN A N 1
ATOM 2725 C CA . ASN A 1 342 ? 7.406 -15.794 16.944 1.00 60.50 342 ASN A CA 1
ATOM 2726 C C . ASN A 1 342 ? 6.279 -14.834 16.552 1.00 60.50 342 ASN A C 1
ATOM 2728 O O . ASN A 1 342 ? 5.130 -15.247 16.404 1.00 60.50 342 ASN A O 1
ATOM 2732 N N . GLY A 1 343 ? 6.612 -13.567 16.286 1.00 57.28 343 GLY A N 1
ATOM 2733 C CA . GLY A 1 343 ? 5.648 -12.549 15.862 1.00 57.28 343 GLY A CA 1
ATOM 2734 C C . GLY A 1 343 ? 5.045 -12.794 14.473 1.00 57.28 343 GLY A C 1
ATOM 2735 O O . GLY A 1 343 ? 3.907 -12.398 14.229 1.00 57.28 343 GLY A O 1
ATOM 2736 N N . ASN A 1 344 ? 5.776 -13.444 13.562 1.00 56.22 344 ASN A N 1
ATOM 2737 C CA . ASN A 1 344 ? 5.269 -13.840 12.247 1.00 56.22 344 ASN A CA 1
ATOM 2738 C C . ASN A 1 344 ? 4.552 -15.203 12.287 1.00 56.22 344 ASN A C 1
ATOM 2740 O O . ASN A 1 344 ? 3.514 -15.326 11.634 1.00 56.22 344 ASN A O 1
ATOM 2744 N N . LYS A 1 345 ? 5.029 -16.196 13.061 1.00 56.84 345 LYS A N 1
ATOM 2745 C CA . LYS A 1 345 ? 4.352 -17.506 13.205 1.00 56.84 345 LYS A CA 1
ATOM 2746 C C . LYS A 1 345 ? 3.013 -17.408 13.933 1.00 56.84 345 LYS A C 1
ATOM 2748 O O . LYS A 1 345 ? 2.055 -18.037 13.505 1.00 56.84 345 LYS A O 1
ATOM 2753 N N . LEU A 1 346 ? 2.906 -16.580 14.974 1.00 50.31 346 LEU A N 1
ATOM 2754 C CA . LEU A 1 346 ? 1.646 -16.376 15.706 1.00 50.31 346 LEU A CA 1
ATOM 2755 C C . LEU A 1 346 ? 0.581 -15.618 14.892 1.00 50.31 346 LEU A C 1
ATOM 2757 O O . LEU A 1 346 ? -0.581 -15.567 15.296 1.00 50.31 346 LEU A O 1
ATOM 2761 N N . ALA A 1 347 ? 0.955 -15.000 13.766 1.00 51.69 347 ALA A N 1
ATOM 2762 C CA . ALA A 1 347 ? 0.142 -13.958 13.154 1.00 51.69 347 ALA A CA 1
ATOM 2763 C C . ALA A 1 347 ? -0.232 -14.133 11.677 1.00 51.69 347 ALA A C 1
ATOM 2765 O O . ALA A 1 347 ? -1.138 -13.435 11.215 1.00 51.69 347 ALA A O 1
ATOM 2766 N N . ARG A 1 348 ? 0.435 -15.018 10.927 1.00 53.91 348 ARG A N 1
ATOM 2767 C CA . ARG A 1 348 ? 0.063 -15.297 9.533 1.00 53.91 348 ARG A CA 1
ATOM 2768 C C . ARG A 1 348 ? -1.113 -16.272 9.491 1.00 53.91 348 ARG A C 1
ATOM 2770 O O . ARG A 1 348 ? -1.013 -17.370 10.021 1.00 53.91 348 ARG A O 1
ATOM 2777 N N . GLU A 1 349 ? -2.208 -15.883 8.835 1.00 49.38 349 GLU A N 1
ATOM 2778 C CA . GLU A 1 349 ? -3.323 -16.803 8.554 1.00 49.38 349 GLU A CA 1
ATOM 2779 C C . GLU A 1 349 ? -3.013 -17.762 7.381 1.00 49.38 349 GLU A C 1
ATOM 2781 O O . GLU A 1 349 ? -3.622 -18.822 7.328 1.00 49.38 349 GLU A O 1
ATOM 2786 N N . THR A 1 350 ? -2.040 -17.482 6.493 1.00 51.50 350 THR A N 1
ATOM 2787 C CA . THR A 1 350 ? -1.713 -18.361 5.341 1.00 51.50 350 THR A CA 1
ATOM 2788 C C . THR A 1 350 ? -0.293 -18.161 4.764 1.00 51.50 350 THR A C 1
ATOM 2790 O O . THR A 1 350 ? 0.262 -17.067 4.908 1.00 51.50 350 THR A O 1
ATOM 2793 N N . PRO A 1 351 ? 0.284 -19.143 4.029 1.00 50.88 351 PRO A N 1
ATOM 2794 C CA . PRO A 1 351 ? 1.621 -19.038 3.425 1.00 50.88 351 PRO A CA 1
ATOM 2795 C C . PRO A 1 351 ? 1.771 -18.206 2.132 1.00 50.88 351 PRO A C 1
ATOM 2797 O O . PRO A 1 351 ? 2.898 -18.086 1.667 1.00 50.88 351 PRO A O 1
ATOM 2800 N N . GLN A 1 352 ? 0.733 -17.619 1.519 1.00 60.66 352 GLN A N 1
ATOM 2801 C CA . GLN A 1 352 ? 0.896 -16.934 0.217 1.00 60.66 352 GLN A CA 1
ATOM 2802 C C . GLN A 1 352 ? 0.129 -15.606 0.140 1.00 60.66 352 GLN A C 1
ATOM 2804 O O . GLN A 1 352 ? -1.026 -15.552 -0.273 1.00 60.66 352 GLN A O 1
ATOM 2809 N N . SER A 1 353 ? 0.793 -14.501 0.498 1.00 60.66 353 SER A N 1
ATOM 2810 C CA . SER A 1 353 ? 0.227 -13.148 0.367 1.00 60.66 353 SER A CA 1
ATOM 2811 C C . SER A 1 353 ? -0.135 -12.785 -1.079 1.00 60.66 353 SER A C 1
ATOM 2813 O O . SER A 1 353 ? -1.066 -12.014 -1.271 1.00 60.66 353 SER A O 1
ATOM 2815 N N . SER A 1 354 ? 0.568 -13.361 -2.066 1.00 60.47 354 SER A N 1
ATOM 2816 C CA . SER A 1 354 ? 0.283 -13.175 -3.500 1.00 60.47 354 SER A CA 1
ATOM 2817 C C . SER A 1 354 ? -1.067 -13.776 -3.892 1.00 60.47 354 SER A C 1
ATOM 2819 O O . SER A 1 354 ? -1.903 -13.083 -4.454 1.00 60.47 354 SER A O 1
ATOM 2821 N N . ALA A 1 355 ? -1.331 -15.032 -3.513 1.00 70.25 355 ALA A N 1
ATOM 2822 C CA . ALA A 1 355 ? -2.595 -15.703 -3.822 1.00 70.25 355 ALA A CA 1
ATOM 2823 C C . ALA A 1 355 ? -3.797 -15.005 -3.162 1.00 70.25 355 ALA A C 1
ATOM 2825 O O . ALA A 1 355 ? -4.868 -14.897 -3.756 1.00 70.25 355 ALA A O 1
ATOM 2826 N N . MET A 1 356 ? -3.623 -14.489 -1.938 1.00 73.19 356 MET A N 1
ATOM 2827 C CA . MET A 1 356 ? -4.676 -13.729 -1.260 1.00 73.19 356 MET A CA 1
ATOM 2828 C C . MET A 1 356 ? -4.996 -12.422 -1.989 1.00 73.19 356 MET A C 1
ATOM 2830 O O . MET A 1 356 ? -6.163 -12.054 -2.103 1.00 73.19 356 MET A O 1
ATOM 2834 N N . GLU A 1 357 ? -3.977 -11.715 -2.469 1.00 66.19 357 GLU A N 1
ATOM 2835 C CA . GLU A 1 357 ? -4.198 -10.501 -3.241 1.00 66.19 357 GLU A CA 1
ATOM 2836 C C . GLU A 1 357 ? -4.860 -10.793 -4.583 1.00 66.19 357 GLU A C 1
ATOM 2838 O O . GLU A 1 357 ? -5.819 -10.111 -4.928 1.00 66.19 357 GLU A O 1
ATOM 2843 N N . GLU A 1 358 ? -4.406 -11.816 -5.309 1.00 73.19 358 GLU A N 1
ATOM 2844 C CA . GLU A 1 358 ? -5.031 -12.250 -6.561 1.00 73.19 358 GLU A CA 1
ATOM 2845 C C . GLU A 1 358 ? -6.511 -12.594 -6.351 1.00 73.19 358 GLU A C 1
ATOM 2847 O O . GLU A 1 358 ? -7.356 -12.176 -7.140 1.00 73.19 358 GLU A O 1
ATOM 2852 N N . ALA A 1 359 ? -6.853 -13.255 -5.241 1.00 79.81 359 ALA A N 1
ATOM 2853 C CA . ALA A 1 359 ? -8.241 -13.528 -4.875 1.00 79.81 359 ALA A CA 1
ATOM 2854 C C . ALA A 1 359 ? -9.045 -12.243 -4.587 1.00 79.81 359 ALA A C 1
ATOM 2856 O O . ALA A 1 359 ? -10.193 -12.121 -5.018 1.00 79.81 359 ALA A O 1
ATOM 2857 N N . ILE A 1 360 ? -8.455 -11.264 -3.892 1.00 75.69 360 ILE A N 1
ATOM 2858 C CA . ILE A 1 360 ? -9.101 -9.970 -3.606 1.00 75.69 360 ILE A CA 1
ATOM 2859 C C . ILE A 1 360 ? -9.276 -9.146 -4.889 1.00 75.69 360 ILE A C 1
ATOM 2861 O O . ILE A 1 360 ? -10.331 -8.548 -5.096 1.00 75.69 360 ILE A O 1
ATOM 2865 N N . LEU A 1 361 ? -8.269 -9.129 -5.764 1.00 72.31 361 LEU A N 1
ATOM 2866 C CA . LEU A 1 361 ? -8.330 -8.487 -7.076 1.00 72.31 361 LEU A CA 1
ATOM 2867 C C . LEU A 1 361 ? -9.407 -9.127 -7.945 1.00 72.31 361 LEU A C 1
ATOM 2869 O O . LEU A 1 361 ? -10.203 -8.409 -8.542 1.00 72.31 361 LEU A O 1
ATOM 2873 N N . ALA A 1 362 ? -9.481 -10.459 -7.968 1.00 75.88 362 ALA A N 1
ATOM 2874 C CA . ALA A 1 362 ? -10.513 -11.170 -8.706 1.00 75.88 362 ALA A CA 1
ATOM 2875 C C . ALA A 1 362 ? -11.917 -10.807 -8.196 1.00 75.88 362 ALA A C 1
ATOM 2877 O O . ALA A 1 362 ? -12.809 -10.509 -8.991 1.00 75.88 362 ALA A O 1
ATOM 2878 N N . GLN A 1 363 ? -12.100 -10.744 -6.872 1.00 75.69 363 GLN A N 1
ATOM 2879 C CA . GLN A 1 363 ? -13.350 -10.294 -6.257 1.00 75.69 363 GLN A CA 1
ATOM 2880 C C . GLN A 1 363 ? -13.707 -8.858 -6.675 1.00 75.69 363 GLN A C 1
ATOM 2882 O O . GLN A 1 363 ? -14.839 -8.601 -7.078 1.00 75.69 363 GLN A O 1
ATOM 2887 N N . LEU A 1 364 ? -12.746 -7.933 -6.630 1.00 70.25 364 LEU A N 1
ATOM 2888 C CA . LEU A 1 364 ? -12.931 -6.542 -7.050 1.00 70.25 364 LEU A CA 1
ATOM 2889 C C . LEU A 1 364 ? -13.281 -6.416 -8.532 1.00 70.25 364 LEU A C 1
ATOM 2891 O O . LEU A 1 364 ? -14.184 -5.665 -8.890 1.00 70.25 364 LEU A O 1
ATOM 2895 N N . HIS A 1 365 ? -12.587 -7.144 -9.402 1.00 73.88 365 HIS A N 1
ATOM 2896 C CA . HIS A 1 365 ? -12.861 -7.113 -10.834 1.00 73.88 365 HIS A CA 1
ATOM 2897 C C . HIS A 1 365 ? -14.265 -7.639 -11.151 1.00 73.88 365 HIS A C 1
ATOM 2899 O O . HIS A 1 365 ? -14.934 -7.066 -12.009 1.00 73.88 365 HIS A O 1
ATOM 2905 N N . ASN A 1 366 ? -14.729 -8.672 -10.437 1.00 73.94 366 ASN A N 1
ATOM 2906 C CA . ASN A 1 366 ? -16.095 -9.184 -10.568 1.00 73.94 366 ASN A CA 1
ATOM 2907 C C . ASN A 1 366 ? -17.130 -8.141 -10.130 1.00 73.94 366 ASN A C 1
ATOM 2909 O O . ASN A 1 366 ? -18.098 -7.897 -10.842 1.00 73.94 366 ASN A O 1
ATOM 2913 N N . VAL A 1 367 ? -16.902 -7.489 -8.987 1.00 69.81 367 VAL A N 1
ATOM 2914 C CA . VAL A 1 367 ? -17.801 -6.465 -8.426 1.00 69.81 367 VAL A CA 1
ATOM 2915 C C . VAL A 1 367 ? -17.892 -5.230 -9.324 1.00 69.81 367 VAL A C 1
ATOM 2917 O O . VAL A 1 367 ? -18.968 -4.668 -9.498 1.00 69.81 367 VAL A O 1
ATOM 2920 N N . HIS A 1 368 ? -16.772 -4.807 -9.909 1.00 65.94 368 HIS A N 1
ATOM 2921 C CA . HIS A 1 368 ? -16.710 -3.609 -10.746 1.00 65.94 368 HIS A CA 1
ATOM 2922 C C . HIS A 1 368 ? -16.975 -3.872 -12.236 1.00 65.94 368 HIS A C 1
ATOM 2924 O O . HIS A 1 368 ? -16.896 -2.938 -13.028 1.00 65.94 368 HIS A O 1
ATOM 2930 N N . GLY A 1 369 ? -17.249 -5.118 -12.641 1.00 62.06 369 GLY A N 1
ATOM 2931 C CA . GLY A 1 369 ? -17.428 -5.478 -14.053 1.00 62.06 369 GLY A CA 1
ATOM 2932 C C . GLY A 1 369 ? -16.161 -5.330 -14.911 1.00 62.06 369 GLY A C 1
ATOM 2933 O O . GLY A 1 369 ? -16.233 -5.409 -16.132 1.00 62.06 369 GLY A O 1
ATOM 2934 N N . LEU A 1 370 ? -14.988 -5.153 -14.292 1.00 58.50 370 LEU A N 1
ATOM 2935 C CA . LEU A 1 370 ? -13.707 -4.916 -14.978 1.00 58.50 370 LEU A CA 1
ATOM 2936 C C . LEU A 1 370 ? -13.114 -6.190 -15.606 1.00 58.50 370 LEU A C 1
ATOM 2938 O O . LEU A 1 370 ? -12.152 -6.125 -16.369 1.00 58.50 370 LEU A O 1
ATOM 2942 N N . PHE A 1 371 ? -13.671 -7.363 -15.287 1.00 48.94 371 PHE A N 1
ATOM 2943 C CA . PHE A 1 371 ? -13.201 -8.646 -15.820 1.00 48.94 371 PHE A CA 1
ATOM 2944 C C . PHE A 1 371 ? -13.431 -8.796 -17.331 1.00 48.94 371 PHE A C 1
ATOM 2946 O O . PHE A 1 371 ? -12.653 -9.482 -17.997 1.00 48.94 371 PHE A O 1
ATOM 2953 N N . ALA A 1 372 ? -14.479 -8.163 -17.870 1.00 49.62 372 ALA A N 1
ATOM 2954 C CA . ALA A 1 372 ? -14.869 -8.336 -19.266 1.00 49.62 372 ALA A CA 1
ATOM 2955 C C . ALA A 1 372 ? -13.846 -7.712 -20.228 1.00 49.62 372 ALA A C 1
ATOM 2957 O O . ALA A 1 372 ? -13.391 -8.382 -21.152 1.00 49.62 372 ALA A O 1
ATOM 2958 N N . GLU A 1 373 ? -13.406 -6.476 -19.971 1.00 50.03 373 GLU A N 1
ATOM 2959 C CA . GLU A 1 373 ? -12.441 -5.792 -20.843 1.00 50.03 373 GLU A CA 1
ATOM 2960 C C . GLU A 1 373 ? -11.046 -6.414 -20.770 1.00 50.03 373 GLU A C 1
ATOM 2962 O O . GLU A 1 373 ? -10.414 -6.600 -21.803 1.00 50.03 373 GLU A O 1
ATOM 2967 N N . SER A 1 374 ? -10.583 -6.829 -19.586 1.00 50.81 374 SER A N 1
ATOM 2968 C CA . SER A 1 374 ? -9.253 -7.434 -19.439 1.00 50.81 374 SER A CA 1
ATOM 2969 C C . SER A 1 374 ? -9.122 -8.773 -20.171 1.00 50.81 374 SER A C 1
ATOM 2971 O O . SER A 1 374 ? -8.067 -9.032 -20.749 1.00 50.81 374 SER A O 1
ATOM 2973 N N . GLN A 1 375 ? -10.144 -9.640 -20.150 1.00 52.81 375 GLN A N 1
ATOM 2974 C CA . GLN A 1 375 ? -10.088 -10.908 -20.889 1.00 52.81 375 GLN A CA 1
ATOM 2975 C C . GLN A 1 375 ? -10.291 -10.710 -22.389 1.00 52.81 375 GLN A C 1
ATOM 2977 O O . GLN A 1 375 ? -9.642 -11.395 -23.179 1.00 52.81 375 GLN A O 1
ATOM 2982 N N . GLU A 1 376 ? -11.165 -9.787 -22.794 1.00 61.22 376 GLU A N 1
ATOM 2983 C CA . GLU A 1 376 ? -11.364 -9.447 -24.202 1.00 61.22 376 GLU A CA 1
ATOM 2984 C C . GLU A 1 376 ? -10.087 -8.829 -24.789 1.00 61.22 376 GLU A C 1
ATOM 2986 O O . GLU A 1 376 ? -9.646 -9.226 -25.863 1.00 61.22 376 GLU A O 1
ATOM 2991 N N . GLU A 1 377 ? -9.422 -7.931 -24.058 1.00 58.28 377 GLU A N 1
ATOM 2992 C CA . GLU A 1 377 ? -8.158 -7.309 -24.453 1.00 58.28 377 GLU A CA 1
ATOM 2993 C C . GLU A 1 377 ? -6.993 -8.305 -24.436 1.00 58.28 377 GLU A C 1
ATOM 2995 O O . GLU A 1 377 ? -6.186 -8.316 -25.366 1.00 58.28 377 GLU A O 1
ATOM 3000 N N . GLU A 1 378 ? -6.929 -9.214 -23.458 1.00 57.84 378 GLU A N 1
ATOM 3001 C CA . GLU A 1 378 ? -5.956 -10.310 -23.460 1.00 57.84 378 GLU A CA 1
ATOM 3002 C C . GLU A 1 378 ? -6.188 -11.261 -24.646 1.00 57.84 378 GLU A C 1
ATOM 3004 O O . GLU A 1 378 ? -5.233 -11.639 -25.328 1.00 57.84 378 GLU A O 1
ATOM 3009 N N . ARG A 1 379 ? -7.443 -11.608 -24.963 1.00 70.12 379 ARG A N 1
ATOM 3010 C CA . ARG A 1 379 ? -7.797 -12.380 -26.167 1.00 70.12 379 ARG A CA 1
ATOM 3011 C C . ARG A 1 379 ? -7.438 -11.619 -27.437 1.00 70.12 379 ARG A C 1
ATOM 3013 O O . ARG A 1 379 ? -6.906 -12.218 -28.366 1.00 70.12 379 ARG A O 1
ATOM 3020 N N . ARG A 1 380 ? -7.666 -10.306 -27.481 1.00 71.12 380 ARG A N 1
ATOM 3021 C CA . ARG A 1 380 ? -7.330 -9.439 -28.618 1.00 71.12 380 ARG A CA 1
ATOM 3022 C C . ARG A 1 380 ? -5.817 -9.333 -28.808 1.00 71.12 380 ARG A C 1
ATOM 3024 O O . ARG A 1 380 ? -5.348 -9.409 -29.939 1.00 71.12 380 ARG A O 1
ATOM 3031 N N . MET A 1 381 ? -5.044 -9.245 -27.725 1.00 65.50 381 MET A N 1
ATOM 3032 C CA . MET A 1 381 ? -3.580 -9.299 -27.764 1.00 65.50 381 MET A CA 1
ATOM 3033 C C . MET A 1 381 ? -3.060 -10.679 -28.168 1.00 65.50 381 MET A C 1
ATOM 3035 O O . MET A 1 381 ? -2.125 -10.750 -28.959 1.00 65.50 381 MET A O 1
ATOM 3039 N N . LYS A 1 382 ? -3.661 -11.771 -27.680 1.00 74.94 382 LYS A N 1
ATOM 3040 C CA . LYS A 1 382 ? -3.317 -13.137 -28.111 1.00 74.94 382 LYS A CA 1
ATOM 3041 C C . LYS A 1 382 ? -3.600 -13.338 -29.603 1.00 74.94 382 LYS A C 1
ATOM 3043 O O . LYS A 1 382 ? -2.729 -13.842 -30.298 1.00 74.94 382 LYS A O 1
ATOM 3048 N N . ARG A 1 383 ? -4.742 -12.847 -30.106 1.00 78.19 383 ARG A N 1
ATOM 3049 C CA . ARG A 1 383 ? -5.089 -12.842 -31.542 1.00 78.19 383 ARG A CA 1
ATOM 3050 C C . ARG A 1 383 ? -4.130 -11.995 -32.384 1.00 78.19 383 ARG A C 1
ATOM 3052 O O . ARG A 1 383 ? -3.771 -12.392 -33.483 1.00 78.19 383 ARG A O 1
ATOM 3059 N N . ARG A 1 384 ? -3.688 -10.840 -31.873 1.00 73.25 384 ARG A N 1
ATOM 3060 C CA . ARG A 1 384 ? -2.669 -10.008 -32.541 1.00 73.25 384 ARG A CA 1
ATOM 3061 C C . ARG A 1 384 ? -1.296 -10.678 -32.560 1.00 73.25 384 ARG A C 1
ATOM 3063 O O . ARG A 1 384 ? -0.592 -10.588 -33.552 1.00 73.25 384 ARG A O 1
ATOM 3070 N N . LYS A 1 385 ? -0.910 -11.361 -31.478 1.00 68.69 385 LYS A N 1
ATOM 3071 C CA . LYS A 1 385 ? 0.348 -12.115 -31.433 1.00 68.69 385 LYS A CA 1
ATOM 3072 C C . LYS A 1 385 ? 0.342 -13.300 -32.392 1.00 68.69 385 LYS A C 1
ATOM 3074 O O . LYS A 1 385 ? 1.349 -13.500 -33.054 1.00 68.69 385 LYS A O 1
ATOM 3079 N N . SER A 1 386 ? -0.762 -14.044 -32.491 1.00 70.25 386 SER A N 1
ATOM 3080 C CA . SER A 1 386 ? -0.862 -15.125 -33.477 1.00 70.25 386 SER A CA 1
ATOM 3081 C C . SER A 1 386 ? -0.805 -14.582 -34.905 1.00 70.25 386 SER A C 1
ATOM 3083 O O . SER A 1 386 ? -0.036 -15.103 -35.695 1.00 70.25 386 SER A O 1
ATOM 3085 N N . SER A 1 387 ? -1.485 -13.466 -35.212 1.00 70.44 387 SER A N 1
ATOM 3086 C CA . SER A 1 387 ? -1.454 -12.914 -36.577 1.00 70.44 387 SER A CA 1
ATOM 3087 C C . SER A 1 387 ? -0.080 -12.392 -37.009 1.00 70.44 387 SER A C 1
ATOM 3089 O O . SER A 1 387 ? 0.227 -12.432 -38.191 1.00 70.44 387 SER A O 1
ATOM 3091 N N . ILE A 1 388 ? 0.737 -11.883 -36.078 1.00 70.19 388 ILE A N 1
ATOM 3092 C CA . ILE A 1 388 ? 2.108 -11.425 -36.373 1.00 70.19 388 ILE A CA 1
ATOM 3093 C C . ILE A 1 388 ? 3.047 -12.617 -36.606 1.00 70.19 388 ILE A C 1
ATOM 3095 O O . ILE A 1 388 ? 3.929 -12.545 -37.455 1.00 70.19 388 ILE A O 1
ATOM 3099 N N . ILE A 1 389 ? 2.863 -13.716 -35.868 1.00 67.38 389 ILE A N 1
ATOM 3100 C CA . ILE A 1 389 ? 3.651 -14.941 -36.069 1.00 67.38 389 ILE A CA 1
ATOM 3101 C C . ILE A 1 389 ? 3.275 -15.590 -37.406 1.00 67.38 389 ILE A C 1
ATOM 3103 O O . ILE A 1 389 ? 4.164 -15.974 -38.158 1.00 67.38 389 ILE A O 1
ATOM 3107 N N . ASP A 1 390 ? 1.982 -15.633 -37.736 1.00 62.00 390 ASP A N 1
ATOM 3108 C CA . ASP A 1 390 ? 1.503 -16.191 -39.003 1.00 62.00 390 ASP A CA 1
ATOM 3109 C C . ASP A 1 390 ? 1.956 -15.351 -40.213 1.00 62.00 390 ASP A C 1
ATOM 3111 O O . ASP A 1 390 ? 2.258 -15.914 -41.263 1.00 62.00 390 ASP A O 1
ATOM 3115 N N . SER A 1 391 ? 2.065 -14.018 -40.081 1.00 59.38 391 SER A N 1
ATOM 3116 C CA . SER A 1 391 ? 2.577 -13.171 -41.172 1.00 59.38 391 SER A CA 1
ATOM 3117 C C . SER A 1 391 ? 4.087 -13.313 -41.366 1.00 59.38 391 SER A C 1
ATOM 3119 O O . SER A 1 391 ? 4.536 -13.427 -42.500 1.00 59.38 391 SER A O 1
ATOM 3121 N N . ALA A 1 392 ? 4.863 -13.359 -40.277 1.00 57.59 392 ALA A N 1
ATOM 3122 C CA . ALA A 1 392 ? 6.313 -13.542 -40.349 1.00 57.59 392 ALA A CA 1
ATOM 3123 C C . ALA A 1 392 ? 6.691 -14.923 -40.913 1.00 57.59 392 ALA A C 1
ATOM 3125 O O . ALA A 1 392 ? 7.635 -15.037 -41.687 1.00 57.59 392 ALA A O 1
ATOM 3126 N N . PHE A 1 393 ? 5.919 -15.961 -40.580 1.00 56.41 393 PHE A N 1
ATOM 3127 C CA . PHE A 1 393 ? 6.137 -17.314 -41.094 1.00 56.41 393 PHE A CA 1
ATOM 3128 C C . PHE A 1 393 ? 5.761 -17.455 -42.582 1.00 56.41 393 PHE A C 1
ATOM 3130 O O . PHE A 1 393 ? 6.420 -18.185 -43.317 1.00 56.41 393 PHE A O 1
ATOM 3137 N N . MET A 1 394 ? 4.736 -16.736 -43.058 1.00 61.44 394 MET A N 1
ATOM 3138 C CA . MET A 1 394 ? 4.351 -16.741 -44.479 1.00 61.44 394 MET A CA 1
ATOM 3139 C C . MET A 1 394 ? 5.319 -15.947 -45.369 1.00 61.44 394 MET A C 1
ATOM 3141 O O . MET A 1 394 ? 5.563 -16.357 -46.502 1.00 61.44 394 MET A O 1
ATOM 3145 N N . GLU A 1 395 ? 5.909 -14.853 -44.875 1.00 63.31 395 GLU A N 1
ATOM 3146 C CA . GLU A 1 395 ? 6.952 -14.124 -45.616 1.00 63.31 395 GLU A CA 1
ATOM 3147 C C . GLU A 1 395 ? 8.226 -14.965 -45.785 1.00 63.31 395 GLU A C 1
ATOM 3149 O O . GLU A 1 395 ? 8.800 -14.981 -46.875 1.00 63.31 395 GLU A O 1
ATOM 3154 N N . GLU A 1 396 ? 8.618 -15.730 -44.761 1.00 61.16 396 GLU A N 1
ATOM 3155 C CA . GLU A 1 396 ? 9.803 -16.600 -44.797 1.00 61.16 396 GLU A CA 1
ATOM 3156 C C . GLU A 1 396 ? 9.627 -17.797 -45.753 1.00 61.16 396 GLU A C 1
ATOM 3158 O O . GLU A 1 396 ? 10.577 -18.195 -46.422 1.00 61.16 396 GLU A O 1
ATOM 3163 N N . ILE A 1 397 ? 8.400 -18.313 -45.903 1.00 57.03 397 ILE A N 1
ATOM 3164 C CA . ILE A 1 397 ? 8.087 -19.368 -46.882 1.00 57.03 397 ILE A CA 1
ATOM 3165 C C . ILE A 1 397 ? 8.020 -18.808 -48.312 1.00 57.03 397 ILE A C 1
ATOM 3167 O O . ILE A 1 397 ? 8.535 -19.441 -49.230 1.00 57.03 397 ILE A O 1
ATOM 3171 N N . SER A 1 398 ? 7.463 -17.607 -48.523 1.00 57.88 398 SER A N 1
ATOM 3172 C CA . SER A 1 398 ? 7.397 -17.017 -49.875 1.00 57.88 398 SER A CA 1
ATOM 3173 C C . SER A 1 398 ? 8.762 -16.560 -50.411 1.00 57.88 398 SER A C 1
ATOM 3175 O O . SER A 1 398 ? 8.967 -16.503 -51.620 1.00 57.88 398 SER A O 1
ATOM 3177 N N . GLY A 1 399 ? 9.720 -16.275 -49.520 1.00 52.25 399 GLY A N 1
ATOM 3178 C CA . GLY A 1 399 ? 11.087 -15.906 -49.891 1.00 52.25 399 GLY A CA 1
ATOM 3179 C C . GLY A 1 399 ? 11.973 -17.081 -50.319 1.00 52.25 399 GLY A C 1
ATOM 3180 O O . GLY A 1 399 ? 13.069 -16.851 -50.824 1.00 52.25 399 GLY A O 1
ATOM 3181 N N . MET A 1 400 ? 11.520 -18.326 -50.136 1.00 50.94 400 MET A N 1
ATOM 3182 C CA . MET A 1 400 ? 12.333 -19.530 -50.349 1.00 50.94 400 MET A CA 1
ATOM 3183 C C . MET A 1 400 ? 11.998 -20.287 -51.651 1.00 50.94 400 MET A C 1
ATOM 3185 O O . MET A 1 400 ? 12.630 -21.299 -51.935 1.00 50.94 400 MET A O 1
ATOM 3189 N N . GLU A 1 401 ? 11.062 -19.782 -52.469 1.00 53.09 401 GLU A N 1
ATOM 3190 C CA . GLU A 1 401 ? 10.608 -20.411 -53.730 1.00 53.09 401 GLU A CA 1
ATOM 3191 C C . GLU A 1 401 ? 10.996 -19.646 -55.020 1.00 53.09 401 GLU A C 1
ATOM 3193 O O . GLU A 1 401 ? 10.386 -19.862 -56.062 1.00 53.09 401 GLU A O 1
ATOM 3198 N N . SER A 1 402 ? 12.006 -18.763 -55.018 1.00 52.75 402 SER A N 1
ATOM 3199 C CA . SER A 1 402 ? 12.406 -18.037 -56.251 1.00 52.75 402 SER A CA 1
ATOM 3200 C C . SER A 1 402 ? 13.900 -18.060 -56.583 1.00 52.75 402 SER A C 1
ATOM 3202 O O . SER A 1 402 ? 14.441 -17.095 -57.119 1.00 52.75 402 SER A O 1
ATOM 3204 N N . SER A 1 403 ? 14.585 -19.171 -56.312 1.00 54.03 403 SER A N 1
ATOM 3205 C CA . SER A 1 403 ? 15.946 -19.373 -56.816 1.00 54.03 403 SER A CA 1
ATOM 3206 C C . SER A 1 403 ? 16.056 -20.660 -57.623 1.00 54.03 403 SER A C 1
ATOM 3208 O O . SER A 1 403 ? 16.745 -21.579 -57.201 1.00 54.03 403 SER A O 1
ATOM 3210 N N . ASP A 1 404 ? 15.394 -20.716 -58.774 1.00 51.91 404 ASP A N 1
ATOM 3211 C CA . ASP A 1 404 ? 15.808 -21.615 -59.846 1.00 51.91 404 ASP A CA 1
ATOM 3212 C C . ASP A 1 404 ? 15.677 -20.900 -61.195 1.00 51.91 404 ASP A C 1
ATOM 3214 O O . ASP A 1 404 ? 14.602 -20.449 -61.579 1.00 51.91 404 ASP A O 1
ATOM 3218 N N . ASP A 1 405 ? 16.830 -20.853 -61.863 1.00 53.19 405 ASP A N 1
ATOM 3219 C CA . ASP A 1 405 ? 17.022 -20.872 -63.311 1.00 53.19 405 ASP A CA 1
ATOM 3220 C C . ASP A 1 405 ? 16.565 -19.645 -64.114 1.00 53.19 405 ASP A C 1
ATOM 3222 O O . ASP A 1 405 ? 15.412 -19.564 -64.497 1.00 53.19 405 ASP A O 1
ATOM 3226 N N . GLU A 1 406 ? 17.502 -18.747 -64.456 1.00 51.19 406 GLU A N 1
ATOM 3227 C CA . GLU A 1 406 ? 17.732 -18.363 -65.861 1.00 51.19 406 GLU A CA 1
ATOM 3228 C C . GLU A 1 406 ? 19.199 -17.937 -66.050 1.00 51.19 406 GLU A C 1
ATOM 3230 O O . GLU A 1 406 ? 19.712 -17.005 -65.425 1.00 51.19 406 GLU A O 1
ATOM 3235 N N . THR A 1 407 ? 19.878 -18.668 -66.932 1.00 52.03 407 THR A N 1
ATOM 3236 C CA . THR A 1 407 ? 21.224 -18.395 -67.438 1.00 52.03 407 THR A CA 1
ATOM 3237 C C . THR A 1 407 ? 21.096 -18.054 -68.924 1.00 52.03 407 THR A C 1
ATOM 3239 O O . THR A 1 407 ? 20.309 -18.703 -69.605 1.00 52.03 407 THR A O 1
ATOM 3242 N N . GLU A 1 408 ? 21.945 -17.135 -69.409 1.00 48.28 408 GLU A N 1
ATOM 3243 C CA . GLU A 1 408 ? 22.197 -16.793 -70.830 1.00 48.28 408 GLU A CA 1
ATOM 3244 C C . GLU A 1 408 ? 21.105 -15.956 -71.533 1.00 48.28 408 GLU A C 1
ATOM 3246 O O . GLU A 1 408 ? 19.923 -16.179 -71.349 1.00 48.28 408 GLU A O 1
ATOM 3251 N N . ALA A 1 409 ? 21.369 -14.982 -72.406 1.00 47.22 409 ALA A N 1
ATOM 3252 C CA . ALA A 1 409 ? 22.565 -14.293 -72.877 1.00 47.22 409 ALA A CA 1
ATOM 3253 C C . ALA A 1 409 ? 22.107 -13.116 -73.778 1.00 47.22 409 ALA A C 1
ATOM 3255 O O . ALA A 1 409 ? 21.041 -13.178 -74.380 1.00 47.22 409 ALA A O 1
ATOM 3256 N N . ALA A 1 410 ? 22.998 -12.132 -73.919 1.00 46.25 410 ALA A N 1
ATOM 3257 C CA . ALA A 1 410 ? 23.253 -11.320 -75.117 1.00 46.25 410 ALA A CA 1
ATOM 3258 C C . ALA A 1 410 ? 22.275 -10.209 -75.589 1.00 46.25 410 ALA A C 1
ATOM 3260 O O . ALA A 1 410 ? 21.106 -10.421 -75.889 1.00 46.25 410 ALA A O 1
ATOM 3261 N N . ASP A 1 411 ? 22.925 -9.055 -75.787 1.00 42.69 411 ASP A N 1
ATOM 3262 C CA . ASP A 1 411 ? 22.861 -8.146 -76.939 1.00 42.69 411 ASP A CA 1
ATOM 3263 C C . ASP A 1 411 ? 21.997 -6.866 -76.945 1.00 42.69 411 ASP A C 1
ATOM 3265 O O . ASP A 1 411 ? 20.772 -6.864 -77.002 1.00 42.69 411 ASP A O 1
ATOM 3269 N N . GLU A 1 412 ? 22.782 -5.779 -76.988 1.00 46.59 412 GLU A N 1
ATOM 3270 C CA . GLU A 1 412 ? 22.763 -4.656 -77.935 1.00 46.59 412 GLU A CA 1
ATOM 3271 C C . GLU A 1 412 ? 21.733 -3.521 -77.788 1.00 46.59 412 GLU A C 1
ATOM 3273 O O . GLU A 1 412 ? 20.536 -3.648 -78.022 1.00 46.59 412 GLU A O 1
ATOM 3278 N N . ASP A 1 413 ? 22.311 -2.351 -77.480 1.00 48.41 413 ASP A N 1
ATOM 3279 C CA . ASP A 1 413 ? 22.156 -1.068 -78.171 1.00 48.41 413 ASP A CA 1
ATOM 3280 C C . ASP A 1 413 ? 20.748 -0.598 -78.568 1.00 48.41 413 ASP A C 1
ATOM 3282 O O . ASP A 1 413 ? 20.188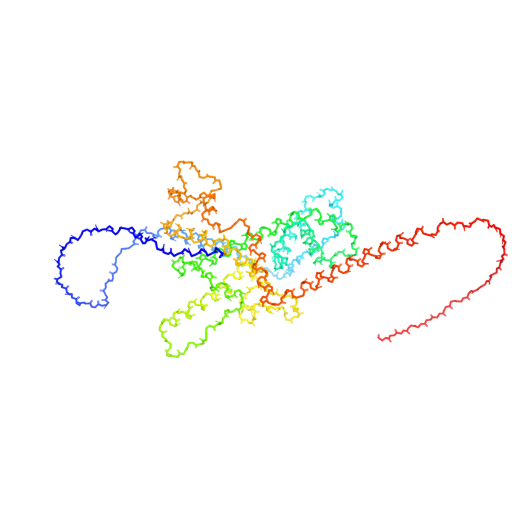 -1.027 -79.572 1.00 48.41 413 ASP A O 1
ATOM 3286 N N . GLN A 1 414 ? 20.301 0.506 -77.950 1.00 46.28 414 GLN A N 1
ATOM 3287 C CA . GLN A 1 414 ? 20.039 1.720 -78.733 1.00 46.28 414 GLN A CA 1
ATOM 3288 C C . GLN A 1 414 ? 19.906 3.004 -77.907 1.00 46.28 414 GLN A C 1
ATOM 3290 O O . GLN A 1 414 ? 19.454 3.040 -76.767 1.00 46.28 414 GLN A O 1
ATOM 3295 N N . GLN A 1 415 ? 20.362 4.062 -78.569 1.00 43.94 415 GLN A N 1
ATOM 3296 C CA . GLN A 1 415 ? 20.478 5.459 -78.179 1.00 43.94 415 GLN A CA 1
ATOM 3297 C C . GLN A 1 415 ? 19.139 6.213 -78.165 1.00 43.94 415 GLN A C 1
ATOM 3299 O O . GLN A 1 415 ? 18.197 5.849 -78.863 1.00 43.94 415 GLN A O 1
ATOM 3304 N N . GLY A 1 416 ? 19.166 7.385 -77.522 1.00 39.19 416 GLY A N 1
ATOM 3305 C CA . GLY A 1 416 ? 18.265 8.518 -77.771 1.00 39.19 416 GLY A CA 1
ATOM 3306 C C . GLY A 1 416 ? 17.353 8.797 -76.577 1.00 39.19 416 GLY A C 1
ATOM 3307 O O . GLY A 1 416 ? 16.695 7.899 -76.085 1.00 39.19 416 GLY A O 1
ATOM 3308 N N . GLY A 1 417 ? 17.255 9.998 -76.018 1.00 37.69 417 GLY A N 1
ATOM 3309 C CA . GLY A 1 417 ? 17.648 11.314 -76.499 1.00 37.69 417 GLY A CA 1
ATOM 3310 C C . GLY A 1 417 ? 16.542 12.299 -76.113 1.00 37.69 417 GLY A C 1
ATOM 3311 O O . GLY A 1 417 ? 15.400 12.078 -76.493 1.00 37.69 417 GLY A O 1
ATOM 3312 N N . GLY A 1 418 ? 16.905 13.375 -75.406 1.00 37.94 418 GLY A N 1
ATOM 3313 C CA . GLY A 1 418 ? 16.054 14.547 -75.140 1.00 37.94 418 GLY A CA 1
ATOM 3314 C C . GLY A 1 418 ? 14.955 14.324 -74.095 1.00 37.94 418 GLY A C 1
ATOM 3315 O O . GLY A 1 418 ? 14.498 13.212 -73.882 1.00 37.94 418 GLY A O 1
ATOM 3316 N N . SER A 1 419 ? 14.470 15.331 -73.389 1.00 40.03 419 SER A N 1
ATOM 3317 C CA . SER A 1 419 ? 14.799 16.752 -73.276 1.00 40.03 419 SER A CA 1
ATOM 3318 C C . SER A 1 419 ? 13.991 17.261 -72.079 1.00 40.03 419 SER A C 1
ATOM 3320 O O . SER A 1 419 ? 12.933 16.704 -71.795 1.00 40.03 419 SER A O 1
ATOM 3322 N N . ASP A 1 420 ? 14.536 18.263 -71.398 1.00 44.91 420 ASP A N 1
ATOM 3323 C CA . ASP A 1 420 ? 13.879 19.390 -70.725 1.00 44.91 420 ASP A CA 1
ATOM 3324 C C . ASP A 1 420 ? 12.347 19.334 -70.558 1.00 44.91 420 ASP A C 1
ATOM 3326 O O . ASP A 1 420 ? 11.615 19.168 -71.528 1.00 44.91 420 ASP A O 1
ATOM 3330 N N . ASP A 1 421 ? 11.867 19.546 -69.329 1.00 55.22 421 ASP A N 1
ATOM 3331 C CA . ASP A 1 421 ? 11.096 20.758 -69.025 1.00 55.22 421 ASP A CA 1
ATOM 3332 C C . ASP A 1 421 ? 10.822 20.877 -67.516 1.00 55.22 421 ASP A C 1
ATOM 3334 O O . ASP A 1 421 ? 10.183 20.037 -66.874 1.00 55.22 421 ASP A O 1
ATOM 3338 N N . ASP A 1 422 ? 11.369 21.964 -66.977 1.00 50.22 422 ASP A N 1
ATOM 3339 C CA . ASP A 1 422 ? 11.039 22.585 -65.704 1.00 50.22 422 ASP A CA 1
ATOM 3340 C C . ASP A 1 422 ? 9.615 23.181 -65.719 1.00 50.22 422 ASP A C 1
ATOM 3342 O O . ASP A 1 422 ? 9.024 23.443 -66.761 1.00 50.22 422 ASP A O 1
ATOM 3346 N N . GLU A 1 423 ? 9.142 23.497 -64.512 1.00 48.59 423 GLU A N 1
ATOM 3347 C CA . GLU A 1 423 ? 7.942 24.276 -64.168 1.00 48.59 423 GLU A CA 1
ATOM 3348 C C . GLU A 1 423 ? 6.589 23.543 -64.145 1.00 48.59 423 GLU A C 1
ATOM 3350 O O . GLU A 1 423 ? 5.888 23.412 -65.142 1.00 48.59 423 GLU A O 1
ATOM 3355 N N . SER A 1 424 ? 6.078 23.288 -62.934 1.00 55.31 424 SER A N 1
ATOM 3356 C CA . SER A 1 424 ? 4.820 23.944 -62.556 1.00 55.31 424 SER A CA 1
ATOM 3357 C C . SER A 1 424 ? 4.570 23.954 -61.052 1.00 55.31 424 SER A C 1
ATOM 3359 O O . SER A 1 424 ? 4.819 23.000 -60.319 1.00 55.31 424 SER A O 1
ATOM 3361 N N . SER A 1 425 ? 4.042 25.089 -60.623 1.00 51.00 425 SER A N 1
ATOM 3362 C CA . SER A 1 425 ? 3.608 25.434 -59.280 1.00 51.00 425 SER A CA 1
ATOM 3363 C C . SER A 1 425 ? 2.108 25.164 -59.104 1.00 51.00 425 SER A C 1
ATOM 3365 O O . SER A 1 425 ? 1.377 25.123 -60.086 1.00 51.00 425 SER A O 1
ATOM 3367 N N . CYS A 1 426 ? 1.673 24.999 -57.848 1.00 44.34 426 CYS A N 1
ATOM 3368 C CA . CYS A 1 426 ? 0.380 25.386 -57.237 1.00 44.34 426 CYS A CA 1
ATOM 3369 C C . CYS A 1 426 ? 0.097 24.424 -56.068 1.00 44.34 426 CYS A C 1
ATOM 3371 O O . CYS A 1 426 ? -0.047 23.224 -56.248 1.00 44.34 426 CYS A O 1
ATOM 3373 N N . ALA A 1 427 ? 0.196 24.866 -54.815 1.00 43.19 427 ALA A N 1
ATOM 3374 C CA . ALA A 1 427 ? -0.863 25.576 -54.095 1.00 43.19 427 ALA A CA 1
ATOM 3375 C C . ALA A 1 427 ? -2.174 24.776 -54.012 1.00 43.19 427 ALA A C 1
ATOM 3377 O O . ALA A 1 427 ? -2.932 24.727 -54.974 1.00 43.19 427 ALA A O 1
ATOM 3378 N N . LEU A 1 428 ? -2.479 24.251 -52.823 1.00 46.75 428 LEU A N 1
ATOM 3379 C CA . LEU A 1 428 ? -3.851 24.093 -52.345 1.00 46.75 428 LEU A CA 1
ATOM 3380 C C . LEU A 1 428 ? -3.862 24.140 -50.814 1.00 46.75 428 LEU A C 1
ATOM 3382 O O . LEU A 1 428 ? -3.243 23.325 -50.134 1.00 46.75 428 LEU A O 1
ATOM 3386 N N . ALA A 1 429 ? -4.555 25.155 -50.310 1.00 41.03 429 ALA A N 1
ATOM 3387 C CA . ALA A 1 429 ? -5.009 25.284 -48.939 1.00 41.03 429 ALA A CA 1
ATOM 3388 C C . ALA A 1 429 ? -6.426 24.705 -48.831 1.00 41.03 429 ALA A C 1
ATOM 3390 O O . ALA A 1 429 ? -7.238 24.996 -49.708 1.00 41.03 429 ALA A O 1
ATOM 3391 N N . VAL A 1 430 ? -6.702 23.970 -47.749 1.00 52.22 430 VAL A N 1
ATOM 3392 C CA . VAL A 1 430 ? -7.850 24.143 -46.831 1.00 52.22 430 VAL A CA 1
ATOM 3393 C C . VAL A 1 430 ? -7.383 23.728 -45.443 1.00 52.22 430 VAL A C 1
ATOM 3395 O O . VAL A 1 430 ? -6.770 22.641 -45.345 1.00 52.22 430 VAL A O 1
#

Radius of gyration: 35.38 Å; chains: 1; bounding box: 69×98×137 Å